Protein AF-A0A1D3D067-F1 (afdb_monomer_lite)

Secondary structure (DSSP, 8-state):
--PPPPP-----SS-------------S------S-----EEEEE---EEEEEEE-SSHHHHHHHHHH-TT--EEEEETTTTEEEEEES-TTTT-EEEEEEEEEESS--SS-EEEEEEESSEEEEEE-SSHHHHHHHHHHSTT--EEEEETTT-EEEEE-TT-EEEEEEEEEEEETTS---GGGTS---TTPEEEEE--S--SEEEE-SSHHHHHHHHHT-TT--EEEEETTTTEEEEE-GGGGGG-EEEEEEEEEESSSS-TT-EEEEEE--S-EEEEE-SS--SHHHHHHHHHHSTT--EEEEETTTTEEEEESS---EEEEEEEEEEESS-TTTT-EESEE----TT-S-EETT--HHHHHHHHHT-TT-SEEEE-SSS-EEEE-GGGGGG-EE--TT-EEEESS--S--EEEEEE---TTTEEEEEE-SSHHHHHHHHHT-TT--EEEEETTTTEEEEE-S---EEEEEEEEEEES-SS---TT-BTTEEEES---EEEEES-SSSHHHHHHHHHH-TT-SEEEEETTTTEEEEE--SS-S--EEEE-TTEEEEESS---------EEEEEE-S-EEEEE---TTHHHHHHHHHHH-TT-SEEEEETTTTEEEEE-HHHHHTEEEEEEEE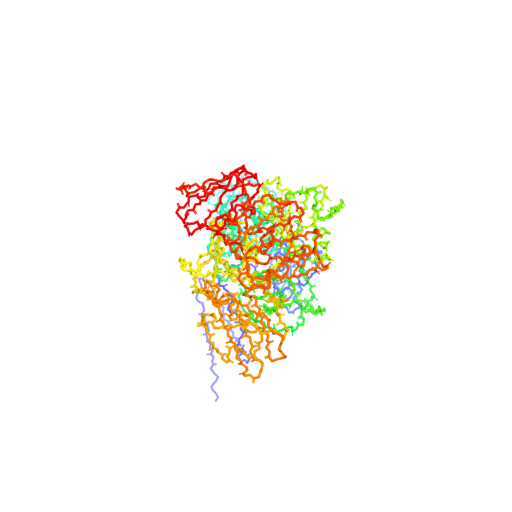EEETTSS--S-EESEEEEE---EEE--SSHHHHHHHHHTSTT-SEEEESSSEEEE-S-EEEEE--TT-EEEES--

Organism: NCBI:txid88456

Sequence (709 aa):
MRSRFCLQVTAGAFAVSVYIATCEHISEGQPAFPIGFTCIEFNSDYSGEELARFPASTPQACRERCSQESECTFITHNVLSSICVLRKGPPYVGKQHRVNVASAPKECLKCPENDVAYKGESLGSSQARSASHCQALCVEDESCSYFTFDILTWDCHMFKKGAIEFPEMNKISGRRDCSVDKLAIDPAPSCAVRHVAYTGSVLETASAEDAVACQMLCQQRSSCEAFVFDTASGTCSLHLALAEATKTSSTTAISGPRECAPKCMLTGKSYRTSEELLTVEQGLDTAEECQLRCQSTTNCGAWSFASASRKCDLFENASEEREEEGITSGPKYCPGACDTIGFHSPALEKTWYSKETLELEACREACRAEPKCVIFTWWGNDRCFLKEDSCLTNLEPQADTVRTGWGTCSSCFRQGKGYSVAASVLLWSLDTQNAEECRQRCAFMEECSRFTYDTATKVCSFLRGEAGDEEGDTLISGPANCVEDTSCILRNIMWQNNSNFVITTNDPSDAEGCLALCQKTPKCNFWTFNKDRLQCNLKTGNESPKILPATSASFDSGPKRCMKTSGLCLELNIDYHGGDIYKTAQKPGGEPACREDCYHEPQCRAYTYKSGNGNCWLKTITGFTGRREEQNAMSGSKIGCPKCQRAGMAYVGTLIKQLKLPNHAICQLACEAEDKCEFFTFDTECKLYPSAVTVKTASYSVVSGPKRC

InterPro domains:
  IPR000177 Apple domain [SM00223] (39-108)
  IPR000177 Apple domain [SM00223] (111-178)
  IPR000177 Apple domain [SM00223] (191-260)
  IPR000177 Apple domain [SM00223] (264-334)
  IPR000177 Apple domain [SM00223] (338-409)
  IPR000177 Apple domain [SM00223] (412-482)
  IPR000177 Apple domain [SM00223] (488-562)
  IPR000177 Apple domain [SM00223] (569-641)
  IPR000177 Apple domain [SM00223] (644-709)
  IPR000177 Apple domain [cd01100] (187-259)
  IPR000177 Apple domain [cd01100] (409-479)
  IPR003609 PAN/Apple domain [PF00024] (43-89)
  IPR003609 PAN/Apple domain [PF00024] (119-165)
  IPR003609 PAN/Apple domain [PF00024] (194-245)
  IPR003609 PAN/Apple domain [PF00024] (272-321)
  IPR003609 PAN/Apple domain [PF00024] (412-471)
  IPR003609 PAN/Apple domain [PF00024] (507-562)
  IPR003609 PAN/Apple domain [PF00024] (649-709)
  IPR003609 PAN/Apple domain [PF14295] (358-387)
  IPR003609 PAN/Apple domain [PF14295] (574-619)

Radius of gyration: 33.96 Å; chains: 1; bounding box: 90×44×115 Å

Structure (mmCIF, N/CA/C/O backbone):
data_AF-A0A1D3D067-F1
#
_entry.id   AF-A0A1D3D067-F1
#
loop_
_atom_site.group_PDB
_atom_site.id
_atom_site.type_symbol
_atom_site.label_atom_id
_atom_site.label_alt_id
_atom_site.label_comp_id
_atom_site.label_asym_id
_atom_site.label_entity_id
_atom_site.label_seq_id
_atom_site.pdbx_PDB_ins_code
_atom_site.Cartn_x
_atom_site.Cartn_y
_atom_site.Cartn_z
_atom_site.occupancy
_atom_site.B_iso_or_equiv
_atom_site.auth_seq_id
_atom_site.auth_comp_id
_atom_site.auth_asym_id
_atom_site.auth_atom_id
_atom_site.pdbx_PDB_model_num
ATOM 1 N N . MET A 1 1 ? 6.591 7.690 74.718 1.00 33.81 1 MET A N 1
ATOM 2 C CA . MET A 1 1 ? 5.800 7.084 73.627 1.00 33.81 1 MET A CA 1
ATOM 3 C C . MET A 1 1 ? 4.572 7.957 73.403 1.00 33.81 1 MET A C 1
ATOM 5 O O . MET A 1 1 ? 3.729 8.027 74.283 1.00 33.81 1 MET A O 1
ATOM 9 N N . ARG A 1 2 ? 4.536 8.733 72.313 1.00 26.09 2 ARG A N 1
ATOM 10 C CA . ARG A 1 2 ? 3.371 9.537 71.905 1.00 26.09 2 ARG A CA 1
ATOM 11 C C . ARG A 1 2 ? 2.828 8.909 70.623 1.00 26.09 2 ARG A C 1
ATOM 13 O O . ARG A 1 2 ? 3.473 9.048 69.590 1.00 26.09 2 ARG A O 1
ATOM 20 N N . SER A 1 3 ? 1.695 8.220 70.690 1.00 28.44 3 SER A N 1
ATOM 21 C CA . SER A 1 3 ? 0.974 7.773 69.493 1.00 28.44 3 SER A CA 1
ATOM 22 C C . SER A 1 3 ? 0.246 8.977 68.892 1.00 28.44 3 SER A C 1
ATOM 24 O O . SER A 1 3 ? -0.522 9.643 69.587 1.00 28.44 3 SER A O 1
ATOM 26 N N . ARG A 1 4 ? 0.539 9.313 67.630 1.00 29.56 4 ARG A N 1
ATOM 27 C CA . ARG A 1 4 ? -0.206 10.325 66.867 1.00 29.56 4 ARG A CA 1
ATOM 28 C C . ARG A 1 4 ? -1.424 9.647 66.238 1.00 29.56 4 ARG A C 1
ATOM 30 O O . ARG A 1 4 ? -1.263 8.651 65.547 1.00 29.56 4 ARG A O 1
ATOM 37 N N . PHE A 1 5 ? -2.610 10.196 66.477 1.00 28.80 5 PHE A N 1
ATOM 38 C CA . PHE A 1 5 ? -3.839 9.850 65.764 1.00 28.80 5 PHE A CA 1
ATOM 39 C C . PHE A 1 5 ? -4.031 10.849 64.614 1.00 28.80 5 PHE A C 1
ATOM 41 O O . PHE A 1 5 ? -3.876 12.052 64.828 1.00 28.80 5 PHE A O 1
ATOM 48 N N . CYS A 1 6 ? -4.364 10.373 63.413 1.00 31.12 6 CYS A N 1
ATOM 49 C CA . CYS A 1 6 ? -4.787 11.221 62.297 1.00 31.12 6 CYS A CA 1
ATOM 50 C C . CYS A 1 6 ? -6.318 11.196 62.203 1.00 31.12 6 CYS A C 1
ATOM 52 O O . CYS A 1 6 ? -6.911 10.128 62.092 1.00 31.12 6 CYS A O 1
ATOM 54 N N . LEU A 1 7 ? -6.945 12.375 62.270 1.00 27.03 7 LEU A N 1
ATOM 55 C CA . LEU A 1 7 ? -8.370 12.577 62.002 1.00 27.03 7 LEU A CA 1
ATOM 56 C C . LEU A 1 7 ? -8.537 12.915 60.516 1.00 27.03 7 LEU A C 1
ATOM 58 O O . LEU A 1 7 ? -7.916 13.866 60.044 1.00 27.03 7 LEU A O 1
ATOM 62 N N . GLN A 1 8 ? -9.405 12.201 59.804 1.00 31.38 8 GLN A N 1
ATOM 63 C CA . GLN A 1 8 ? -9.869 12.611 58.480 1.00 31.38 8 GLN A CA 1
ATOM 64 C C . GLN A 1 8 ? -11.350 12.981 58.595 1.00 31.38 8 GLN A C 1
ATOM 66 O O . GLN A 1 8 ? -12.176 12.151 58.963 1.00 31.38 8 GLN A O 1
ATOM 71 N N . VAL A 1 9 ? -11.669 14.254 58.352 1.00 28.19 9 VAL A N 1
ATOM 72 C CA . VAL A 1 9 ? -13.037 14.791 58.374 1.00 28.19 9 VAL A CA 1
ATOM 73 C C . VAL A 1 9 ? -13.440 15.065 56.932 1.00 28.19 9 VAL A C 1
ATOM 75 O O . VAL A 1 9 ? -12.816 15.895 56.274 1.00 28.19 9 VAL A O 1
ATOM 78 N N . THR A 1 10 ? -14.474 14.392 56.436 1.00 35.06 10 THR A N 1
ATOM 79 C CA . THR A 1 10 ? -15.125 14.739 55.168 1.00 35.06 10 THR A CA 1
ATOM 80 C C . THR A 1 10 ? -16.452 15.430 55.469 1.00 35.06 10 THR A C 1
ATOM 82 O O . THR A 1 10 ? -17.269 14.940 56.246 1.00 35.06 10 THR A O 1
ATOM 85 N N . ALA A 1 11 ? -16.647 16.619 54.898 1.00 26.81 11 ALA A N 1
ATOM 86 C CA . ALA A 1 11 ? -17.876 17.387 55.047 1.00 26.81 11 ALA A CA 1
ATOM 87 C C . ALA A 1 11 ? -18.862 17.003 53.933 1.00 26.81 11 ALA A C 1
ATOM 89 O O . ALA A 1 11 ? -18.636 17.315 52.767 1.00 26.81 11 ALA A O 1
ATOM 90 N N . GLY A 1 12 ? -19.958 16.346 54.308 1.00 31.52 12 GLY A N 1
ATOM 91 C CA . GLY A 1 12 ? -21.156 16.152 53.493 1.00 31.52 12 GLY A CA 1
ATOM 92 C C . GLY A 1 12 ? -22.385 16.411 54.364 1.00 31.52 12 GLY A C 1
ATOM 93 O O . GLY A 1 12 ? -22.391 16.060 55.545 1.00 31.52 12 GLY A O 1
ATOM 94 N N . ALA A 1 13 ? -23.389 17.103 53.826 1.00 41.16 13 ALA A N 1
ATOM 95 C CA . ALA A 1 13 ? -24.582 17.475 54.577 1.00 41.16 13 ALA A CA 1
ATOM 96 C C . ALA A 1 13 ? -25.341 16.215 55.046 1.00 41.16 13 ALA A C 1
ATOM 98 O O . ALA A 1 13 ? -25.732 15.392 54.228 1.00 41.16 13 ALA A O 1
ATOM 99 N N . PHE A 1 14 ? -25.542 16.118 56.366 1.00 39.34 14 PHE A N 1
ATOM 100 C CA . PHE A 1 14 ? -26.278 15.081 57.110 1.00 39.34 14 PHE A CA 1
ATOM 101 C C . PHE A 1 14 ? -25.637 13.678 57.215 1.00 39.34 14 PHE A C 1
ATOM 103 O O . PHE A 1 14 ? -26.153 12.713 56.672 1.00 39.34 14 PHE A O 1
ATOM 110 N N . ALA A 1 15 ? -24.552 13.571 58.001 1.00 31.47 15 ALA A N 1
ATOM 111 C CA . ALA A 1 15 ? -24.269 12.547 59.037 1.00 31.47 15 ALA A CA 1
ATOM 112 C C . ALA A 1 15 ? -22.747 12.354 59.209 1.00 31.47 15 ALA A C 1
ATOM 114 O O . ALA A 1 15 ? -22.037 12.036 58.260 1.00 31.47 15 ALA A O 1
ATOM 115 N N . VAL A 1 16 ? -22.231 12.524 60.432 1.00 27.39 16 VAL A N 1
ATOM 116 C CA . VAL A 1 16 ? -20.810 12.298 60.759 1.00 27.39 16 VAL A CA 1
ATOM 117 C C . VAL A 1 16 ? -20.615 10.829 61.139 1.00 27.39 16 VAL A C 1
ATOM 119 O O . VAL A 1 16 ? -21.134 10.394 62.164 1.00 27.39 16 VAL A O 1
ATOM 122 N N . SER A 1 17 ? -19.848 10.073 60.350 1.00 28.66 17 SER A N 1
ATOM 123 C CA . SER A 1 17 ? -19.342 8.746 60.739 1.00 28.66 17 SER A CA 1
ATOM 124 C C . SER A 1 17 ? -17.859 8.844 61.099 1.00 28.66 17 SER A C 1
ATOM 126 O O . SER A 1 17 ? -17.064 9.352 60.311 1.00 28.66 17 SER A O 1
ATOM 128 N N . VAL A 1 18 ? -17.482 8.371 62.291 1.00 27.48 18 VAL A N 1
ATOM 129 C CA . VAL A 1 18 ? -16.094 8.356 62.786 1.00 27.48 18 VAL A CA 1
ATOM 130 C C . VAL A 1 18 ? -15.519 6.951 62.604 1.00 27.48 18 VAL A C 1
ATOM 132 O O . VAL A 1 18 ? -16.004 6.012 63.230 1.00 27.48 18 VAL A O 1
ATOM 135 N N . TYR A 1 19 ? -14.474 6.805 61.787 1.00 29.84 19 TYR A N 1
ATOM 136 C CA . TYR A 1 19 ? -13.678 5.575 61.703 1.00 29.84 19 TYR A CA 1
ATOM 137 C C . TYR A 1 19 ? -12.372 5.741 62.486 1.00 29.84 19 TYR A C 1
ATOM 139 O O . TYR A 1 19 ? -11.640 6.709 62.290 1.00 29.84 19 TYR A O 1
ATOM 147 N N . ILE A 1 20 ? -12.073 4.785 63.370 1.00 26.88 20 ILE A N 1
ATOM 148 C CA . ILE A 1 20 ? -10.787 4.669 64.069 1.00 26.88 20 ILE A CA 1
ATOM 149 C C . ILE A 1 20 ? -10.100 3.413 63.530 1.00 26.88 20 ILE A C 1
ATOM 151 O O . ILE A 1 20 ? -10.608 2.313 63.728 1.00 26.88 20 ILE A O 1
ATOM 155 N N . ALA A 1 21 ? -8.954 3.567 62.867 1.00 33.62 21 ALA A N 1
ATOM 156 C CA . ALA A 1 21 ? -8.108 2.450 62.447 1.00 33.62 21 ALA A CA 1
ATOM 157 C C . ALA A 1 21 ? -6.636 2.715 62.801 1.00 33.62 21 ALA A C 1
ATOM 159 O O . ALA A 1 21 ? -6.167 3.854 62.763 1.00 33.62 21 ALA A O 1
ATOM 160 N N . THR A 1 22 ? -5.919 1.654 63.174 1.00 28.86 22 THR A N 1
ATOM 161 C CA . THR A 1 22 ? -4.478 1.642 63.463 1.00 28.86 22 THR A CA 1
ATOM 162 C C . THR A 1 22 ? -3.686 1.394 62.179 1.00 28.86 22 THR A C 1
ATOM 164 O O . THR A 1 22 ? -3.957 0.421 61.481 1.00 28.86 22 THR A O 1
ATOM 167 N N . CYS A 1 23 ? -2.705 2.243 61.867 1.00 28.55 23 CYS A N 1
ATOM 168 C CA . CYS A 1 23 ? -1.862 2.077 60.682 1.00 28.55 23 CYS A CA 1
ATOM 169 C C . CYS A 1 23 ? -0.731 1.069 60.930 1.00 28.55 23 CYS A C 1
ATOM 171 O O . CYS A 1 23 ? 0.239 1.413 61.600 1.00 28.55 23 CYS A O 1
ATOM 173 N N . GLU A 1 24 ? -0.798 -0.106 60.307 1.00 28.12 24 GLU A N 1
ATOM 174 C CA . GLU A 1 24 ? 0.390 -0.873 59.915 1.00 28.12 24 GLU A CA 1
ATOM 175 C C . GLU A 1 24 ? 0.238 -1.314 58.446 1.00 28.12 24 GLU A C 1
ATOM 177 O O . GLU A 1 24 ? -0.756 -1.926 58.071 1.00 28.12 24 GLU A O 1
ATOM 182 N N . HIS A 1 25 ? 1.236 -0.938 57.634 1.00 29.44 25 HIS A N 1
ATOM 183 C CA . HIS A 1 25 ? 1.490 -1.297 56.229 1.00 29.44 25 HIS A CA 1
ATOM 184 C C . HIS A 1 25 ? 0.437 -0.939 55.158 1.00 29.44 25 HIS A C 1
ATOM 186 O O . HIS A 1 25 ? -0.308 -1.786 54.678 1.00 29.44 25 HIS A O 1
ATOM 192 N N . ILE A 1 26 ? 0.503 0.303 54.659 1.00 26.95 26 ILE A N 1
ATOM 193 C CA . ILE A 1 26 ? 0.071 0.645 53.293 1.00 26.95 26 ILE A CA 1
ATOM 194 C C . ILE A 1 26 ? 1.341 0.797 52.448 1.00 26.95 26 ILE A C 1
ATOM 196 O O . ILE A 1 26 ? 2.118 1.727 52.660 1.00 26.95 26 ILE A O 1
ATOM 200 N N . SER A 1 27 ? 1.575 -0.137 51.526 1.00 25.66 27 SER A N 1
ATOM 201 C CA . SER A 1 27 ? 2.500 0.046 50.406 1.00 25.66 27 SER A CA 1
ATOM 202 C C . SER A 1 27 ? 1.822 0.916 49.347 1.00 25.66 27 SER A C 1
ATOM 204 O O . SER A 1 27 ? 0.702 0.620 48.929 1.00 25.66 27 SER A O 1
ATOM 206 N N . GLU A 1 28 ? 2.496 1.987 48.936 1.00 29.17 28 GLU A N 1
ATOM 207 C CA . GLU A 1 28 ? 2.119 2.847 47.813 1.00 29.17 28 GLU A CA 1
ATOM 208 C C . GLU A 1 28 ? 1.934 2.014 46.535 1.00 29.17 28 GLU A C 1
ATOM 210 O O . GLU A 1 28 ? 2.823 1.258 46.148 1.00 29.17 28 GLU A O 1
ATOM 215 N N . GLY A 1 29 ? 0.769 2.137 45.893 1.00 31.62 29 GLY A N 1
ATOM 216 C CA . GLY A 1 29 ? 0.470 1.428 44.648 1.00 31.62 29 GLY A CA 1
ATOM 217 C C . GLY A 1 29 ? -1.001 1.055 44.487 1.00 31.62 29 GLY A C 1
ATOM 218 O O . GLY A 1 29 ? -1.324 -0.115 44.321 1.00 31.62 29 GLY A O 1
ATOM 219 N N . GLN A 1 30 ? -1.907 2.034 44.526 1.00 25.61 30 GLN A N 1
ATOM 220 C CA . GLN A 1 30 ? -3.230 1.880 43.915 1.00 25.61 30 GLN A CA 1
ATOM 221 C C . GLN A 1 30 ? -3.309 2.838 42.722 1.00 25.61 30 GLN A C 1
ATOM 223 O O . GLN A 1 30 ? -3.016 4.024 42.901 1.00 25.61 30 GLN A O 1
ATOM 228 N N . PRO A 1 31 ? -3.665 2.368 41.512 1.00 26.75 31 PRO A N 1
ATOM 229 C CA . PRO A 1 31 ? -3.872 3.261 40.386 1.00 26.75 31 PRO A CA 1
ATOM 230 C C . PRO A 1 31 ? -5.039 4.197 40.709 1.00 26.75 31 PRO A C 1
ATOM 232 O O . PRO A 1 31 ? -6.120 3.760 41.108 1.00 26.75 31 PRO A O 1
ATOM 235 N N . ALA A 1 32 ? -4.807 5.497 40.547 1.00 23.98 32 ALA A N 1
ATOM 236 C CA . ALA A 1 32 ? -5.871 6.483 40.529 1.00 23.98 32 ALA A CA 1
ATOM 237 C C . ALA A 1 32 ? -6.751 6.196 39.303 1.00 23.98 32 ALA A C 1
ATOM 239 O O . ALA A 1 32 ? -6.370 6.489 38.172 1.00 23.98 32 ALA A O 1
ATOM 240 N N . PHE A 1 33 ? -7.907 5.570 39.522 1.00 29.75 33 PHE A N 1
ATOM 241 C CA . PHE A 1 33 ? -8.934 5.449 38.495 1.00 29.75 33 PHE A CA 1
ATOM 242 C C . PHE A 1 33 ? -9.435 6.852 38.113 1.00 29.75 33 PHE A C 1
ATOM 244 O O . PHE A 1 33 ? -9.570 7.705 38.998 1.00 29.75 33 PHE A O 1
ATOM 251 N N . PRO A 1 34 ? -9.723 7.117 36.827 1.00 29.86 34 PRO A N 1
ATOM 252 C CA . PRO A 1 34 ? -10.330 8.376 36.427 1.00 29.86 34 PRO A CA 1
ATOM 253 C C . PRO A 1 34 ? -11.656 8.551 37.174 1.00 29.86 34 PRO A C 1
ATOM 255 O O . PRO A 1 34 ? -12.446 7.619 37.322 1.00 29.86 34 PRO A O 1
ATOM 258 N N . ILE A 1 35 ? -11.880 9.756 37.686 1.00 33.91 35 ILE A N 1
ATOM 259 C CA . ILE A 1 35 ? -13.101 10.129 38.396 1.00 33.91 35 ILE A CA 1
ATOM 260 C C . ILE A 1 35 ? -14.229 10.151 37.354 1.00 33.91 35 ILE A C 1
ATOM 262 O O . ILE A 1 35 ? -14.401 11.136 36.643 1.00 33.91 35 ILE A O 1
ATOM 266 N N . GLY A 1 36 ? -14.961 9.043 37.220 1.00 37.16 36 GLY A N 1
ATOM 267 C CA . GLY A 1 36 ? -16.037 8.907 36.241 1.00 37.16 36 GLY A CA 1
ATOM 268 C C . GLY A 1 36 ? -16.857 7.630 36.430 1.00 37.16 36 GLY A C 1
ATOM 269 O O . GLY A 1 36 ? -16.403 6.545 36.099 1.00 37.16 36 GLY A O 1
ATOM 270 N N . PHE A 1 37 ? -18.070 7.793 36.963 1.00 50.84 37 PHE A N 1
ATOM 271 C CA . PHE A 1 37 ? -19.247 6.932 36.773 1.00 50.84 37 PHE A CA 1
ATOM 272 C C . PHE A 1 37 ? -19.036 5.402 36.776 1.00 50.84 37 PHE A C 1
ATOM 274 O O . PHE A 1 37 ? -19.038 4.763 35.726 1.00 50.84 37 PHE A O 1
ATOM 281 N N . THR A 1 38 ? -18.995 4.778 37.960 1.00 54.66 38 THR A N 1
ATOM 282 C CA . THR A 1 38 ? -19.122 3.315 38.096 1.00 54.66 38 THR A CA 1
ATOM 283 C C . THR A 1 38 ? -20.255 2.959 39.068 1.00 54.66 38 THR A C 1
ATOM 285 O O . THR A 1 38 ? -20.282 3.421 40.203 1.00 54.66 38 THR A O 1
ATOM 288 N N . CYS A 1 39 ? -21.216 2.134 38.630 1.00 68.38 39 CYS A N 1
ATOM 289 C CA . CYS A 1 39 ? -22.222 1.510 39.511 1.00 68.38 39 CYS A CA 1
ATOM 290 C C . CYS A 1 39 ? -21.755 0.141 40.044 1.00 68.38 39 CYS A C 1
ATOM 292 O O . CYS A 1 39 ? -22.557 -0.676 40.497 1.00 68.38 39 CYS A O 1
ATOM 294 N N . ILE A 1 40 ? -20.451 -0.126 39.919 1.00 76.06 40 ILE A N 1
ATOM 295 C CA . ILE A 1 40 ? -19.811 -1.353 40.375 1.00 76.06 40 ILE A CA 1
ATOM 296 C C . ILE A 1 40 ? -19.652 -1.252 41.885 1.00 76.06 40 ILE A C 1
ATOM 298 O O . ILE A 1 40 ? -18.878 -0.443 42.397 1.00 76.06 40 ILE A O 1
ATOM 302 N N . GLU A 1 41 ? -20.380 -2.099 42.598 1.00 74.12 41 GLU A N 1
ATOM 303 C CA . GLU A 1 41 ? -20.292 -2.190 44.042 1.00 74.12 41 GLU A CA 1
ATOM 304 C C . GLU A 1 41 ? -19.243 -3.230 44.420 1.00 74.12 41 GLU A C 1
ATOM 306 O O . GLU A 1 41 ? -19.450 -4.438 44.279 1.00 74.12 41 GLU A O 1
ATOM 311 N N . PHE A 1 42 ? -18.103 -2.756 44.916 1.00 75.00 42 PHE A N 1
ATOM 312 C CA . PHE A 1 42 ? -17.099 -3.629 45.506 1.00 75.00 42 PHE A CA 1
ATOM 313 C C . PHE A 1 42 ? -17.561 -4.159 46.864 1.00 75.00 42 PHE A C 1
ATOM 315 O O . PHE A 1 42 ? -18.355 -3.548 47.581 1.00 75.00 42 PHE A O 1
ATOM 322 N N . ASN A 1 43 ? -17.025 -5.320 47.211 1.00 75.62 43 ASN A N 1
ATOM 323 C CA . ASN A 1 43 ? -17.371 -6.101 48.388 1.00 75.62 43 ASN A CA 1
ATOM 324 C C . ASN A 1 43 ? -18.861 -6.471 48.490 1.00 75.62 43 ASN A C 1
ATOM 326 O O . ASN A 1 43 ? -19.395 -6.613 49.590 1.00 75.62 43 ASN A O 1
ATOM 330 N N . SER A 1 44 ? -19.531 -6.627 47.348 1.00 79.50 44 SER A N 1
ATOM 331 C CA . SER A 1 44 ? -20.967 -6.892 47.260 1.00 79.50 44 SER A CA 1
ATOM 332 C C . SER A 1 44 ? -21.242 -8.050 46.303 1.00 79.50 44 SER A C 1
ATOM 334 O O . SER A 1 44 ? -20.744 -8.066 45.179 1.00 79.50 44 SER A O 1
ATOM 336 N N . ASP A 1 45 ? -22.048 -9.015 46.745 1.00 84.94 45 ASP A N 1
ATOM 337 C CA . ASP A 1 45 ? -22.520 -10.158 45.956 1.00 84.94 45 ASP A CA 1
ATOM 338 C C . ASP A 1 45 ? -24.045 -10.085 45.837 1.00 84.94 45 ASP A C 1
ATOM 340 O O . ASP A 1 45 ? -24.759 -10.103 46.845 1.00 84.94 45 ASP A O 1
ATOM 344 N N . TYR A 1 46 ? -24.535 -9.937 44.609 1.00 84.94 46 TYR A N 1
ATOM 345 C CA . TYR A 1 46 ? -25.963 -9.967 44.301 1.00 84.94 46 TYR A CA 1
ATOM 346 C C . TYR A 1 46 ? -26.414 -11.414 44.091 1.00 84.94 46 TYR A C 1
ATOM 348 O O . TYR A 1 46 ? -25.757 -12.195 43.399 1.00 84.94 46 TYR A O 1
ATOM 356 N N . SER A 1 47 ? -27.567 -11.774 44.650 1.00 78.00 47 SER A N 1
ATOM 357 C CA . SER A 1 47 ? -28.107 -13.125 44.509 1.00 78.00 47 SER A CA 1
ATOM 358 C C . SER A 1 47 ? -28.890 -13.259 43.200 1.00 78.00 47 SER A C 1
ATOM 360 O O . SER A 1 47 ? -29.772 -12.455 42.920 1.00 78.00 47 SER A O 1
ATOM 362 N N . GLY A 1 48 ? -28.608 -14.292 42.404 1.00 83.12 48 GLY A N 1
ATOM 363 C CA . GLY A 1 48 ? -29.373 -14.598 41.190 1.00 83.12 48 GLY A CA 1
ATOM 364 C C . GLY A 1 48 ? -28.927 -15.883 40.508 1.00 83.12 48 GLY A C 1
ATOM 365 O O . GLY A 1 48 ? -27.941 -16.504 40.913 1.00 83.12 48 GLY A O 1
ATOM 366 N N . GLU A 1 49 ? -29.659 -16.276 39.472 1.00 87.94 49 GLU A N 1
ATOM 367 C CA . GLU A 1 49 ? -29.366 -17.460 38.664 1.00 87.94 49 GLU A CA 1
ATOM 368 C C . GLU A 1 49 ? -28.086 -17.235 37.852 1.00 87.94 49 GLU A C 1
ATOM 370 O O . GLU A 1 49 ? -27.899 -16.173 37.266 1.00 87.94 49 GLU A O 1
ATOM 375 N N . GLU A 1 50 ? -27.176 -18.208 37.848 1.00 93.69 50 GLU A N 1
ATOM 376 C CA . GLU A 1 50 ? -25.938 -18.152 37.066 1.00 93.69 50 GLU A CA 1
ATOM 377 C C . GLU A 1 50 ? -26.216 -18.575 35.620 1.00 93.69 50 GLU A C 1
ATOM 379 O O . GLU A 1 50 ? -26.625 -19.706 35.378 1.00 93.69 50 GLU A O 1
ATOM 384 N N . LEU A 1 51 ? -25.974 -17.667 34.672 1.00 88.88 51 LEU A N 1
ATOM 385 C CA . LEU A 1 51 ? -26.123 -17.924 33.236 1.00 88.88 51 LEU A CA 1
ATOM 386 C C . LEU A 1 51 ? -24.832 -18.452 32.618 1.00 88.88 51 LEU A C 1
ATOM 388 O O . LEU A 1 51 ? -24.839 -19.391 31.828 1.00 88.88 51 LEU A O 1
ATOM 392 N N . ALA A 1 52 ? -23.714 -17.806 32.948 1.00 87.00 52 ALA A N 1
ATOM 393 C CA . ALA A 1 52 ? -22.418 -18.111 32.366 1.00 87.00 52 ALA A CA 1
ATOM 394 C C . ALA A 1 52 ? -21.286 -17.681 33.296 1.00 87.00 52 ALA A C 1
ATOM 396 O O . ALA A 1 52 ? -21.417 -16.731 34.069 1.00 87.00 52 ALA A O 1
ATOM 397 N N . ARG A 1 53 ? -20.145 -18.356 33.166 1.00 92.88 53 ARG A N 1
ATOM 398 C CA . ARG A 1 53 ? -18.931 -18.097 33.936 1.00 92.88 53 ARG A CA 1
ATOM 399 C C . ARG A 1 53 ? -17.719 -18.138 33.023 1.00 92.88 53 ARG A C 1
ATOM 401 O O . ARG A 1 53 ? -17.551 -19.098 32.278 1.00 92.88 53 ARG A O 1
ATOM 408 N N . PHE A 1 54 ? -16.867 -17.124 33.103 1.00 83.50 54 PHE A N 1
ATOM 409 C CA . PHE A 1 54 ? -15.643 -17.036 32.304 1.00 83.50 54 PHE A CA 1
ATOM 410 C C . PHE A 1 54 ? -14.630 -16.077 32.947 1.00 83.50 54 PHE A C 1
ATOM 412 O O . PHE A 1 54 ? -14.993 -15.295 33.828 1.00 83.50 54 PHE A O 1
ATOM 419 N N . PRO A 1 55 ? -13.359 -16.107 32.525 1.00 73.19 55 PRO A N 1
ATOM 420 C CA . PRO A 1 55 ? -12.371 -15.129 32.965 1.00 73.19 55 PRO A CA 1
ATOM 421 C C . PRO A 1 55 ? -12.665 -13.725 32.409 1.00 73.19 55 PRO A C 1
ATOM 423 O O . PRO A 1 55 ? -12.822 -13.555 31.203 1.00 73.19 55 PRO A O 1
ATOM 426 N N . ALA A 1 56 ? -12.701 -12.707 33.267 1.00 67.00 56 ALA A N 1
ATOM 427 C CA . ALA A 1 56 ? -12.691 -11.297 32.880 1.00 67.00 56 ALA A CA 1
ATOM 428 C C . ALA A 1 56 ? -11.722 -10.535 33.787 1.00 67.00 56 ALA A C 1
ATOM 430 O O . ALA A 1 56 ? -11.777 -10.677 35.005 1.00 67.00 56 ALA A O 1
ATOM 431 N N . SER A 1 57 ? -10.851 -9.705 33.220 1.00 64.69 57 SER A N 1
ATOM 432 C CA . SER A 1 57 ? -9.789 -9.014 33.970 1.00 64.69 57 SER A CA 1
ATOM 433 C C . SER A 1 57 ? -10.304 -7.916 34.904 1.00 64.69 57 SER A C 1
ATOM 435 O O . SER A 1 57 ? -9.646 -7.568 35.880 1.00 64.69 57 SER A O 1
ATOM 437 N N . THR A 1 58 ? -11.492 -7.370 34.641 1.00 76.12 58 THR A N 1
ATOM 438 C CA . THR A 1 58 ? -12.110 -6.336 35.477 1.00 76.12 58 THR A CA 1
ATOM 439 C C . THR A 1 58 ? -13.617 -6.565 35.620 1.00 76.12 58 THR A C 1
ATOM 441 O O . THR A 1 58 ? -14.238 -7.174 34.740 1.00 76.12 58 THR A O 1
ATOM 444 N N . PRO A 1 59 ? -14.251 -6.025 36.680 1.00 73.56 59 PRO A N 1
ATOM 445 C CA . PRO A 1 59 ? -15.709 -6.007 36.775 1.00 73.56 59 PRO A CA 1
ATOM 446 C C . PRO A 1 59 ? -16.360 -5.259 35.601 1.00 73.56 59 PRO A C 1
ATOM 448 O O . PRO A 1 59 ? -17.461 -5.603 35.189 1.00 73.56 59 PRO A O 1
ATOM 451 N N . GLN A 1 60 ? -15.672 -4.273 35.019 1.00 76.69 60 GLN A N 1
ATOM 452 C CA . GLN A 1 60 ? -16.157 -3.542 33.849 1.00 76.69 60 GLN A CA 1
ATOM 453 C C . GLN A 1 60 ? -16.190 -4.433 32.594 1.00 76.69 60 GLN A C 1
ATOM 455 O O . GLN A 1 60 ? -17.239 -4.540 31.965 1.00 76.69 60 GLN A O 1
ATOM 460 N N . ALA A 1 61 ? -15.118 -5.178 32.310 1.00 70.31 61 ALA A N 1
ATOM 461 C CA . ALA A 1 61 ? -15.088 -6.156 31.215 1.00 70.31 61 ALA A CA 1
ATOM 462 C C . ALA A 1 61 ? -16.137 -7.270 31.404 1.00 70.31 61 ALA A C 1
ATOM 464 O O . ALA A 1 61 ? -16.802 -7.710 30.466 1.00 70.31 61 ALA A O 1
ATOM 465 N N . CYS A 1 62 ? -16.336 -7.705 32.652 1.00 82.62 62 CYS A N 1
ATOM 466 C CA . CYS A 1 62 ? -17.390 -8.651 33.007 1.00 82.62 62 CYS A CA 1
ATOM 467 C C . CYS A 1 62 ? -18.786 -8.090 32.666 1.00 82.62 62 CYS A C 1
ATOM 469 O O . CYS A 1 62 ? -19.610 -8.770 32.048 1.00 82.62 62 CYS A O 1
ATOM 471 N N . ARG A 1 63 ? -19.038 -6.822 33.011 1.00 86.75 63 ARG A N 1
ATOM 472 C CA . ARG A 1 63 ? -20.295 -6.111 32.747 1.00 86.75 63 ARG A CA 1
ATOM 473 C C . ARG A 1 63 ? -20.541 -5.875 31.255 1.00 86.75 63 ARG A C 1
ATOM 475 O O . ARG A 1 63 ? -21.669 -6.029 30.797 1.00 86.75 63 ARG A O 1
ATOM 482 N N . GLU A 1 64 ? -19.505 -5.575 30.484 1.00 76.75 64 GLU A N 1
ATOM 483 C CA . GLU A 1 64 ? -19.583 -5.465 29.022 1.00 76.75 64 GLU A CA 1
ATOM 484 C C . GLU A 1 64 ? -19.993 -6.788 28.380 1.00 76.75 64 GLU A C 1
ATOM 486 O O . GLU A 1 64 ? -20.856 -6.812 27.505 1.00 76.75 64 GLU A O 1
ATOM 491 N N . ARG A 1 65 ? -19.488 -7.921 28.865 1.00 78.19 65 ARG A N 1
ATOM 492 C CA . ARG A 1 65 ? -19.939 -9.221 28.365 1.00 78.19 65 ARG A CA 1
ATOM 493 C C . ARG A 1 65 ? -21.379 -9.547 28.780 1.00 78.19 65 ARG A C 1
ATOM 495 O O . ARG A 1 65 ? -22.119 -10.111 27.982 1.00 78.19 65 ARG A O 1
ATOM 502 N N . CYS A 1 66 ? -21.820 -9.119 29.965 1.00 83.06 66 CYS A N 1
ATOM 503 C CA . CYS A 1 66 ? -23.241 -9.156 30.336 1.00 83.06 66 CYS A CA 1
ATOM 504 C C . CYS A 1 66 ? -24.105 -8.312 29.390 1.00 83.06 66 CYS A C 1
ATOM 506 O O . CYS A 1 66 ? -25.230 -8.696 29.081 1.00 83.06 66 CYS A O 1
ATOM 508 N N . SER A 1 67 ? -23.577 -7.183 28.893 1.00 78.38 67 SER A N 1
ATOM 509 C CA . SER A 1 67 ? -24.286 -6.318 27.941 1.00 78.38 67 SER A CA 1
ATOM 510 C C . SER A 1 67 ? -24.673 -7.057 26.648 1.00 78.38 67 SER A C 1
ATOM 512 O O . SER A 1 67 ? -25.744 -6.814 26.094 1.00 78.38 67 SER A O 1
ATOM 514 N N . GLN A 1 68 ? -23.846 -8.028 26.246 1.00 76.81 68 GLN A N 1
ATOM 515 C CA . GLN A 1 68 ? -24.000 -8.845 25.038 1.00 76.81 68 GLN A CA 1
ATOM 516 C C . GLN A 1 68 ? -24.901 -10.074 25.240 1.00 76.81 68 GLN A C 1
ATOM 518 O O . GLN A 1 68 ? -25.386 -10.636 24.264 1.00 76.81 68 GLN A O 1
ATOM 523 N N . GLU A 1 69 ? -25.136 -10.500 26.484 1.00 81.12 69 GLU A N 1
ATOM 524 C CA . GLU A 1 69 ? -25.975 -11.660 26.790 1.00 81.12 69 GLU A CA 1
ATOM 525 C C . GLU A 1 69 ? -27.419 -11.220 27.041 1.00 81.12 69 GLU A C 1
ATOM 527 O O . GLU A 1 69 ? -27.696 -10.429 27.947 1.00 81.12 69 GLU A O 1
ATOM 532 N N . SER A 1 70 ? -28.349 -11.721 26.230 1.00 78.31 70 SER A N 1
ATOM 533 C CA . SER A 1 70 ? -29.743 -11.268 26.204 1.00 78.31 70 SER A CA 1
ATOM 534 C C . SER A 1 70 ? -30.470 -11.473 27.536 1.00 78.31 70 SER A C 1
ATOM 536 O O . SER A 1 70 ? -31.220 -10.591 27.956 1.00 78.31 70 SER A O 1
ATOM 538 N N . GLU A 1 71 ? -30.187 -12.577 28.232 1.00 82.81 71 GLU A N 1
ATOM 539 C CA . GLU A 1 71 ? -30.808 -12.91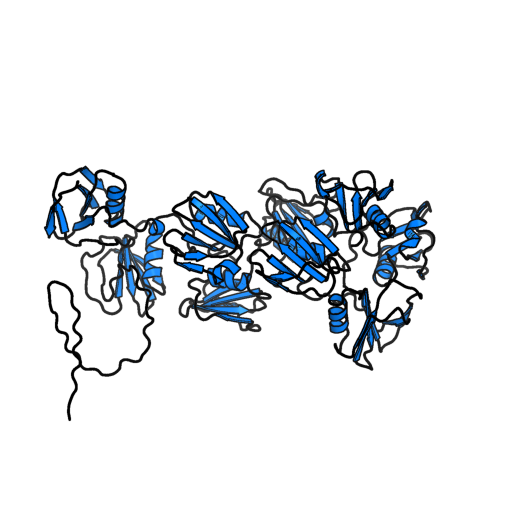2 29.518 1.00 82.81 71 GLU A CA 1
ATOM 540 C C . GLU A 1 71 ? -30.045 -12.365 30.730 1.00 82.81 71 GLU A C 1
ATOM 542 O O . GLU A 1 71 ? -30.557 -12.406 31.852 1.00 82.81 71 GLU A O 1
ATOM 547 N N . CYS A 1 72 ? -28.829 -11.847 30.527 1.00 86.19 72 CYS A N 1
ATOM 548 C CA . CYS A 1 72 ? -28.031 -11.294 31.612 1.00 86.19 72 CYS A CA 1
ATOM 549 C C . CYS A 1 72 ? -28.611 -9.962 32.074 1.00 86.19 72 CYS A C 1
ATOM 551 O O . CYS A 1 72 ? -28.912 -9.079 31.269 1.00 86.19 72 CYS A O 1
ATOM 553 N N . THR A 1 73 ? -28.744 -9.810 33.385 1.00 80.00 73 THR A N 1
ATOM 554 C CA . THR A 1 73 ? -29.280 -8.606 34.028 1.00 80.00 73 THR A CA 1
ATOM 555 C C . THR A 1 73 ? -28.247 -7.939 34.931 1.00 80.00 73 THR A C 1
ATOM 557 O O . THR A 1 73 ? -28.294 -6.722 35.125 1.00 80.00 73 THR A O 1
ATOM 560 N N . PHE A 1 74 ? -27.278 -8.696 35.452 1.00 87.38 74 PHE A N 1
ATOM 561 C CA . PHE A 1 74 ? -26.170 -8.187 36.255 1.00 87.38 74 PHE A CA 1
ATOM 562 C C . PHE A 1 74 ? -24.994 -9.160 36.287 1.00 87.38 74 PHE A C 1
ATOM 564 O O . PHE A 1 74 ? -25.080 -10.305 35.843 1.00 87.38 74 PHE A O 1
ATOM 571 N N . ILE A 1 75 ? -23.887 -8.688 36.843 1.00 91.56 75 ILE A N 1
ATOM 572 C CA . ILE A 1 75 ? -22.667 -9.459 37.012 1.00 91.56 75 ILE A CA 1
ATOM 573 C C . ILE A 1 75 ? -22.279 -9.623 38.470 1.00 91.56 75 ILE A C 1
ATOM 575 O O . ILE A 1 75 ? -22.574 -8.773 39.313 1.00 91.56 75 ILE A O 1
ATOM 579 N N . THR A 1 76 ? -21.514 -10.679 38.711 1.00 92.38 76 THR A N 1
ATOM 580 C CA . THR A 1 76 ? -20.685 -10.856 39.897 1.00 92.38 76 THR A CA 1
ATOM 581 C C . THR A 1 76 ? -19.273 -11.197 39.433 1.00 92.38 76 THR A C 1
ATOM 583 O O . THR A 1 76 ? -19.065 -12.172 38.717 1.00 92.38 76 THR A O 1
ATOM 586 N N . HIS A 1 77 ? -18.289 -10.403 39.832 1.00 91.44 77 HIS A N 1
ATOM 587 C CA . HIS A 1 77 ? -16.888 -10.551 39.455 1.00 91.44 77 HIS A CA 1
ATOM 588 C C . HIS A 1 77 ? -16.030 -10.751 40.697 1.00 91.44 77 HIS A C 1
ATOM 590 O O . HIS A 1 77 ? -16.102 -9.971 41.643 1.00 91.44 77 HIS A O 1
ATOM 596 N N . ASN A 1 78 ? -15.218 -11.803 40.715 1.00 87.94 78 ASN A N 1
ATOM 597 C CA . ASN A 1 78 ? -14.208 -11.972 41.749 1.00 87.94 78 ASN A CA 1
ATOM 598 C C . ASN A 1 78 ? -12.925 -11.263 41.311 1.00 87.94 78 ASN A C 1
ATOM 600 O O . ASN A 1 78 ? -12.269 -11.697 40.364 1.00 87.94 78 ASN A O 1
ATOM 604 N N . VAL A 1 79 ? -12.552 -10.200 42.024 1.00 78.69 79 VAL A N 1
ATOM 605 C CA . VAL A 1 79 ? -11.428 -9.338 41.629 1.00 78.69 79 VAL A CA 1
ATOM 606 C C . VAL A 1 79 ? -10.060 -9.989 41.821 1.00 78.69 79 VAL A C 1
ATOM 608 O O . VAL A 1 79 ? -9.100 -9.548 41.204 1.00 78.69 79 VAL A O 1
ATOM 611 N N . LEU A 1 80 ? -9.953 -11.037 42.646 1.00 75.75 80 LEU A N 1
ATOM 612 C CA . LEU A 1 80 ? -8.694 -11.760 42.853 1.00 75.75 80 LEU A CA 1
ATOM 613 C C . LEU A 1 80 ? -8.503 -12.878 41.831 1.00 75.75 80 LEU A C 1
ATOM 615 O O . LEU A 1 80 ? -7.415 -13.035 41.290 1.00 75.75 80 LEU A O 1
ATOM 619 N N . SER A 1 81 ? -9.549 -13.663 41.564 1.00 76.44 81 SER A N 1
ATOM 620 C CA . SER A 1 81 ? -9.466 -14.769 40.604 1.00 76.44 81 SER A CA 1
ATOM 621 C C . SER A 1 81 ? -9.793 -14.361 39.169 1.00 76.44 81 SER A C 1
ATOM 623 O O . SER A 1 81 ? -9.708 -15.196 38.274 1.00 76.44 81 SER A O 1
ATOM 625 N N . SER A 1 82 ? -10.171 -13.099 38.938 1.00 83.19 82 SER A N 1
ATOM 626 C CA . SER A 1 82 ? -10.603 -12.581 37.633 1.00 83.19 82 SER A CA 1
ATOM 627 C C . SER A 1 82 ? -11.731 -13.405 37.005 1.00 83.19 82 SER A C 1
ATOM 629 O O . SER A 1 82 ? -11.829 -13.522 35.788 1.00 83.19 82 SER A O 1
ATOM 631 N N . ILE A 1 83 ? -12.593 -14.009 37.825 1.00 85.81 83 ILE A N 1
ATOM 632 C CA . ILE A 1 83 ? -13.728 -14.795 37.336 1.00 85.81 83 ILE A CA 1
ATOM 633 C C . ILE A 1 83 ? -14.970 -13.915 37.302 1.00 85.81 83 ILE A C 1
ATOM 635 O O . ILE A 1 83 ? -15.420 -13.412 38.332 1.00 85.81 83 ILE A O 1
ATOM 639 N N . CYS A 1 84 ? -15.538 -13.781 36.110 1.00 91.62 84 CYS A N 1
ATOM 640 C CA . CYS A 1 84 ? -16.835 -13.189 35.853 1.00 91.62 84 CYS A CA 1
ATOM 641 C C . CYS A 1 84 ? -17.932 -14.247 35.900 1.00 91.62 84 CYS A C 1
ATOM 643 O O . CYS A 1 84 ? -17.782 -15.343 35.354 1.00 91.62 84 CYS A O 1
ATOM 645 N N . VAL A 1 85 ? -19.053 -13.889 36.513 1.00 94.56 85 VAL A N 1
ATOM 646 C CA . VAL A 1 85 ? -20.297 -14.647 36.485 1.00 94.56 85 VAL A CA 1
ATOM 647 C C . VAL A 1 85 ? -21.394 -13.724 35.971 1.00 94.56 85 VAL A C 1
ATOM 649 O O . VAL A 1 85 ? -21.690 -12.698 36.587 1.00 94.56 85 VAL A O 1
ATOM 652 N N . LEU A 1 86 ? -21.989 -14.091 34.840 1.00 93.75 86 LEU A N 1
ATOM 653 C CA . LEU A 1 86 ? -23.199 -13.469 34.316 1.00 93.75 86 LEU A CA 1
ATOM 654 C C . LEU A 1 86 ? -24.393 -14.050 35.044 1.00 93.75 86 LEU A C 1
ATOM 656 O O . LEU A 1 86 ? -24.501 -15.272 35.185 1.00 93.75 86 LEU A O 1
ATOM 660 N N . ARG A 1 87 ? -25.295 -13.185 35.491 1.00 91.56 87 ARG A N 1
ATOM 661 C CA . ARG A 1 87 ? -26.463 -13.609 36.246 1.00 91.56 87 ARG A CA 1
ATOM 662 C C . ARG A 1 87 ? -27.753 -13.067 35.658 1.00 91.56 87 ARG A C 1
ATOM 664 O O . ARG A 1 87 ? -27.787 -11.985 35.070 1.00 91.56 87 ARG A O 1
ATOM 671 N N . LYS A 1 88 ? -28.809 -13.849 35.866 1.00 86.88 88 LYS A N 1
ATOM 672 C CA . LYS A 1 88 ? -30.202 -13.509 35.600 1.00 86.88 88 LYS A CA 1
ATOM 673 C C . LYS A 1 88 ? -30.937 -13.312 36.918 1.00 86.88 88 LYS A C 1
ATOM 675 O O . LYS A 1 88 ? -30.724 -14.038 37.891 1.00 86.88 88 LYS A O 1
ATOM 680 N N . GLY A 1 89 ? -31.832 -12.334 36.934 1.00 78.19 89 GLY A N 1
ATOM 681 C CA . GLY A 1 89 ? -32.654 -11.986 38.090 1.00 78.19 89 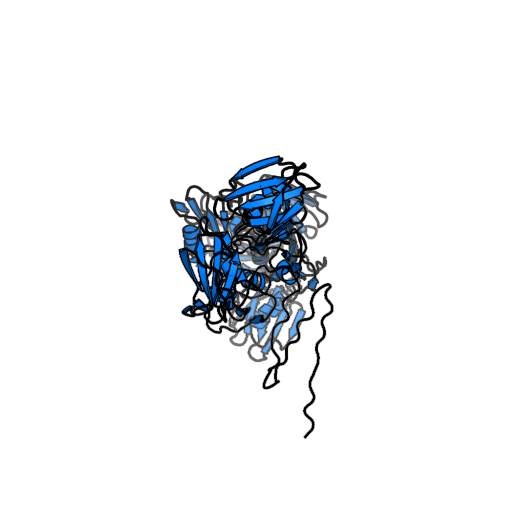GLY A CA 1
ATOM 682 C C . GLY A 1 89 ? -32.569 -10.501 38.442 1.00 78.19 89 GLY A C 1
ATOM 683 O O . GLY A 1 89 ? -31.869 -9.742 37.768 1.00 78.19 89 GLY A O 1
ATOM 684 N N . PRO A 1 90 ? -33.289 -10.063 39.479 1.00 66.44 90 PRO A N 1
ATOM 685 C CA . PRO A 1 90 ? -33.303 -8.664 39.871 1.00 66.44 90 PRO A CA 1
ATOM 686 C C . PRO A 1 90 ? -31.962 -8.272 40.522 1.00 66.44 90 PRO A C 1
ATOM 688 O O . PRO A 1 90 ? -31.593 -8.856 41.545 1.00 66.44 90 PRO A O 1
ATOM 691 N N . PRO A 1 91 ? -31.216 -7.294 39.968 1.00 64.50 91 PRO A N 1
ATOM 692 C CA . PRO A 1 91 ? -30.035 -6.768 40.645 1.00 64.50 91 PRO A CA 1
ATOM 693 C C . PRO A 1 91 ? -30.422 -6.183 42.009 1.00 64.50 91 PRO A C 1
ATOM 695 O O . PRO A 1 91 ? -31.566 -5.778 42.215 1.00 64.50 91 PRO A O 1
ATOM 698 N N . TYR A 1 92 ? -29.462 -6.135 42.937 1.00 64.62 92 TYR A N 1
ATOM 699 C CA . TYR A 1 92 ? -29.618 -5.628 44.312 1.00 64.62 92 TYR A CA 1
ATOM 700 C C . TYR A 1 92 ? -30.436 -6.509 45.276 1.00 64.62 92 TYR A C 1
ATOM 702 O O . TYR A 1 92 ? -30.345 -6.324 46.492 1.00 64.62 92 TYR A O 1
ATOM 710 N N . VAL A 1 93 ? -31.157 -7.522 44.788 1.00 63.59 93 VAL A N 1
ATOM 711 C CA . VAL A 1 93 ? -31.900 -8.457 45.648 1.00 63.59 93 VAL A CA 1
ATOM 712 C C . VAL A 1 93 ? -30.957 -9.465 46.303 1.00 63.59 93 VAL A C 1
ATOM 714 O O . VAL A 1 93 ? -30.062 -10.033 45.675 1.00 63.59 93 VAL A O 1
ATOM 717 N N . GLY A 1 94 ? -31.150 -9.687 47.607 1.00 64.88 94 GLY A N 1
ATOM 718 C CA . GLY A 1 94 ? -30.314 -10.608 48.379 1.00 64.88 94 GLY A CA 1
ATOM 719 C C . GLY A 1 94 ? -28.842 -10.188 48.420 1.00 64.88 94 GLY A C 1
ATOM 720 O O . GLY A 1 94 ? -27.974 -11.058 48.484 1.00 64.88 94 GLY A O 1
ATOM 721 N N . LYS A 1 95 ? -28.565 -8.877 48.345 1.00 74.31 95 LYS A N 1
ATOM 722 C CA . LYS A 1 95 ? -27.217 -8.308 48.431 1.00 74.31 95 LYS A CA 1
ATOM 723 C C . LYS A 1 95 ? -26.539 -8.743 49.730 1.00 74.31 95 LYS A C 1
ATOM 725 O O . LYS A 1 95 ? -27.038 -8.486 50.825 1.00 74.31 95 LYS A O 1
ATOM 730 N N . GLN A 1 96 ? -25.379 -9.377 49.601 1.00 78.94 96 GLN A N 1
ATOM 731 C CA . GLN A 1 96 ? -24.528 -9.764 50.722 1.00 78.94 96 GLN A CA 1
ATOM 732 C C . GLN A 1 96 ? -23.180 -9.064 50.625 1.00 78.94 96 GLN A C 1
ATOM 734 O O . GLN A 1 96 ? -22.618 -8.915 49.542 1.00 78.94 96 GLN A O 1
ATOM 739 N N . HIS A 1 97 ? -22.630 -8.673 51.772 1.00 82.25 97 HIS A N 1
ATOM 740 C CA . HIS A 1 97 ? -21.257 -8.197 51.821 1.00 82.25 97 HIS A CA 1
ATOM 741 C C . HIS A 1 97 ? -20.297 -9.381 51.639 1.00 82.25 97 HIS A C 1
ATOM 743 O O . HIS A 1 97 ? -20.263 -10.294 52.469 1.00 82.25 97 HIS A O 1
ATOM 749 N N . ARG A 1 98 ? -19.495 -9.364 50.573 1.00 82.75 98 ARG A N 1
ATOM 750 C CA . ARG A 1 98 ? -18.477 -10.384 50.288 1.00 82.75 98 ARG A CA 1
ATOM 751 C C . ARG A 1 98 ? -17.199 -9.746 49.789 1.00 82.75 98 ARG A C 1
ATOM 753 O O . ARG A 1 98 ? -17.167 -9.181 48.705 1.00 82.75 98 ARG A O 1
ATOM 760 N N . VAL A 1 99 ? -16.138 -9.889 50.574 1.00 78.69 99 VAL A N 1
ATOM 761 C CA . VAL A 1 99 ? -14.825 -9.313 50.271 1.00 78.69 99 VAL A CA 1
ATOM 762 C C . VAL A 1 99 ? -14.304 -9.841 48.931 1.00 78.69 99 VAL A C 1
ATOM 764 O O . VAL A 1 99 ? -14.421 -11.034 48.652 1.00 78.69 99 VAL A O 1
ATOM 767 N N . ASN A 1 100 ? -13.713 -8.961 48.120 1.00 78.31 100 ASN A N 1
ATOM 768 C CA . ASN A 1 100 ? -13.158 -9.268 46.792 1.00 78.31 100 ASN A CA 1
ATOM 769 C C . ASN A 1 100 ? -14.191 -9.691 45.735 1.00 78.31 100 ASN A C 1
ATOM 771 O O . ASN A 1 100 ? -13.831 -10.253 44.699 1.00 78.31 100 ASN A O 1
ATOM 775 N N . VAL A 1 101 ? -15.469 -9.416 45.978 1.00 85.06 101 VAL A N 1
ATOM 776 C CA . VAL A 1 101 ? -16.531 -9.602 44.994 1.00 85.06 101 VAL A CA 1
ATOM 777 C C . VAL A 1 101 ? -17.061 -8.235 44.589 1.00 85.06 101 VAL A C 1
ATOM 779 O O . VAL A 1 101 ? -17.387 -7.415 45.443 1.00 85.06 101 VAL A O 1
ATOM 782 N N . ALA A 1 102 ? -17.107 -7.975 43.291 1.00 84.75 102 ALA A N 1
ATOM 783 C CA . ALA A 1 102 ? -17.679 -6.780 42.705 1.00 84.75 102 ALA A CA 1
ATOM 784 C C . ALA A 1 102 ? -18.946 -7.162 41.940 1.00 84.75 102 ALA A C 1
ATOM 786 O O . ALA A 1 102 ? -18.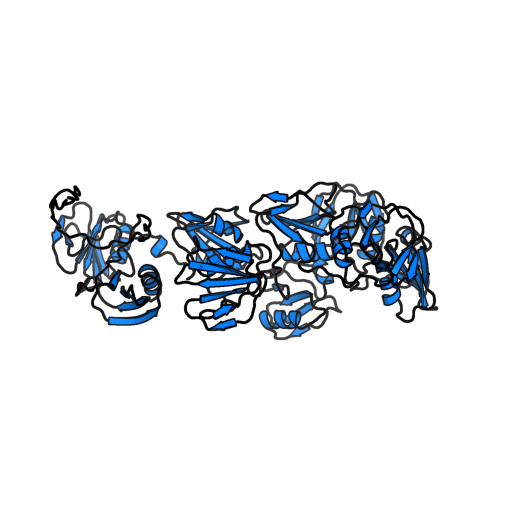895 -8.030 41.071 1.00 84.75 102 ALA A O 1
ATOM 787 N N . SER A 1 103 ? -20.071 -6.521 42.236 1.00 89.19 103 SER A N 1
ATOM 788 C CA . SER A 1 103 ? -21.320 -6.751 41.506 1.00 89.19 103 SER A CA 1
ATOM 789 C C . SER A 1 103 ? -21.811 -5.469 40.856 1.00 89.19 103 SER A C 1
ATOM 791 O O . SER A 1 103 ? -21.622 -4.373 41.380 1.00 89.19 103 SER A O 1
ATOM 793 N N . ALA A 1 104 ? -22.429 -5.595 39.688 1.00 84.19 104 ALA A N 1
ATOM 794 C CA . ALA A 1 104 ? -22.943 -4.451 38.945 1.00 84.19 104 ALA A CA 1
ATOM 795 C C . ALA A 1 104 ? -24.108 -4.876 38.049 1.00 84.19 104 ALA A C 1
ATOM 797 O O . ALA A 1 104 ? -24.025 -5.938 37.430 1.00 84.19 104 ALA A O 1
ATOM 798 N N . PRO A 1 105 ? -25.178 -4.074 37.928 1.00 79.00 105 PRO A N 1
ATOM 799 C CA . PRO A 1 105 ? -26.179 -4.296 36.892 1.00 79.00 105 PRO A CA 1
ATOM 800 C C . PRO A 1 105 ? -25.552 -4.192 35.495 1.00 79.00 105 PRO A C 1
ATOM 802 O O . PRO A 1 105 ? -24.560 -3.488 35.282 1.00 79.00 105 PRO A O 1
ATOM 805 N N . LYS A 1 106 ? -26.164 -4.870 34.520 1.00 79.69 106 LYS A N 1
ATOM 806 C CA . LYS A 1 106 ? -25.791 -4.794 33.098 1.00 79.69 106 LYS A CA 1
ATOM 807 C C . LYS A 1 106 ? -25.714 -3.340 32.620 1.00 79.69 106 LYS A C 1
ATOM 809 O O . LYS A 1 106 ? -24.745 -2.916 31.995 1.00 79.69 106 LYS A O 1
ATOM 814 N N . GLU A 1 107 ? -26.687 -2.535 33.024 1.00 72.75 107 GLU A N 1
ATOM 815 C CA . GLU A 1 107 ? -26.831 -1.125 32.666 1.00 72.75 107 GLU A CA 1
ATOM 816 C C . GLU A 1 107 ? -26.708 -0.255 33.932 1.00 72.75 107 GLU A C 1
ATOM 818 O O . GLU A 1 107 ? -27.431 -0.462 34.904 1.00 72.75 107 GLU A O 1
ATOM 823 N N . CYS A 1 108 ? -25.776 0.705 33.948 1.00 68.88 108 CYS A N 1
ATOM 824 C CA . CYS A 1 108 ? -25.617 1.648 35.055 1.00 68.88 108 CYS A CA 1
ATOM 825 C C . CYS A 1 108 ? -26.556 2.838 34.858 1.00 68.88 108 CYS A C 1
ATOM 827 O O . CYS A 1 108 ? -26.487 3.520 33.835 1.00 68.88 108 CYS A O 1
ATOM 829 N N . LEU A 1 109 ? -27.369 3.137 35.871 1.00 69.38 109 LEU A N 1
ATOM 830 C CA . LEU A 1 109 ? -28.037 4.430 35.975 1.00 69.38 109 LEU A CA 1
ATOM 831 C C . LEU A 1 109 ? -27.096 5.445 36.626 1.00 69.38 109 LEU A C 1
ATOM 833 O O . LEU A 1 109 ? -26.320 5.109 37.521 1.00 69.38 109 LEU A O 1
ATOM 837 N N . LYS A 1 110 ? -27.195 6.703 36.193 1.00 65.50 110 LYS A N 1
ATOM 838 C CA . LYS A 1 110 ? -26.369 7.810 36.692 1.00 65.50 110 LYS A CA 1
ATOM 839 C C . LYS A 1 110 ? -26.769 8.270 38.101 1.00 65.50 110 LYS A C 1
ATOM 841 O O . LYS A 1 110 ? -25.917 8.726 38.856 1.00 65.50 110 LYS A O 1
ATOM 846 N N . CYS A 1 111 ? -28.051 8.139 38.445 1.00 71.38 111 CYS A N 1
ATOM 847 C CA . CYS A 1 111 ? -28.608 8.461 39.760 1.00 71.38 111 CYS A CA 1
ATOM 848 C C . CYS A 1 111 ? -29.822 7.574 40.096 1.00 71.38 111 CYS A C 1
ATOM 850 O O . CYS A 1 111 ? -30.948 8.066 40.111 1.00 71.38 111 CYS A O 1
ATOM 852 N N . PRO A 1 112 ? -29.627 6.260 40.320 1.00 76.75 112 PRO A N 1
ATOM 853 C CA . PRO A 1 112 ? -30.708 5.403 40.782 1.00 76.75 112 PRO A CA 1
ATOM 854 C C . PRO A 1 112 ? -31.041 5.711 42.246 1.00 76.75 112 PRO A C 1
ATOM 856 O O . PRO A 1 112 ? -30.158 5.748 43.105 1.00 76.75 112 PRO A O 1
ATOM 859 N N . GLU A 1 113 ? -32.325 5.883 42.532 1.00 82.75 113 GLU A N 1
ATOM 860 C CA . GLU A 1 113 ? -32.871 5.948 43.885 1.00 82.75 113 GLU A CA 1
ATOM 861 C C . GLU A 1 113 ? -33.391 4.551 44.246 1.00 82.75 113 GLU A C 1
ATOM 863 O O . GLU A 1 113 ? -34.491 4.152 43.856 1.00 82.75 113 GLU A O 1
ATOM 868 N N . ASN A 1 114 ? -32.549 3.770 44.928 1.00 79.00 114 ASN A N 1
ATOM 869 C CA . ASN A 1 114 ? -32.880 2.407 45.344 1.00 79.00 114 ASN A CA 1
ATOM 870 C C . ASN A 1 114 ? -33.830 2.411 46.544 1.00 79.00 114 ASN A C 1
ATOM 872 O O . ASN A 1 114 ? -33.672 3.216 47.460 1.00 79.00 114 ASN A O 1
ATOM 876 N N . ASP A 1 115 ? -34.767 1.466 46.545 1.00 80.50 115 ASP A N 1
ATOM 877 C CA . ASP A 1 115 ? -35.831 1.325 47.539 1.00 80.50 115 ASP A CA 1
ATOM 878 C C . ASP A 1 115 ? -36.682 2.596 47.690 1.00 80.50 115 ASP A C 1
ATOM 880 O O . ASP A 1 115 ? -37.112 2.967 48.785 1.00 80.50 115 ASP A O 1
ATOM 884 N N . VAL A 1 116 ? -36.930 3.271 46.565 1.00 86.56 116 VAL A N 1
ATOM 885 C CA . VAL A 1 116 ? -37.748 4.485 46.473 1.00 86.56 116 VAL A CA 1
ATOM 886 C C . VAL A 1 116 ? -38.779 4.328 45.361 1.00 86.56 116 VAL A C 1
ATOM 888 O O . VAL A 1 116 ? -38.468 3.840 44.274 1.00 86.56 116 VAL A O 1
ATOM 891 N N . ALA A 1 117 ? -40.005 4.787 45.615 1.00 92.56 117 ALA A N 1
ATOM 892 C CA . ALA A 1 117 ? -41.082 4.932 44.643 1.00 92.56 117 ALA A CA 1
ATOM 893 C C . ALA A 1 117 ? -41.561 6.387 44.562 1.00 92.56 117 ALA A C 1
ATOM 895 O O . ALA A 1 117 ? -41.845 7.014 45.583 1.00 92.56 117 ALA A O 1
ATOM 896 N N . TYR A 1 118 ? -41.744 6.898 43.349 1.00 93.50 118 TYR A N 1
ATOM 897 C CA . TYR A 1 118 ? -42.469 8.134 43.093 1.00 93.50 118 TYR A CA 1
ATOM 898 C C . TYR A 1 118 ? -43.970 7.860 43.036 1.00 93.50 118 TYR A C 1
ATOM 900 O O . TYR A 1 118 ? -44.428 6.871 42.463 1.00 93.50 118 TYR A O 1
ATOM 908 N N . LYS A 1 119 ? -44.760 8.758 43.626 1.00 91.19 119 LYS A N 1
ATOM 909 C CA . LYS A 1 119 ? -46.223 8.767 43.497 1.00 91.19 119 LYS A CA 1
ATOM 910 C C . LYS A 1 119 ? -46.670 10.158 43.069 1.00 91.19 119 LYS A C 1
ATOM 912 O O . LYS A 1 119 ? -46.228 11.165 43.622 1.00 91.19 119 LYS A O 1
ATOM 917 N N . GLY A 1 120 ? -47.540 10.219 42.068 1.00 89.81 120 GLY A N 1
ATOM 918 C CA . GLY A 1 120 ? -48.002 11.469 41.474 1.00 89.81 120 GLY A CA 1
ATOM 919 C C . GLY A 1 120 ? -48.968 11.225 40.321 1.00 89.81 120 GLY A C 1
ATOM 920 O O . GLY A 1 120 ? -49.549 10.146 40.205 1.00 89.81 120 GLY A O 1
ATOM 921 N N . GLU A 1 121 ? -49.133 12.226 39.459 1.00 91.75 121 GLU A N 1
ATOM 922 C CA . GLU A 1 121 ? -49.925 12.080 38.237 1.00 91.75 121 GLU A CA 1
ATOM 923 C C . GLU A 1 121 ? -49.228 11.098 37.282 1.00 91.75 121 GLU A C 1
ATOM 925 O O . GLU A 1 121 ? -48.156 11.392 36.743 1.00 91.75 121 GLU A O 1
ATOM 930 N N . SER A 1 122 ? -49.822 9.912 37.125 1.00 90.06 122 SER A N 1
ATOM 931 C CA . SER A 1 122 ? -49.276 8.829 36.306 1.00 90.06 122 SER A CA 1
ATOM 932 C C . SER A 1 122 ? -49.514 9.082 34.819 1.00 90.06 122 SER A C 1
ATOM 934 O O . SER A 1 122 ? -50.612 9.454 34.407 1.00 90.06 122 SER A O 1
ATOM 936 N N . LEU A 1 123 ? -48.479 8.837 34.019 1.00 89.19 123 LEU A N 1
ATOM 937 C CA . LEU A 1 123 ? -48.506 8.847 32.554 1.00 89.19 123 LEU A CA 1
ATOM 938 C C . LEU A 1 123 ? -48.828 7.469 31.960 1.00 89.19 123 LEU A C 1
ATOM 940 O O . LEU A 1 123 ? -48.948 7.330 30.748 1.00 89.19 123 LEU A O 1
ATOM 944 N N . GLY A 1 124 ? -48.987 6.457 32.813 1.00 86.44 124 GLY A N 1
ATOM 945 C CA . GLY A 1 124 ? -49.175 5.066 32.426 1.00 86.44 124 GLY A CA 1
ATOM 946 C C . GLY A 1 124 ? -48.114 4.149 33.026 1.00 86.44 124 GLY A C 1
ATOM 947 O O . GLY A 1 124 ? -47.172 4.587 33.696 1.00 86.44 124 GLY A O 1
ATOM 948 N N . SER A 1 125 ? -48.303 2.853 32.789 1.00 89.56 125 SER A N 1
ATOM 949 C CA . SER A 1 125 ? -47.362 1.800 33.157 1.00 89.56 125 SER A CA 1
ATOM 950 C C . SER A 1 125 ? -47.091 0.885 31.971 1.00 89.56 125 SER A C 1
ATOM 952 O O . SER A 1 125 ? -48.012 0.540 31.229 1.00 89.56 125 SER A O 1
ATOM 954 N N . SER A 1 126 ? -45.845 0.459 31.818 1.00 85.94 126 SER A N 1
ATOM 955 C CA . SER A 1 126 ? -45.408 -0.489 30.792 1.00 85.94 126 SER A CA 1
ATOM 956 C C . SER A 1 126 ? -44.459 -1.519 31.394 1.00 85.94 126 SER A C 1
ATOM 958 O O . SER A 1 126 ? -43.950 -1.339 32.493 1.00 85.94 126 SER A O 1
ATOM 960 N N . GLN A 1 127 ? -44.213 -2.618 30.688 1.00 82.75 127 GLN A N 1
ATOM 961 C CA . GLN A 1 127 ? -43.181 -3.572 31.089 1.00 82.75 127 GLN A CA 1
ATOM 962 C C . GLN A 1 127 ? -41.809 -3.054 30.658 1.00 82.75 127 GLN A C 1
ATOM 964 O O . GLN A 1 127 ? -41.619 -2.665 29.503 1.00 82.75 127 GLN A O 1
ATOM 969 N N . ALA A 1 128 ? -40.839 -3.075 31.570 1.00 69.81 128 ALA A N 1
ATOM 970 C CA . ALA A 1 128 ? -39.458 -2.744 31.264 1.00 69.81 128 ALA A CA 1
ATOM 971 C C . ALA A 1 128 ? -38.517 -3.862 31.701 1.00 69.81 128 ALA A C 1
ATOM 973 O O . ALA A 1 128 ? -38.639 -4.419 32.780 1.00 69.81 128 ALA A O 1
ATOM 974 N N . ARG A 1 129 ? -37.514 -4.157 30.875 1.00 61.53 129 ARG A N 1
ATOM 975 C CA . ARG A 1 129 ? -36.497 -5.178 31.167 1.00 61.53 129 ARG A CA 1
ATOM 976 C C . ARG A 1 129 ? -35.448 -4.756 32.213 1.00 61.53 129 ARG A C 1
ATOM 978 O O . ARG A 1 129 ? -34.535 -5.515 32.508 1.00 61.53 129 ARG A O 1
ATOM 985 N N . SER A 1 130 ? -35.511 -3.526 32.710 1.00 65.50 130 SER A N 1
ATOM 986 C CA . SER A 1 130 ? -34.589 -2.978 33.709 1.00 65.50 130 SER A CA 1
ATOM 987 C C . SER A 1 130 ? -35.064 -1.595 34.155 1.00 65.50 130 SER A C 1
ATOM 989 O O . SER A 1 130 ? -35.831 -0.928 33.453 1.00 65.50 130 SER A O 1
ATOM 991 N N . ALA A 1 131 ? -34.541 -1.117 35.286 1.00 75.81 131 ALA A N 1
ATOM 992 C CA . ALA A 1 131 ? -34.749 0.261 35.729 1.00 75.81 131 ALA A CA 1
ATOM 993 C C . ALA A 1 131 ? -34.196 1.289 34.728 1.00 75.81 131 ALA A C 1
ATOM 995 O O . ALA A 1 131 ? -34.770 2.354 34.548 1.00 75.81 131 ALA A O 1
ATOM 996 N N . SER A 1 132 ? -33.110 0.963 34.031 1.00 70.25 132 SER A N 1
ATOM 997 C CA . SER A 1 132 ? -32.505 1.796 32.986 1.00 70.25 132 SER A CA 1
ATOM 998 C C . SER A 1 132 ? -33.354 1.819 31.722 1.00 70.25 132 SER A C 1
ATOM 1000 O O . SER A 1 132 ? -33.544 2.882 31.142 1.00 70.25 132 SER A O 1
ATOM 1002 N N . HIS A 1 133 ? -33.942 0.690 31.326 1.00 69.19 133 HIS A N 1
ATOM 1003 C CA . HIS A 1 133 ? -34.940 0.680 30.260 1.00 69.19 133 HIS A CA 1
ATOM 1004 C C . HIS A 1 133 ? -36.167 1.512 30.654 1.00 69.19 133 HIS A C 1
ATOM 1006 O O . HIS A 1 133 ? -36.664 2.281 29.842 1.00 69.19 133 HIS A O 1
ATOM 1012 N N . CYS A 1 134 ? -36.603 1.444 31.916 1.00 83.06 134 CYS A N 1
ATOM 1013 C CA . CYS A 1 134 ? -37.679 2.296 32.421 1.00 83.06 134 CYS A CA 1
ATOM 1014 C C . CYS A 1 134 ? -37.315 3.795 32.398 1.00 83.06 134 CYS A C 1
ATOM 1016 O O . CYS A 1 134 ? -38.111 4.624 31.959 1.00 83.06 134 CYS A O 1
ATOM 1018 N N . GLN A 1 135 ? -36.081 4.146 32.770 1.00 82.06 135 GLN A N 1
ATOM 1019 C CA . GLN A 1 135 ? -35.540 5.499 32.623 1.00 82.06 135 GLN A CA 1
ATOM 1020 C C . GLN A 1 135 ? -35.520 5.945 31.154 1.00 82.06 135 GLN A C 1
ATOM 1022 O O . GLN A 1 135 ? -35.870 7.085 30.866 1.00 82.06 135 GLN A O 1
ATOM 1027 N N . ALA A 1 136 ? -35.129 5.075 30.218 1.00 67.25 136 ALA A N 1
ATOM 1028 C CA . ALA A 1 136 ? -35.112 5.389 28.789 1.00 67.25 136 ALA A CA 1
ATOM 1029 C C . ALA A 1 136 ? -36.522 5.672 28.248 1.00 67.25 136 ALA A C 1
ATOM 1031 O O . ALA A 1 136 ? -36.708 6.666 27.552 1.00 67.25 136 ALA A O 1
ATOM 1032 N N . LEU A 1 137 ? -37.517 4.874 28.650 1.00 80.69 137 LEU A N 1
ATOM 1033 C CA . LEU A 1 137 ? -38.927 5.116 28.322 1.00 80.69 137 LEU A CA 1
ATOM 1034 C C . LEU A 1 137 ? -39.407 6.474 28.865 1.00 80.69 137 LEU A C 1
ATOM 1036 O O . LEU A 1 137 ? -40.068 7.230 28.158 1.00 80.69 137 LEU A O 1
ATOM 1040 N N . CYS A 1 138 ? -39.005 6.838 30.086 1.00 87.19 138 CYS A N 1
ATOM 1041 C CA . CYS A 1 138 ? -39.290 8.166 30.636 1.00 87.19 138 CYS A CA 1
ATOM 1042 C C . CYS A 1 138 ? -38.561 9.294 29.877 1.00 87.19 138 CYS A C 1
ATOM 1044 O O . CYS A 1 138 ? -39.090 10.391 29.722 1.00 87.19 138 CYS A O 1
ATOM 1046 N N . VAL A 1 139 ? -37.344 9.057 29.380 1.00 81.12 139 VAL A N 1
ATOM 1047 C CA . VAL A 1 139 ? -36.612 10.027 28.545 1.00 81.12 139 VAL A CA 1
ATOM 1048 C C . VAL A 1 139 ? -37.264 10.201 27.171 1.00 81.12 139 VAL A C 1
ATOM 1050 O O . VAL A 1 139 ? -37.163 11.289 26.604 1.00 81.12 139 VAL A O 1
ATOM 1053 N N . GLU A 1 140 ? -37.929 9.177 26.645 1.00 78.62 140 GLU A N 1
ATOM 1054 C CA . GLU A 1 140 ? -38.633 9.216 25.361 1.00 78.62 140 GLU A CA 1
ATOM 1055 C C . GLU A 1 140 ? -39.963 9.983 25.451 1.00 78.62 140 GLU A C 1
ATOM 1057 O O . GLU A 1 140 ? -40.249 10.829 24.606 1.00 78.62 140 GLU A O 1
ATOM 1062 N N . ASP A 1 141 ? -40.747 9.777 26.511 1.00 81.31 141 ASP A N 1
ATOM 1063 C CA . ASP A 1 141 ? -42.011 10.495 26.716 1.00 81.31 141 ASP A CA 1
ATOM 1064 C C . ASP A 1 141 ? -41.753 11.910 27.245 1.00 81.31 141 ASP A C 1
ATOM 1066 O O . ASP A 1 141 ? -41.500 12.074 28.432 1.00 81.31 141 ASP A O 1
ATOM 1070 N N . GLU A 1 142 ? -41.834 12.954 26.410 1.00 86.75 142 GLU A N 1
ATOM 1071 C CA . GLU A 1 142 ? -41.675 14.388 26.760 1.00 86.75 142 GLU A CA 1
ATOM 1072 C C . GLU A 1 142 ? -42.444 14.867 28.007 1.00 86.75 142 GLU A C 1
ATOM 1074 O O . GLU A 1 142 ? -42.023 15.827 28.656 1.00 86.75 142 GLU A O 1
ATOM 1079 N N . SER A 1 143 ? -43.523 14.188 28.402 1.00 90.12 143 SER A N 1
ATOM 1080 C CA . SER A 1 143 ? -44.303 14.536 29.596 1.00 90.12 143 SER A CA 1
ATOM 1081 C C . SER A 1 143 ? -43.734 13.950 30.893 1.00 90.12 143 SER A C 1
ATOM 1083 O O . SER A 1 143 ? -44.095 14.410 31.983 1.00 90.12 143 SER A O 1
ATOM 1085 N N . CYS A 1 144 ? -42.851 12.950 30.813 1.00 92.81 144 CYS A N 1
ATOM 1086 C CA . CYS A 1 144 ? -42.290 12.264 31.975 1.00 92.81 144 CYS A CA 1
ATOM 1087 C C . CYS A 1 144 ? -41.207 13.082 32.691 1.00 92.81 144 CYS A C 1
ATOM 1089 O O . CYS A 1 144 ? -40.307 13.664 32.089 1.00 92.81 144 CYS A O 1
ATOM 1091 N N . SER A 1 145 ? -41.287 13.146 34.017 1.00 91.19 145 SER A N 1
ATOM 1092 C CA . SER A 1 145 ? -40.282 13.785 34.879 1.00 91.19 145 SER A CA 1
ATOM 1093 C C . SER A 1 145 ? -39.644 12.806 35.863 1.00 91.19 145 SER A C 1
ATOM 1095 O O . SER A 1 145 ? -38.513 13.039 36.285 1.00 91.19 145 SER A O 1
ATOM 1097 N N . TYR A 1 146 ? -40.342 11.719 36.201 1.00 92.62 146 TYR A N 1
ATOM 1098 C CA . TYR A 1 146 ? -39.889 10.698 37.144 1.00 92.62 146 TYR A CA 1
ATOM 1099 C C . TYR A 1 146 ? -40.361 9.318 36.703 1.00 92.62 146 TYR A C 1
ATOM 1101 O O . TYR A 1 146 ? -41.449 9.192 36.136 1.00 92.62 146 TYR A O 1
ATOM 1109 N N . PHE A 1 147 ? -39.591 8.288 37.033 1.00 92.31 147 PHE A N 1
ATOM 1110 C CA . PHE A 1 147 ? -40.001 6.900 36.862 1.00 92.31 147 PHE A CA 1
ATOM 1111 C C . PHE A 1 147 ? -39.864 6.119 38.170 1.00 92.31 147 PHE A C 1
ATOM 1113 O O . PHE A 1 147 ? -39.064 6.464 39.041 1.00 92.31 147 PHE A O 1
ATOM 1120 N N . THR A 1 148 ? -40.621 5.031 38.271 1.00 93.81 148 THR A N 1
ATOM 1121 C CA . THR A 1 148 ? -40.468 4.002 39.297 1.00 93.81 148 THR A CA 1
ATOM 1122 C C . THR A 1 148 ? -40.564 2.639 38.647 1.00 93.81 148 THR A C 1
ATOM 1124 O O . THR A 1 148 ? -41.594 2.283 38.079 1.00 93.81 148 THR A O 1
ATOM 1127 N N . PHE A 1 149 ? -39.486 1.876 38.755 1.00 90.06 149 PHE A N 1
ATOM 1128 C CA . PHE A 1 149 ? -39.390 0.508 38.283 1.00 90.06 149 PHE A CA 1
ATOM 1129 C C . PHE A 1 149 ? -39.555 -0.472 39.447 1.00 90.06 149 PHE A C 1
ATOM 1131 O O . PHE A 1 149 ? -38.842 -0.379 40.447 1.00 90.06 149 PHE A O 1
ATOM 1138 N N . ASP A 1 150 ? -40.485 -1.413 39.317 1.00 86.94 150 ASP A N 1
ATOM 1139 C CA . ASP A 1 150 ? -40.642 -2.544 40.230 1.00 86.94 150 ASP A CA 1
ATOM 1140 C C . ASP A 1 150 ? -39.747 -3.703 39.779 1.00 86.94 150 ASP A C 1
ATOM 1142 O O . ASP A 1 150 ? -39.943 -4.273 38.706 1.00 86.94 150 ASP A O 1
ATOM 1146 N N . ILE A 1 151 ? -38.766 -4.075 40.603 1.00 75.00 151 ILE A N 1
ATOM 1147 C CA . ILE A 1 151 ? -37.803 -5.127 40.242 1.00 75.00 151 ILE A CA 1
ATOM 1148 C C . ILE A 1 151 ? -38.379 -6.549 40.358 1.00 75.00 151 ILE A C 1
ATOM 1150 O O . ILE A 1 151 ? -37.755 -7.491 39.875 1.00 75.00 151 ILE A O 1
ATOM 1154 N N . LEU A 1 152 ? -39.531 -6.733 41.012 1.00 77.06 152 LEU A N 1
ATOM 1155 C CA . LEU A 1 152 ? -40.201 -8.029 41.150 1.00 77.06 152 LEU A CA 1
ATOM 1156 C C . LEU A 1 152 ? -41.194 -8.267 40.012 1.00 77.06 152 LEU A C 1
ATOM 1158 O O . LEU A 1 152 ? -41.252 -9.376 39.481 1.00 77.06 152 LEU A O 1
ATOM 1162 N N . THR A 1 153 ? -41.971 -7.245 39.641 1.00 83.56 153 THR A N 1
ATOM 1163 C CA . THR A 1 153 ? -43.006 -7.356 38.595 1.00 83.56 153 THR A CA 1
ATOM 1164 C C . THR A 1 153 ? -42.547 -6.884 37.222 1.00 83.56 153 THR A C 1
ATOM 1166 O O . THR A 1 153 ? -43.210 -7.196 36.234 1.00 83.56 153 THR A O 1
ATOM 1169 N N . TRP A 1 154 ? -41.402 -6.198 37.143 1.00 77.81 154 TRP A N 1
ATOM 1170 C CA . TRP A 1 154 ? -40.855 -5.600 35.921 1.00 77.81 154 TRP A CA 1
ATOM 1171 C C . TRP A 1 154 ? -41.712 -4.455 35.361 1.00 77.81 154 TRP A C 1
ATOM 1173 O O . TRP A 1 154 ? -41.562 -4.049 34.205 1.00 77.81 154 TRP A O 1
ATOM 1183 N N . ASP A 1 155 ? -42.597 -3.901 36.190 1.00 90.31 155 ASP A N 1
ATOM 1184 C CA . ASP A 1 155 ? -43.438 -2.775 35.811 1.00 90.31 155 ASP A CA 1
ATOM 1185 C C . ASP A 1 155 ? -42.674 -1.454 35.926 1.00 90.31 155 ASP A C 1
ATOM 1187 O O . ASP A 1 155 ? -42.041 -1.137 36.934 1.00 90.31 155 ASP A O 1
ATOM 1191 N N . CYS A 1 156 ? -42.765 -0.662 34.869 1.00 92.25 156 CYS A N 1
ATOM 1192 C CA . CYS A 1 156 ? -42.256 0.688 34.754 1.00 92.25 156 CYS A CA 1
ATOM 1193 C C . CYS A 1 156 ? -43.411 1.678 34.859 1.00 92.25 156 CYS A C 1
ATOM 1195 O O . CYS A 1 156 ? -44.264 1.739 33.974 1.00 92.25 156 CYS A O 1
ATOM 1197 N N . HIS A 1 157 ? -43.435 2.470 35.925 1.00 95.25 157 HIS A N 1
ATOM 1198 C CA . HIS A 1 157 ? -44.413 3.532 36.132 1.00 95.25 157 HIS A CA 1
ATOM 1199 C C . HIS A 1 157 ? -43.778 4.892 35.854 1.00 95.25 157 HIS A C 1
ATOM 1201 O O . HIS A 1 157 ? -42.725 5.204 36.405 1.00 95.25 157 HIS A O 1
ATOM 1207 N N . MET A 1 158 ? -44.430 5.712 35.031 1.00 94.25 158 MET A N 1
ATOM 1208 C CA . MET A 1 158 ? -43.948 7.045 34.654 1.00 94.25 158 MET A CA 1
ATOM 1209 C C . MET A 1 158 ? -44.849 8.132 35.237 1.00 94.25 158 MET A C 1
ATOM 1211 O O . MET A 1 158 ? -46.074 7.982 35.280 1.00 94.25 158 MET A O 1
ATOM 1215 N N . PHE A 1 159 ? -44.251 9.240 35.672 1.00 94.88 159 PHE A N 1
ATOM 1216 C CA . PHE A 1 159 ? -44.952 10.327 36.354 1.00 94.88 159 PHE A CA 1
ATOM 1217 C C . PHE A 1 159 ? -44.554 11.702 35.818 1.00 94.88 159 PHE A C 1
ATOM 1219 O O . PHE A 1 159 ? -43.402 11.940 35.443 1.00 94.88 159 PHE A O 1
ATOM 1226 N N . LYS A 1 160 ? -45.511 12.636 35.839 1.00 94.44 160 LYS A N 1
ATOM 1227 C CA . LYS A 1 160 ? -45.281 14.053 35.520 1.00 94.44 160 LYS A CA 1
ATOM 1228 C C . LYS A 1 160 ? -44.528 14.788 36.635 1.00 94.44 160 LYS A C 1
ATOM 1230 O O . LYS A 1 160 ? -44.286 14.270 37.726 1.00 94.44 160 LYS A O 1
ATOM 1235 N N . LYS A 1 161 ? -44.185 16.049 36.362 1.00 91.56 161 LYS A N 1
ATOM 1236 C CA . LYS A 1 161 ? -43.586 16.976 37.327 1.00 91.56 161 LYS A CA 1
ATOM 1237 C C . LYS A 1 161 ? -44.452 17.114 38.588 1.00 91.56 161 LYS A C 1
ATOM 1239 O O . LYS A 1 161 ? -45.661 17.289 38.489 1.00 91.56 161 LYS A O 1
ATOM 1244 N N . GLY A 1 162 ? -43.817 17.104 39.763 1.00 84.94 162 GLY A N 1
ATOM 1245 C CA . GLY A 1 162 ? -44.494 17.220 41.061 1.00 84.94 162 GLY A CA 1
ATOM 1246 C C . GLY A 1 162 ? -44.772 15.889 41.768 1.00 84.94 162 GLY A C 1
ATOM 1247 O O . GLY A 1 162 ? -45.429 15.899 42.806 1.00 84.94 162 GLY A O 1
ATOM 1248 N N . ALA A 1 163 ? -44.280 14.764 41.238 1.00 89.00 163 ALA A N 1
ATOM 1249 C CA . ALA A 1 163 ? -44.299 13.492 41.953 1.00 89.00 163 ALA A CA 1
ATOM 1250 C C . ALA A 1 163 ? -43.457 13.561 43.240 1.00 89.00 163 ALA A C 1
ATOM 1252 O O . ALA A 1 163 ? -42.436 14.249 43.295 1.00 89.00 163 ALA A O 1
ATOM 1253 N N . ILE A 1 164 ? -43.909 12.849 44.270 1.00 89.81 164 ILE A N 1
ATOM 1254 C CA . ILE A 1 164 ? -43.291 12.818 45.599 1.00 89.81 164 ILE A CA 1
ATOM 1255 C C . ILE A 1 164 ? -42.618 11.458 45.787 1.00 89.81 164 ILE A C 1
ATOM 1257 O O . ILE A 1 164 ? -43.214 10.432 45.451 1.00 89.81 164 ILE A O 1
ATOM 1261 N N . GLU A 1 165 ? -41.394 11.462 46.309 1.00 90.69 165 GLU A N 1
ATOM 1262 C CA . GLU A 1 165 ? -40.627 10.259 46.644 1.00 90.69 165 GLU A CA 1
ATOM 1263 C C . GLU A 1 165 ? -41.107 9.631 47.964 1.00 90.69 165 GLU A C 1
ATOM 1265 O O . GLU A 1 165 ? -41.402 10.325 48.940 1.00 90.69 165 GLU A O 1
ATOM 1270 N N . PHE A 1 166 ? -41.181 8.302 48.002 1.00 89.94 166 PHE A N 1
ATOM 1271 C CA . PHE A 1 166 ? -41.509 7.515 49.188 1.00 89.94 166 PHE A CA 1
ATOM 1272 C C . PHE A 1 166 ? -40.568 6.310 49.288 1.00 89.94 166 PHE A C 1
ATOM 1274 O O . PHE A 1 166 ? -40.368 5.634 48.280 1.00 89.94 166 PHE A O 1
ATOM 1281 N N . PRO A 1 167 ? -40.039 5.980 50.478 1.00 90.31 167 PRO A N 1
ATOM 1282 C CA . PRO A 1 167 ? -39.288 4.744 50.673 1.00 90.31 167 PRO A CA 1
ATOM 1283 C C . PRO A 1 167 ? -40.186 3.523 50.441 1.00 90.31 167 PRO A C 1
ATOM 1285 O O . PRO A 1 167 ? -41.216 3.369 51.102 1.00 90.31 167 PRO A O 1
ATOM 1288 N N . GLU A 1 168 ? -39.806 2.651 49.515 1.00 88.00 168 GLU A N 1
ATOM 1289 C CA . GLU A 1 168 ? -40.535 1.430 49.184 1.00 88.00 168 GLU A CA 1
ATOM 1290 C C . GLU A 1 168 ? -39.551 0.374 48.662 1.00 88.00 168 GLU A C 1
ATOM 1292 O O . GLU A 1 168 ? -38.911 0.569 47.632 1.00 88.00 168 GLU A O 1
ATOM 1297 N N . MET A 1 169 ? -39.410 -0.743 49.387 1.00 81.31 169 MET A N 1
ATOM 1298 C CA . MET A 1 169 ? -38.437 -1.782 49.030 1.00 81.31 169 MET A CA 1
ATOM 1299 C C . MET A 1 169 ? -38.727 -2.394 47.661 1.00 81.31 169 MET A C 1
ATOM 1301 O O . MET A 1 169 ? -39.888 -2.547 47.275 1.00 81.31 169 MET A O 1
ATOM 1305 N N . ASN A 1 170 ? -37.671 -2.846 46.983 1.00 78.94 170 ASN A N 1
ATOM 1306 C CA . ASN A 1 170 ? -37.740 -3.472 45.658 1.00 78.94 170 ASN A CA 1
ATOM 1307 C C . ASN A 1 170 ? -38.195 -2.512 44.543 1.00 78.94 170 ASN A C 1
ATOM 1309 O O . ASN A 1 170 ? -38.684 -2.937 43.493 1.00 78.94 170 ASN A O 1
ATOM 1313 N N . LYS A 1 171 ? -38.036 -1.207 44.761 1.00 86.44 171 LYS A N 1
ATOM 1314 C CA . LYS A 1 171 ? -38.310 -0.173 43.766 1.00 86.44 171 LYS A CA 1
ATOM 1315 C C . LYS A 1 171 ? -37.014 0.530 43.400 1.00 86.44 171 LYS A C 1
ATOM 1317 O O . LYS A 1 171 ? -36.205 0.831 44.272 1.00 86.44 171 LYS A O 1
ATOM 1322 N N . ILE A 1 172 ? -36.813 0.789 42.115 1.00 86.19 172 ILE A N 1
ATOM 1323 C CA . ILE A 1 172 ? -35.728 1.641 41.631 1.00 86.19 172 ILE A CA 1
ATOM 1324 C C . ILE A 1 172 ? -36.374 2.810 40.916 1.00 86.19 172 ILE A C 1
ATOM 1326 O O . ILE A 1 172 ? -37.060 2.631 39.911 1.00 86.19 172 ILE A O 1
ATOM 1330 N N . SER A 1 173 ? -36.162 4.000 41.447 1.00 90.62 173 SER A N 1
ATOM 1331 C CA . SER A 1 173 ? -36.704 5.230 40.894 1.00 90.62 173 SER A CA 1
ATOM 1332 C C . SER A 1 173 ? -35.607 6.138 40.368 1.00 90.62 173 SER A C 1
ATOM 1334 O O . SER A 1 173 ? -34.413 5.907 40.570 1.00 90.62 173 SER A O 1
ATOM 1336 N N . GLY A 1 174 ? -36.022 7.193 39.681 1.00 87.50 174 GLY A N 1
ATOM 1337 C CA . GLY A 1 174 ? -35.128 8.268 39.298 1.00 87.50 174 GLY A CA 1
ATOM 1338 C C . GLY A 1 174 ? -35.834 9.341 38.489 1.00 87.50 174 GLY A C 1
ATOM 1339 O O . GLY A 1 174 ? -37.011 9.235 38.129 1.00 87.50 174 GLY A O 1
ATOM 1340 N N . ARG A 1 175 ? -35.092 10.411 38.227 1.00 86.62 175 ARG A N 1
ATOM 1341 C CA . ARG A 1 175 ? -35.568 11.561 37.461 1.00 86.62 175 ARG A CA 1
ATOM 1342 C C . ARG A 1 175 ? -35.267 11.402 35.982 1.00 86.62 175 ARG A C 1
ATOM 1344 O O . ARG A 1 175 ? -34.257 10.818 35.610 1.00 86.62 175 ARG A O 1
ATOM 1351 N N . ARG A 1 176 ? -36.077 12.015 35.122 1.00 82.06 176 ARG A N 1
ATOM 1352 C CA . ARG A 1 176 ? -35.902 11.996 33.659 1.00 82.06 176 ARG A CA 1
ATOM 1353 C C . ARG A 1 176 ? -34.517 12.474 33.190 1.00 82.06 176 ARG A C 1
ATOM 1355 O O . ARG A 1 176 ? -34.003 11.987 32.194 1.00 82.06 176 ARG A O 1
ATOM 1362 N N . ASP A 1 177 ? -33.891 13.398 33.908 1.00 74.25 177 ASP A N 1
ATOM 1363 C CA . ASP A 1 177 ? -32.552 13.931 33.620 1.00 74.25 177 ASP A CA 1
ATOM 1364 C C . ASP A 1 177 ? -31.396 13.032 34.110 1.00 74.25 177 ASP A C 1
ATOM 1366 O O . ASP A 1 177 ? -30.235 13.280 33.777 1.00 74.25 177 ASP A O 1
ATOM 1370 N N . CYS A 1 178 ? -31.695 11.931 34.810 1.00 69.19 178 CYS A N 1
ATOM 1371 C CA . CYS A 1 178 ? -30.756 10.851 35.144 1.00 69.19 178 CYS A CA 1
ATOM 1372 C C . CYS A 1 178 ? -30.474 9.918 33.947 1.00 69.19 178 CYS A C 1
ATOM 1374 O O . CYS A 1 178 ? -30.445 8.697 34.111 1.00 69.19 178 CYS A O 1
ATOM 1376 N N . SER A 1 179 ? -30.305 10.468 32.737 1.00 56.78 179 SER A N 1
ATOM 1377 C CA . SER A 1 179 ? -30.219 9.708 31.483 1.00 56.78 179 SER A CA 1
ATOM 1378 C C . SER A 1 179 ? -29.230 8.542 31.554 1.00 56.78 179 SER A C 1
ATOM 1380 O O . SER A 1 179 ? -28.092 8.696 32.007 1.00 56.78 179 SER A O 1
ATOM 1382 N N . VAL A 1 180 ? -29.683 7.385 31.059 1.00 54.00 180 VAL A N 1
ATOM 1383 C CA . VAL A 1 180 ? -28.827 6.261 30.674 1.00 54.00 180 VAL A CA 1
ATOM 1384 C C . VAL A 1 180 ? -27.836 6.784 29.646 1.00 54.00 180 VAL A C 1
ATOM 1386 O O . VAL A 1 180 ? -28.208 7.566 28.767 1.00 54.00 180 VAL A O 1
ATOM 1389 N N . ASP A 1 181 ? -26.579 6.391 29.774 1.00 56.59 181 ASP A N 1
ATOM 1390 C CA . ASP A 1 181 ? -25.586 6.718 28.768 1.00 56.59 181 ASP A CA 1
ATOM 1391 C C . ASP A 1 181 ? -26.036 6.124 27.427 1.00 56.59 181 ASP A C 1
ATOM 1393 O O . ASP A 1 181 ? -26.070 4.902 27.280 1.00 56.59 181 ASP A O 1
ATOM 1397 N N . LYS A 1 182 ? -26.455 6.965 26.472 1.00 51.72 182 LYS A N 1
ATOM 1398 C CA . LYS A 1 182 ? -26.877 6.509 25.136 1.00 51.72 182 LYS A CA 1
ATOM 1399 C C . LYS A 1 182 ? -25.773 5.666 24.493 1.00 51.72 182 LYS A C 1
ATOM 1401 O O . LYS A 1 182 ? -26.066 4.614 23.925 1.00 51.72 182 LYS A O 1
ATOM 1406 N N . LEU A 1 183 ? -24.511 6.036 24.743 1.00 60.06 183 LEU A N 1
ATOM 1407 C CA . LEU A 1 183 ? -23.358 5.269 24.295 1.00 60.06 183 LEU A CA 1
ATOM 1408 C C . LEU A 1 183 ? -23.309 3.865 24.876 1.00 60.06 183 LEU A C 1
ATOM 1410 O O . LEU A 1 183 ? -22.681 3.024 24.260 1.00 60.06 183 LEU A O 1
ATOM 1414 N N . ALA A 1 184 ? -23.922 3.561 26.018 1.00 56.75 184 ALA A N 1
ATOM 1415 C CA . ALA A 1 184 ? -23.923 2.200 26.553 1.00 56.75 184 ALA A CA 1
ATOM 1416 C C . ALA A 1 184 ? -24.864 1.254 25.784 1.00 56.75 184 ALA A C 1
ATOM 1418 O O . ALA A 1 184 ? -24.723 0.039 25.911 1.00 56.75 184 ALA A O 1
ATOM 1419 N N . ILE A 1 185 ? -25.813 1.794 25.010 1.00 56.16 185 ILE A N 1
ATOM 1420 C CA . ILE A 1 185 ? -26.865 1.029 24.323 1.00 56.16 185 ILE A CA 1
ATOM 1421 C C . ILE A 1 185 ? -26.647 1.018 22.802 1.00 56.16 185 ILE A C 1
ATOM 1423 O O . ILE A 1 185 ? -27.064 0.064 22.145 1.00 56.16 185 ILE A O 1
ATOM 1427 N N . ASP A 1 186 ? -25.967 2.027 22.245 1.00 67.06 186 ASP A N 1
ATOM 1428 C CA . ASP A 1 186 ? -25.727 2.126 20.801 1.00 67.06 186 ASP A CA 1
ATOM 1429 C C . ASP A 1 186 ? -24.998 0.880 20.256 1.00 67.06 186 ASP A C 1
ATOM 1431 O O . ASP A 1 186 ? -23.956 0.500 20.815 1.00 67.06 186 ASP A O 1
ATOM 1435 N N . PRO A 1 187 ? -25.500 0.235 19.182 1.00 78.12 187 PRO A N 1
ATOM 1436 C CA . PRO A 1 187 ? -24.855 -0.929 18.587 1.00 78.12 187 PRO A CA 1
ATOM 1437 C C . PRO A 1 187 ? -23.403 -0.627 18.220 1.00 78.12 187 PRO A C 1
ATOM 1439 O O . PRO A 1 187 ? -23.103 0.358 17.544 1.00 78.12 187 PRO A O 1
ATOM 1442 N N . ALA A 1 188 ? -22.487 -1.476 18.685 1.00 78.50 188 ALA A N 1
ATOM 1443 C CA . ALA A 1 188 ? -21.069 -1.334 18.403 1.00 78.50 188 ALA A CA 1
ATOM 1444 C C . ALA A 1 188 ? -20.391 -2.701 18.257 1.00 78.50 188 ALA A C 1
ATOM 1446 O O . ALA A 1 188 ? -20.819 -3.665 18.902 1.00 78.50 188 ALA A O 1
ATOM 1447 N N . PRO A 1 189 ? -19.321 -2.790 17.446 1.00 83.25 189 PRO A N 1
ATOM 1448 C CA . PRO A 1 189 ? -18.482 -3.979 17.381 1.00 83.25 189 PRO A CA 1
ATOM 1449 C C . PRO A 1 189 ? -17.915 -4.360 18.756 1.00 83.25 189 PRO A C 1
ATOM 1451 O O . PRO A 1 189 ? -17.653 -3.496 19.589 1.00 83.25 189 PRO A O 1
ATOM 1454 N N . SER A 1 190 ? -17.680 -5.652 18.998 1.00 78.75 190 SER A N 1
ATOM 1455 C CA . SER A 1 190 ? -17.293 -6.167 20.325 1.00 78.75 190 SER A CA 1
ATOM 1456 C C . SER A 1 190 ? -15.977 -5.609 20.869 1.00 78.75 190 SER A C 1
ATOM 1458 O O . SER A 1 190 ? -15.787 -5.586 22.079 1.00 78.75 190 SER A O 1
ATOM 1460 N N . CYS A 1 191 ? -15.073 -5.206 19.979 1.00 79.25 191 CYS A N 1
ATOM 1461 C CA . CYS A 1 191 ? -13.771 -4.634 20.300 1.00 79.25 191 CYS A CA 1
ATOM 1462 C C . CYS A 1 191 ? -13.755 -3.097 20.248 1.00 79.25 191 CYS A C 1
ATOM 1464 O O . CYS A 1 191 ? -12.704 -2.488 20.441 1.00 79.25 191 CYS A O 1
ATOM 1466 N N . ALA A 1 192 ? -14.892 -2.466 19.933 1.00 83.88 192 ALA A N 1
ATOM 1467 C CA . ALA A 1 192 ? -14.982 -1.019 19.869 1.00 83.88 192 ALA A CA 1
ATOM 1468 C C . ALA A 1 192 ? -14.904 -0.418 21.277 1.00 83.88 192 ALA A C 1
ATOM 1470 O O . ALA A 1 192 ? -15.572 -0.865 22.212 1.00 83.88 192 ALA A O 1
ATOM 1471 N N . VAL A 1 193 ? -14.108 0.633 21.408 1.00 83.00 193 VAL A N 1
ATOM 1472 C CA . VAL A 1 193 ? -13.946 1.408 22.630 1.00 83.00 193 VAL A CA 1
ATOM 1473 C C . VAL A 1 193 ? -14.958 2.551 22.644 1.00 83.00 193 VAL A C 1
ATOM 1475 O O . VAL A 1 193 ? -15.036 3.375 21.731 1.00 83.00 193 VAL A O 1
ATOM 1478 N N . ARG A 1 194 ? -15.778 2.588 23.693 1.00 81.88 194 ARG A N 1
ATOM 1479 C CA . ARG A 1 194 ? -16.771 3.645 23.919 1.00 81.88 194 ARG A CA 1
ATOM 1480 C C . ARG A 1 194 ? -16.136 4.796 24.687 1.00 81.88 194 ARG A C 1
ATOM 1482 O O . ARG A 1 194 ? -15.210 4.591 25.464 1.00 81.88 194 ARG A O 1
ATOM 1489 N N . HIS A 1 195 ? -16.673 5.995 24.502 1.00 79.69 195 HIS A N 1
ATOM 1490 C CA . HIS A 1 195 ? -16.184 7.231 25.117 1.00 79.69 195 HIS A CA 1
ATOM 1491 C C . HIS A 1 195 ? -14.762 7.628 24.729 1.00 79.69 195 HIS A C 1
ATOM 1493 O O . HIS A 1 195 ? -14.096 8.396 25.431 1.00 79.69 195 HIS A O 1
ATOM 1499 N N . VAL A 1 196 ? -14.295 7.107 23.603 1.00 85.44 196 VAL A N 1
ATOM 1500 C CA . VAL A 1 196 ? -12.957 7.342 23.087 1.00 85.44 196 VAL A CA 1
ATOM 1501 C C . VAL A 1 196 ? -13.113 7.807 21.654 1.00 85.44 196 VAL A C 1
ATOM 1503 O O . VAL A 1 196 ? -13.792 7.161 20.859 1.00 85.44 196 VAL A O 1
ATOM 1506 N N . ALA A 1 197 ? -12.494 8.938 21.337 1.00 91.25 197 ALA A N 1
ATOM 1507 C CA . ALA A 1 197 ? -12.339 9.432 19.980 1.00 91.25 197 ALA A CA 1
ATOM 1508 C C . ALA A 1 197 ? -10.868 9.309 19.586 1.00 91.25 197 ALA A C 1
ATOM 1510 O O . ALA A 1 197 ? -10.004 9.882 20.252 1.00 91.25 197 ALA A O 1
ATOM 1511 N N . TYR A 1 198 ? -10.574 8.599 18.502 1.00 94.25 198 TYR A N 1
ATOM 1512 C CA . TYR A 1 198 ? -9.262 8.678 17.860 1.00 94.25 198 TYR A CA 1
ATOM 1513 C C . TYR A 1 198 ? -9.127 10.048 17.187 1.00 94.25 198 TYR A C 1
ATOM 1515 O O . TYR A 1 198 ? -9.966 10.419 16.367 1.00 94.25 198 TYR A O 1
ATOM 1523 N N . THR A 1 199 ? -8.123 10.845 17.575 1.00 85.50 199 THR A N 1
ATOM 1524 C CA . THR A 1 199 ? -7.991 12.237 17.103 1.00 85.50 199 THR A CA 1
ATOM 1525 C C . THR A 1 199 ? -6.805 12.375 16.156 1.00 85.50 199 THR A C 1
ATOM 1527 O O . THR A 1 199 ? -5.728 12.832 16.514 1.00 85.50 199 THR A O 1
ATOM 1530 N N . GLY A 1 200 ? -6.987 11.906 14.926 1.00 84.19 200 GLY A N 1
ATOM 1531 C CA . GLY A 1 200 ? -6.035 12.085 13.829 1.00 84.19 200 GLY A CA 1
ATOM 1532 C C . GLY A 1 200 ? -6.722 12.686 12.610 1.00 84.19 200 GLY A C 1
ATOM 1533 O O . GLY A 1 200 ? -7.941 12.885 12.607 1.00 84.19 200 GLY A O 1
ATOM 1534 N N . SER A 1 201 ? -5.958 12.945 11.551 1.00 86.62 201 SER A N 1
ATOM 1535 C CA . SER A 1 201 ? -6.564 13.348 10.279 1.00 86.62 201 SER A CA 1
ATOM 1536 C C . SER A 1 201 ? -7.563 12.300 9.782 1.00 86.62 201 SER A C 1
ATOM 1538 O O . SER A 1 201 ? -7.351 11.090 9.907 1.00 86.62 201 SER A O 1
ATOM 1540 N N . VAL A 1 202 ? -8.685 12.788 9.257 1.00 91.25 202 VAL A N 1
ATOM 1541 C CA . VAL A 1 202 ? -9.779 11.962 8.744 1.00 91.25 202 VAL A CA 1
ATOM 1542 C C . VAL A 1 202 ? -9.507 11.663 7.275 1.00 91.25 202 VAL A C 1
ATOM 1544 O O . VAL A 1 202 ? -9.313 12.582 6.481 1.00 91.25 202 VAL A O 1
ATOM 1547 N N . LEU A 1 203 ? -9.499 10.380 6.918 1.00 89.25 203 LEU A N 1
ATOM 1548 C CA . LEU A 1 203 ? -9.314 9.917 5.542 1.00 89.25 203 LEU A CA 1
ATOM 1549 C C . LEU A 1 203 ? -10.542 10.212 4.689 1.00 89.25 203 LEU A C 1
ATOM 1551 O O . LEU A 1 203 ? -10.460 10.699 3.565 1.00 89.25 203 LEU A O 1
ATOM 1555 N N . GLU A 1 204 ? -11.692 9.853 5.240 1.00 90.31 204 GLU A N 1
ATOM 1556 C CA . GLU A 1 204 ? -12.990 9.949 4.605 1.00 90.31 204 GLU A CA 1
ATOM 1557 C C . GLU A 1 204 ? -14.033 10.071 5.711 1.00 90.31 204 GLU A C 1
ATOM 1559 O O . GLU A 1 204 ? -13.915 9.446 6.769 1.00 90.31 204 GLU A O 1
ATOM 1564 N N . THR A 1 205 ? -15.053 10.881 5.458 1.00 94.06 205 THR A N 1
ATOM 1565 C CA . THR A 1 205 ? -16.211 11.013 6.336 1.00 94.06 205 THR A CA 1
ATOM 1566 C C . THR A 1 205 ? -17.442 10.525 5.592 1.00 94.06 205 THR A C 1
ATOM 1568 O O . THR A 1 205 ? -17.658 10.878 4.433 1.00 94.06 205 THR A O 1
ATOM 1571 N N . ALA A 1 206 ? -18.263 9.735 6.268 1.00 95.62 206 ALA A N 1
ATOM 1572 C CA . ALA A 1 206 ? -19.523 9.218 5.765 1.00 95.62 206 ALA A CA 1
ATOM 1573 C C . ALA A 1 206 ? -20.599 9.308 6.855 1.00 95.62 206 ALA A C 1
ATOM 1575 O O . ALA A 1 206 ? -20.299 9.543 8.023 1.00 95.62 206 ALA A O 1
ATOM 1576 N N . SER A 1 207 ? -21.861 9.113 6.482 1.00 95.62 207 SER A N 1
ATOM 1577 C CA . SER A 1 207 ? -22.932 8.890 7.455 1.00 95.62 207 SER A CA 1
ATOM 1578 C C . SER A 1 207 ? -23.097 7.389 7.683 1.00 95.62 207 SER A C 1
ATOM 1580 O O . SER A 1 207 ? -23.012 6.610 6.732 1.00 95.62 207 SER A O 1
ATOM 1582 N N . ALA A 1 208 ? -23.313 6.992 8.933 1.00 95.31 208 ALA A N 1
ATOM 1583 C CA . ALA A 1 208 ? -23.614 5.619 9.315 1.00 95.31 208 ALA A CA 1
ATOM 1584 C C . ALA A 1 208 ? -24.757 5.605 10.336 1.00 95.31 208 ALA A C 1
ATOM 1586 O O . ALA A 1 208 ? -24.949 6.568 11.076 1.00 95.31 208 ALA A O 1
ATOM 1587 N N . GLU A 1 209 ? -25.520 4.515 10.367 1.00 89.75 209 GLU A N 1
ATOM 1588 C CA . GLU A 1 209 ? -26.622 4.356 11.325 1.00 89.75 209 GLU A CA 1
ATOM 1589 C C . GLU A 1 209 ? -26.104 4.045 12.735 1.00 89.75 209 GLU A C 1
ATOM 1591 O O . GLU A 1 209 ? -26.671 4.505 13.723 1.00 89.75 209 GLU A O 1
ATOM 1596 N N . ASP A 1 210 ? -25.002 3.303 12.825 1.00 88.44 210 ASP A N 1
ATOM 1597 C CA . ASP A 1 210 ? -24.352 2.921 14.072 1.00 88.44 210 ASP A CA 1
ATOM 1598 C C . ASP A 1 210 ? -22.844 2.658 13.866 1.00 88.44 210 ASP A C 1
ATOM 1600 O O . ASP A 1 210 ? -22.295 2.768 12.759 1.00 88.44 210 ASP A O 1
ATOM 1604 N N . ALA A 1 211 ? -22.149 2.292 14.946 1.00 90.06 211 ALA A N 1
ATOM 1605 C CA . ALA A 1 211 ? -20.723 1.988 14.891 1.00 90.06 211 ALA A CA 1
ATOM 1606 C C . ALA A 1 211 ? -20.414 0.684 14.127 1.00 90.06 211 ALA A C 1
ATOM 1608 O O . ALA A 1 211 ? -19.304 0.529 13.618 1.00 90.06 211 ALA A O 1
ATOM 1609 N N . VAL A 1 212 ? -21.372 -0.244 14.001 1.00 90.25 212 VAL A N 1
ATOM 1610 C CA . VAL A 1 212 ? -21.210 -1.476 13.209 1.00 90.25 212 VAL A CA 1
ATOM 1611 C C . VAL A 1 212 ? -21.197 -1.136 11.719 1.00 90.25 212 VAL A C 1
ATOM 1613 O O . VAL A 1 212 ? -20.296 -1.554 10.992 1.00 90.25 212 VAL A O 1
ATOM 1616 N N . ALA A 1 213 ? -22.137 -0.306 11.267 1.00 95.06 213 ALA A N 1
ATOM 1617 C CA . ALA A 1 213 ? -22.171 0.240 9.919 1.00 95.06 213 ALA A CA 1
ATOM 1618 C C . ALA A 1 213 ? -20.913 1.062 9.612 1.00 95.06 213 ALA A C 1
ATOM 1620 O O . ALA A 1 213 ? -20.336 0.920 8.532 1.00 95.06 213 ALA A O 1
ATOM 1621 N N . CYS A 1 214 ? -20.427 1.850 10.574 1.00 97.12 214 CYS A N 1
ATOM 1622 C CA . CYS A 1 214 ? -19.175 2.585 10.414 1.00 97.12 214 CYS A CA 1
ATOM 1623 C C . CYS A 1 214 ? -17.957 1.653 10.245 1.00 97.12 214 CYS A C 1
ATOM 1625 O O . CYS A 1 214 ? -17.130 1.866 9.353 1.00 97.12 214 CYS A O 1
ATOM 1627 N N . GLN A 1 215 ? -17.877 0.560 11.013 1.00 96.06 215 GLN A N 1
ATOM 1628 C CA . GLN A 1 215 ? -16.835 -0.455 10.828 1.00 96.06 215 GLN A CA 1
ATOM 1629 C C . GLN A 1 215 ? -16.918 -1.119 9.443 1.00 96.06 215 GLN A C 1
ATOM 1631 O O . GLN A 1 215 ? -15.891 -1.303 8.789 1.00 96.06 215 GLN A O 1
ATOM 1636 N N . MET A 1 216 ? -18.123 -1.427 8.950 1.00 94.44 216 MET A N 1
ATOM 1637 C CA . MET A 1 216 ? -18.303 -1.983 7.601 1.00 94.44 216 MET A CA 1
ATOM 1638 C C . MET A 1 216 ? -17.821 -1.021 6.507 1.00 94.44 216 MET A C 1
ATOM 1640 O O . MET A 1 216 ? -17.183 -1.456 5.548 1.00 94.44 216 MET A O 1
ATOM 1644 N N . LEU A 1 217 ? -18.056 0.286 6.657 1.00 94.94 217 LEU A N 1
ATOM 1645 C CA . LEU A 1 217 ? -17.510 1.296 5.743 1.00 94.94 217 LEU A CA 1
ATOM 1646 C C . LEU A 1 217 ? -15.976 1.297 5.761 1.00 94.94 217 LEU A C 1
ATOM 1648 O O . LEU A 1 217 ? -15.350 1.338 4.700 1.00 94.94 217 LEU A O 1
ATOM 1652 N N . CYS A 1 218 ? -15.360 1.160 6.939 1.00 95.00 218 CYS A N 1
ATOM 1653 C CA . CYS A 1 218 ? -13.910 1.007 7.055 1.00 95.00 218 CYS A CA 1
ATOM 1654 C C . CYS A 1 218 ? -13.404 -0.248 6.318 1.00 95.00 218 CYS A C 1
ATOM 1656 O O . CYS A 1 218 ? -12.438 -0.188 5.556 1.00 95.00 218 CYS A O 1
ATOM 1658 N N . GLN A 1 219 ? -14.100 -1.380 6.450 1.00 92.19 219 GLN A N 1
ATOM 1659 C CA . GLN A 1 219 ? -13.754 -2.630 5.758 1.00 92.19 219 GLN A CA 1
ATOM 1660 C C . GLN A 1 219 ? -13.835 -2.528 4.228 1.00 92.19 219 GLN A C 1
ATOM 1662 O O . GLN A 1 219 ? -13.169 -3.303 3.536 1.00 92.19 219 GLN A O 1
ATOM 1667 N N . GLN A 1 220 ? -14.600 -1.570 3.696 1.00 89.06 220 GLN A N 1
ATOM 1668 C CA . GLN A 1 220 ? -14.721 -1.292 2.262 1.00 89.06 220 GLN A CA 1
ATOM 1669 C C . GLN A 1 220 ? -13.639 -0.350 1.713 1.00 89.06 220 GLN A C 1
ATOM 1671 O O . GLN A 1 220 ? -13.605 -0.093 0.508 1.00 89.06 220 GLN A O 1
ATOM 1676 N N . ARG A 1 221 ? -12.752 0.188 2.556 1.00 89.00 221 ARG A N 1
ATOM 1677 C CA . ARG A 1 221 ? -11.670 1.089 2.136 1.00 89.00 221 ARG A CA 1
ATOM 1678 C C . ARG A 1 221 ? -10.327 0.453 2.429 1.00 89.00 221 ARG A C 1
ATOM 1680 O O . ARG A 1 221 ? -9.974 0.249 3.580 1.00 89.00 221 ARG A O 1
ATOM 1687 N N . SER A 1 222 ? -9.530 0.169 1.406 1.00 86.88 222 SER A N 1
ATOM 1688 C CA . SER A 1 222 ? -8.210 -0.468 1.548 1.00 86.88 222 SER A CA 1
ATOM 1689 C C . SER A 1 222 ? -7.206 0.308 2.409 1.00 86.88 222 SER A C 1
ATOM 1691 O O . SER A 1 222 ? -6.241 -0.279 2.877 1.00 86.88 222 SER A O 1
ATOM 1693 N N . SER A 1 223 ? -7.415 1.611 2.618 1.00 88.75 223 SER A N 1
ATOM 1694 C CA . SER A 1 223 ? -6.573 2.448 3.485 1.00 88.75 223 SER A CA 1
ATOM 1695 C C . SER A 1 223 ? -7.142 2.676 4.887 1.00 88.75 223 SER A C 1
ATOM 1697 O O . SER A 1 223 ? -6.462 3.294 5.691 1.00 88.75 223 SER A O 1
ATOM 1699 N N . CYS A 1 224 ? -8.362 2.221 5.195 1.00 93.31 224 CYS A N 1
ATOM 1700 C CA . CYS A 1 224 ? -8.931 2.397 6.531 1.00 93.31 224 CYS A CA 1
ATOM 1701 C C . CYS A 1 224 ? -8.489 1.276 7.475 1.00 93.31 224 CYS A C 1
ATOM 1703 O O . CYS A 1 224 ? -8.650 0.089 7.171 1.00 93.31 224 CYS A O 1
ATOM 1705 N N . GLU A 1 225 ? -7.962 1.662 8.631 1.00 94.94 225 GLU A N 1
ATOM 1706 C CA . GLU A 1 225 ? -7.482 0.749 9.673 1.00 94.94 225 GLU A CA 1
ATOM 1707 C C . GLU A 1 225 ? -8.228 0.954 10.994 1.00 94.94 225 GLU A C 1
ATOM 1709 O O . GLU A 1 225 ? -8.404 -0.003 11.746 1.00 94.94 225 GLU A O 1
ATOM 1714 N N . ALA A 1 226 ? -8.733 2.165 11.241 1.00 95.94 226 ALA A N 1
ATOM 1715 C CA . ALA A 1 226 ? -9.537 2.507 12.404 1.00 95.94 226 ALA A CA 1
ATOM 1716 C C . ALA A 1 226 ? -10.733 3.386 12.015 1.00 95.94 226 ALA A C 1
ATOM 1718 O O . ALA A 1 226 ? -10.704 4.095 11.009 1.00 95.94 226 ALA A O 1
ATOM 1719 N N . PHE A 1 227 ? -11.787 3.361 12.823 1.00 97.06 227 PHE A N 1
ATOM 1720 C CA . PHE A 1 227 ? -12.973 4.190 12.635 1.00 97.06 227 PHE A CA 1
ATOM 1721 C C . PHE A 1 227 ? -13.336 4.933 13.921 1.00 97.06 227 PHE A C 1
ATOM 1723 O O . PHE A 1 227 ? -13.013 4.485 15.023 1.00 97.06 227 PHE A O 1
ATOM 1730 N N . VAL A 1 228 ? -14.050 6.046 13.762 1.00 97.31 228 VAL A N 1
ATOM 1731 C CA . VAL A 1 228 ? -14.711 6.788 14.839 1.00 97.31 228 VAL A CA 1
ATOM 1732 C C . VAL A 1 228 ? -16.149 7.057 14.412 1.00 97.31 228 VAL A C 1
ATOM 1734 O O . VAL A 1 228 ? -16.383 7.683 13.381 1.00 97.31 228 VAL A O 1
ATOM 1737 N N . PHE A 1 229 ? -17.111 6.595 15.200 1.00 96.56 229 PHE A N 1
ATOM 1738 C CA . PHE A 1 229 ? -18.528 6.887 15.029 1.00 96.56 229 PHE A CA 1
ATOM 1739 C C . PHE A 1 229 ? -18.995 7.862 16.110 1.00 96.56 229 PHE A C 1
ATOM 1741 O O . PHE A 1 229 ? -18.881 7.570 17.301 1.00 96.56 229 PHE A O 1
ATOM 1748 N N . ASP A 1 230 ? -19.517 9.014 15.699 1.00 93.25 230 ASP A N 1
ATOM 1749 C CA . ASP A 1 230 ? -20.120 10.002 16.591 1.00 93.25 230 ASP A CA 1
ATOM 1750 C C . ASP A 1 230 ? -21.636 9.793 16.674 1.00 93.25 230 ASP A C 1
ATOM 1752 O O . ASP A 1 230 ? -22.373 10.100 15.734 1.00 93.25 230 ASP A O 1
ATOM 1756 N N . THR A 1 231 ? -22.111 9.310 17.821 1.00 84.62 231 THR A N 1
ATOM 1757 C CA . THR A 1 231 ? -23.522 8.950 18.037 1.00 84.62 231 THR A CA 1
ATOM 1758 C C . THR A 1 231 ? -24.453 10.162 18.071 1.00 84.62 231 THR A C 1
ATOM 1760 O O . THR A 1 231 ? -25.659 10.023 17.871 1.00 84.62 231 THR A O 1
ATOM 1763 N N . ALA A 1 232 ? -23.919 11.367 18.305 1.00 81.06 232 ALA A N 1
ATOM 1764 C CA . ALA A 1 232 ? -24.716 12.590 18.322 1.00 81.06 232 ALA A CA 1
ATOM 1765 C C . ALA A 1 232 ? -25.084 13.068 16.912 1.00 81.06 232 ALA A C 1
ATOM 1767 O O . ALA A 1 232 ? -26.176 13.601 16.713 1.00 81.06 232 ALA A O 1
ATOM 1768 N N . SER A 1 233 ? -24.178 12.890 15.948 1.00 86.69 233 SER A N 1
ATOM 1769 C CA . SER A 1 233 ? -24.353 13.362 14.571 1.00 86.69 233 SER A CA 1
ATOM 1770 C C . SER A 1 233 ? -24.604 12.247 13.552 1.00 86.69 233 SER A C 1
ATOM 1772 O O . SER A 1 233 ? -25.044 12.543 12.443 1.00 86.69 233 SER A O 1
ATOM 1774 N N . GLY A 1 234 ? -24.329 10.984 13.894 1.00 89.44 234 GLY A N 1
ATOM 1775 C CA . GLY A 1 234 ? -24.327 9.867 12.942 1.00 89.44 234 GLY A CA 1
ATOM 1776 C C . GLY A 1 234 ? -23.133 9.906 11.979 1.00 89.44 234 GLY A C 1
ATOM 1777 O O . GLY A 1 234 ? -23.179 9.312 10.897 1.00 89.44 234 GLY A O 1
ATOM 1778 N N . THR A 1 235 ? -22.078 10.646 12.334 1.00 96.81 235 THR A N 1
ATOM 1779 C CA . THR A 1 235 ? -20.883 10.807 11.501 1.00 96.81 235 THR A CA 1
ATOM 1780 C C . THR A 1 235 ? -19.925 9.642 11.722 1.00 96.81 235 THR A C 1
ATOM 1782 O O . THR A 1 235 ? -19.519 9.365 12.847 1.00 96.81 235 THR A O 1
ATOM 1785 N N . CYS A 1 236 ? -19.532 8.989 10.633 1.00 97.62 236 CYS A N 1
ATOM 1786 C CA . CYS A 1 236 ? -18.487 7.979 10.582 1.00 97.62 236 CYS A CA 1
ATOM 1787 C C . CYS A 1 236 ? -17.219 8.579 9.968 1.00 97.62 236 CYS A C 1
ATOM 1789 O O . CYS A 1 236 ? -17.213 8.969 8.799 1.00 97.62 236 CYS A O 1
ATOM 1791 N N . SER A 1 237 ? -16.144 8.631 10.744 1.00 96.62 237 SER A N 1
ATOM 1792 C CA . SER A 1 237 ? -14.828 9.093 10.309 1.00 96.62 237 SER A CA 1
ATOM 1793 C C . SER A 1 237 ? -13.881 7.907 10.194 1.00 96.62 237 SER A C 1
ATOM 1795 O O . SER A 1 237 ? -13.731 7.121 11.130 1.00 96.62 237 SER A O 1
ATOM 1797 N N . LEU A 1 238 ? -13.247 7.768 9.032 1.00 95.25 238 LEU A N 1
ATOM 1798 C CA . LEU A 1 238 ? -12.279 6.714 8.747 1.00 95.25 238 LEU A CA 1
ATOM 1799 C C . LEU A 1 238 ? -10.861 7.232 8.981 1.00 95.25 238 LEU A C 1
ATOM 1801 O O . LEU A 1 238 ? -10.531 8.348 8.578 1.00 95.25 238 LEU A O 1
ATOM 1805 N N . HIS A 1 239 ? -10.018 6.414 9.599 1.00 95.06 239 HIS A N 1
ATOM 1806 C CA . HIS A 1 239 ? -8.681 6.792 10.040 1.00 95.06 239 HIS A CA 1
ATOM 1807 C C . HIS A 1 239 ? -7.639 5.717 9.711 1.00 95.06 239 HIS A C 1
ATOM 1809 O O . HIS A 1 239 ? -7.944 4.530 9.541 1.00 95.06 239 HIS A O 1
ATOM 1815 N N . LEU A 1 240 ? -6.381 6.157 9.655 1.00 94.69 240 LEU A N 1
ATOM 1816 C CA . LEU A 1 240 ? -5.221 5.276 9.770 1.00 94.69 240 LEU A CA 1
ATOM 1817 C C . LEU A 1 240 ? -5.046 4.803 11.212 1.00 94.69 240 LEU A C 1
ATOM 1819 O O . LEU A 1 240 ? -5.551 5.421 12.153 1.00 94.69 240 LEU A O 1
ATOM 1823 N N . ALA A 1 241 ? -4.264 3.745 11.390 1.00 95.12 241 ALA A N 1
ATOM 1824 C CA . ALA A 1 241 ? -3.987 3.168 12.694 1.00 95.12 241 ALA A CA 1
ATOM 1825 C C . ALA A 1 241 ? -3.258 4.136 13.637 1.00 95.12 241 ALA A C 1
ATOM 1827 O O . ALA A 1 241 ? -3.439 4.067 14.850 1.00 95.12 241 ALA A O 1
ATOM 1828 N N . LEU A 1 242 ? -2.484 5.085 13.095 1.00 94.31 242 LEU A N 1
ATOM 1829 C CA . LEU A 1 242 ? -1.784 6.099 13.893 1.00 94.31 242 LEU A CA 1
ATOM 1830 C C . LEU A 1 242 ? -2.721 6.982 14.736 1.00 94.31 242 LEU A C 1
ATOM 1832 O O . LEU A 1 242 ? -2.282 7.522 15.748 1.00 94.31 242 LEU A O 1
ATOM 1836 N N . ALA A 1 243 ? -4.000 7.108 14.358 1.00 94.25 243 ALA A N 1
ATOM 1837 C CA . ALA A 1 243 ? -4.976 7.911 15.096 1.00 94.25 243 ALA A CA 1
ATOM 1838 C C . ALA A 1 243 ? -5.280 7.345 16.498 1.00 94.25 243 ALA A C 1
ATOM 1840 O O . ALA A 1 243 ? -5.742 8.078 17.373 1.00 94.25 243 ALA A O 1
ATOM 1841 N N . GLU A 1 244 ? -4.989 6.059 16.735 1.00 93.88 244 GLU A N 1
ATOM 1842 C CA . GLU A 1 244 ? -5.047 5.446 18.067 1.00 93.88 244 GLU A CA 1
ATOM 1843 C C . GLU A 1 244 ? -4.100 6.160 19.042 1.00 93.88 244 GLU A C 1
ATOM 1845 O O . GLU A 1 244 ? -4.468 6.432 20.184 1.00 93.88 244 GLU A O 1
ATOM 1850 N N . ALA A 1 245 ? -2.909 6.553 18.577 1.00 90.12 245 ALA A N 1
ATOM 1851 C CA . ALA A 1 245 ? -1.886 7.161 19.423 1.00 90.12 245 ALA A CA 1
ATOM 1852 C C . ALA A 1 245 ? -2.273 8.542 19.966 1.00 90.12 245 ALA A C 1
ATOM 1854 O O . ALA A 1 245 ? -1.700 8.998 20.956 1.00 90.12 245 ALA A O 1
ATOM 1855 N N . THR A 1 246 ? -3.244 9.196 19.335 1.00 89.38 246 THR A N 1
ATOM 1856 C CA . THR A 1 246 ? -3.756 10.517 19.697 1.00 89.38 246 THR A CA 1
ATOM 1857 C C . THR A 1 246 ? -5.192 10.436 20.215 1.00 89.38 246 THR A C 1
ATOM 1859 O O . THR A 1 246 ? -5.960 11.387 20.100 1.00 89.38 246 THR A O 1
ATOM 1862 N N . LYS A 1 247 ? -5.613 9.305 20.785 1.00 89.94 247 LYS A N 1
ATOM 1863 C CA . LYS A 1 247 ? -6.973 9.156 21.310 1.00 89.94 247 LYS A CA 1
ATOM 1864 C C . LYS A 1 247 ? -7.270 10.068 22.503 1.00 89.94 247 LYS A C 1
ATOM 1866 O O . LYS A 1 247 ? -6.421 10.322 23.354 1.00 89.94 247 LYS A O 1
ATOM 1871 N N . THR A 1 248 ? -8.509 10.543 22.581 1.00 87.75 248 THR A N 1
ATOM 1872 C CA . THR A 1 248 ? -9.009 11.397 23.667 1.00 87.75 248 THR A CA 1
ATOM 1873 C C . THR A 1 248 ? -10.348 10.893 24.189 1.00 87.75 248 THR A C 1
ATOM 1875 O O . THR A 1 248 ? -11.057 10.149 23.509 1.00 87.75 248 THR A O 1
ATOM 1878 N N . SER A 1 249 ? -10.706 11.291 25.412 1.00 82.19 249 SER A N 1
ATOM 1879 C CA . SER A 1 249 ? -12.035 11.000 25.949 1.00 82.19 249 SER A CA 1
ATOM 1880 C C . SER A 1 249 ? -13.089 11.848 25.237 1.00 82.19 249 SER A C 1
ATOM 1882 O O . SER A 1 249 ? -12.923 13.057 25.079 1.00 82.19 249 SER A O 1
ATOM 1884 N N . SER A 1 250 ? -14.183 11.214 24.829 1.00 82.00 250 SER A N 1
ATOM 1885 C CA . SER A 1 250 ? -15.326 11.855 24.186 1.00 82.00 250 SER A CA 1
ATOM 1886 C C . SER A 1 250 ? -16.619 11.348 24.808 1.00 82.00 250 SER A C 1
ATOM 1888 O O . SER A 1 250 ? -16.734 10.185 25.172 1.00 82.00 250 SER A O 1
ATOM 1890 N N . THR A 1 251 ? -17.627 12.204 24.923 1.00 75.06 251 THR A N 1
ATOM 1891 C CA . THR A 1 251 ? -18.935 11.793 25.449 1.00 75.06 251 THR A CA 1
ATOM 1892 C C . THR A 1 251 ? -19.844 11.181 24.388 1.00 75.06 251 THR A C 1
ATOM 1894 O O . THR A 1 251 ? -20.913 10.708 24.751 1.00 75.06 251 THR A O 1
ATOM 1897 N N . THR A 1 252 ? -19.464 11.216 23.106 1.00 81.06 252 THR A N 1
ATOM 1898 C CA . THR A 1 252 ? -20.322 10.789 21.984 1.00 81.06 252 THR A CA 1
ATOM 1899 C C . THR A 1 252 ? -19.640 9.818 21.015 1.00 81.06 252 THR A C 1
ATOM 1901 O O . THR A 1 252 ? -20.295 9.276 20.131 1.00 81.06 252 THR A O 1
ATOM 1904 N N . ALA A 1 253 ? -18.335 9.574 21.166 1.00 88.94 253 ALA A N 1
ATOM 1905 C CA . ALA A 1 253 ? -17.574 8.778 20.208 1.00 88.94 253 ALA A CA 1
ATOM 1906 C C . ALA A 1 253 ? -17.449 7.301 20.601 1.00 88.94 253 ALA A C 1
ATOM 1908 O O . ALA A 1 253 ? -17.134 6.956 21.746 1.00 88.94 253 ALA A O 1
ATOM 1909 N N . ILE A 1 254 ? -17.628 6.443 19.602 1.00 91.19 254 ILE A N 1
ATOM 1910 C CA . ILE A 1 254 ? -17.309 5.019 19.623 1.00 91.19 254 ILE A CA 1
ATOM 1911 C C . ILE A 1 254 ? -16.216 4.798 18.582 1.00 91.19 254 ILE A C 1
ATOM 1913 O O . ILE A 1 254 ? -16.450 5.016 17.395 1.00 91.19 254 ILE A O 1
ATOM 1917 N N . SER A 1 255 ? -15.033 4.370 19.011 1.00 94.75 255 SER A N 1
ATOM 1918 C CA . SER A 1 255 ? -13.906 4.113 18.111 1.00 94.75 255 SER A CA 1
ATOM 1919 C C . SER A 1 255 ? -13.566 2.633 18.062 1.00 94.75 255 SER A C 1
ATOM 1921 O O . SER A 1 255 ? -13.888 1.881 18.977 1.00 94.75 255 SER A O 1
ATOM 1923 N N . GLY A 1 256 ? -12.900 2.187 17.008 1.00 93.31 256 GLY A N 1
ATOM 1924 C CA . GLY A 1 256 ? -12.449 0.804 16.933 1.00 93.31 256 GLY A CA 1
ATOM 1925 C C . GLY A 1 256 ? -11.599 0.515 15.705 1.00 93.31 256 GLY A C 1
ATOM 1926 O O . GLY A 1 256 ? -11.428 1.381 14.844 1.00 93.31 256 GLY A O 1
ATOM 1927 N N . PRO A 1 257 ? -11.054 -0.704 15.610 1.00 94.44 257 PRO A N 1
ATOM 1928 C CA . PRO A 1 257 ? -10.301 -1.147 14.447 1.00 94.44 257 PRO A CA 1
ATOM 1929 C C . PRO A 1 257 ? -11.232 -1.476 13.274 1.00 94.44 257 PRO A C 1
ATOM 1931 O O . PRO A 1 257 ? -12.443 -1.674 13.424 1.00 94.44 257 PRO A O 1
ATOM 1934 N N . ARG A 1 258 ? -10.630 -1.657 12.101 1.00 94.31 258 ARG A N 1
ATOM 1935 C CA . ARG A 1 258 ? -11.281 -2.162 10.887 1.00 94.31 258 ARG A CA 1
ATOM 1936 C C . ARG A 1 258 ? -12.056 -3.466 11.108 1.00 94.31 258 ARG A C 1
ATOM 1938 O O . ARG A 1 258 ? -13.111 -3.657 10.512 1.00 94.31 258 ARG A O 1
ATOM 1945 N N . GLU A 1 259 ? -11.551 -4.374 11.934 1.00 90.00 259 GLU A N 1
ATOM 1946 C CA . GLU A 1 259 ? -12.166 -5.682 12.171 1.00 90.00 259 GLU A CA 1
ATOM 1947 C C . GLU A 1 259 ? -11.945 -6.119 13.622 1.00 90.00 259 GLU A C 1
ATOM 1949 O O . GLU A 1 259 ? -10.859 -5.930 14.164 1.00 90.00 259 GLU A O 1
ATOM 1954 N N . CYS A 1 260 ? -12.975 -6.690 14.250 1.00 85.81 260 CYS A N 1
ATOM 1955 C CA . CYS A 1 260 ? -12.886 -7.237 15.606 1.00 85.81 260 CYS A CA 1
ATOM 1956 C C . CYS A 1 260 ? -12.621 -8.736 15.579 1.00 85.81 260 CYS A C 1
ATOM 1958 O O . CYS A 1 260 ? -13.287 -9.450 14.831 1.00 85.81 260 CYS A O 1
ATOM 1960 N N . ALA A 1 261 ? -11.711 -9.206 16.440 1.00 79.12 261 ALA A N 1
ATOM 1961 C CA . ALA A 1 261 ? -11.353 -10.620 16.577 1.00 79.12 261 ALA A CA 1
ATOM 1962 C C . ALA A 1 261 ? -11.231 -11.383 15.231 1.00 79.12 261 ALA A C 1
ATOM 1964 O O . ALA A 1 261 ? -11.828 -12.457 15.073 1.00 79.12 261 ALA A O 1
ATOM 1965 N N . PRO A 1 262 ? -10.497 -10.848 14.234 1.00 83.69 262 PRO A N 1
ATOM 1966 C CA . PRO A 1 262 ? -10.310 -11.535 12.964 1.00 83.69 262 PRO A CA 1
ATOM 1967 C C . PRO A 1 262 ? -9.619 -12.889 13.177 1.00 83.69 262 PRO A C 1
ATOM 1969 O O . PRO A 1 262 ? -8.818 -13.056 14.093 1.00 83.69 262 PRO A O 1
ATOM 1972 N N . LYS A 1 263 ? -9.867 -13.865 1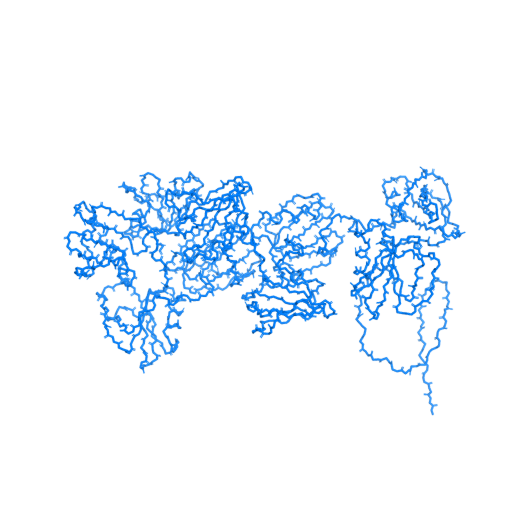2.295 1.00 85.50 263 LYS A N 1
ATOM 1973 C CA . LYS A 1 263 ? -9.361 -15.255 12.435 1.00 85.50 263 LYS A CA 1
ATOM 1974 C C . LYS A 1 263 ? -7.830 -15.385 12.539 1.00 85.50 263 LYS A C 1
ATOM 1976 O O . LYS A 1 263 ? -7.328 -16.413 12.971 1.00 85.50 263 LYS A O 1
ATOM 1981 N N . CYS A 1 264 ? -7.102 -14.367 12.093 1.00 88.56 264 CYS A N 1
ATOM 1982 C CA . CYS A 1 264 ? -5.646 -14.211 12.204 1.00 88.56 264 CYS A CA 1
ATOM 1983 C C . CYS A 1 264 ? -5.162 -13.860 13.626 1.00 88.56 264 CYS A C 1
ATOM 1985 O O . CYS A 1 264 ? -3.960 -13.935 13.872 1.00 88.56 264 CYS A O 1
ATOM 1987 N N . MET A 1 265 ? -6.048 -13.412 14.525 1.00 89.94 265 MET A N 1
ATOM 1988 C CA . MET A 1 265 ? -5.723 -13.152 15.925 1.00 89.94 265 MET A CA 1
ATOM 1989 C C . MET A 1 265 ? -5.807 -14.447 16.722 1.00 89.94 265 MET A C 1
ATOM 1991 O O . MET A 1 265 ? -6.790 -15.185 16.669 1.00 89.94 265 MET A O 1
ATOM 1995 N N . LEU A 1 266 ? -4.751 -14.707 17.475 1.00 89.44 266 LEU A N 1
ATOM 1996 C CA . LEU A 1 266 ? -4.528 -15.928 18.220 1.00 89.44 266 LEU A CA 1
ATOM 1997 C C . LEU A 1 266 ? -4.699 -15.630 19.710 1.00 89.44 266 LEU A C 1
ATOM 1999 O O . LEU A 1 266 ? -3.821 -15.045 20.341 1.00 89.44 266 LEU A O 1
ATOM 2003 N N . THR A 1 267 ? -5.837 -16.017 20.281 1.00 88.31 267 THR A N 1
ATOM 2004 C CA . THR A 1 267 ? -6.071 -15.940 21.730 1.00 88.31 267 THR A CA 1
ATOM 2005 C C . THR A 1 267 ? -5.420 -17.125 22.438 1.00 88.31 267 THR A C 1
ATOM 2007 O O . THR A 1 267 ? -5.521 -18.257 21.973 1.00 88.31 267 THR A O 1
ATOM 2010 N N . GLY A 1 268 ? -4.795 -16.872 23.587 1.00 86.50 268 GLY A N 1
ATOM 2011 C CA . GLY A 1 268 ? -4.104 -17.891 24.376 1.00 86.50 268 GLY A CA 1
ATOM 2012 C C . GLY A 1 268 ? -2.746 -18.284 23.803 1.00 86.50 268 GLY A C 1
ATOM 2013 O O . GLY A 1 268 ? -2.203 -19.310 24.199 1.00 86.50 268 GLY A O 1
ATOM 2014 N N . LYS A 1 269 ? -2.203 -17.503 22.864 1.00 88.81 269 LYS A N 1
ATOM 2015 C CA . LYS A 1 269 ? -0.910 -17.766 22.236 1.00 88.81 269 LYS A CA 1
ATOM 2016 C C . LYS A 1 269 ? -0.046 -16.518 22.224 1.00 88.81 269 LYS A C 1
ATOM 2018 O O . LYS A 1 269 ? -0.560 -15.439 21.954 1.00 88.81 269 LYS A O 1
ATOM 2023 N N . SER A 1 270 ? 1.250 -16.691 22.464 1.00 87.25 270 SER A N 1
ATOM 2024 C CA . SER A 1 270 ? 2.279 -15.659 22.355 1.00 87.25 270 SER A CA 1
ATOM 2025 C C . SER A 1 270 ? 3.276 -15.983 21.242 1.00 87.25 270 SER A C 1
ATOM 2027 O O . SER A 1 270 ? 3.558 -17.150 20.953 1.00 87.25 270 SER A O 1
ATOM 2029 N N . TYR A 1 271 ? 3.829 -14.945 20.614 1.00 84.75 271 TYR A N 1
ATOM 2030 C CA . TYR A 1 271 ? 5.024 -15.073 19.778 1.00 84.75 271 TYR A CA 1
ATOM 2031 C C . TYR A 1 271 ? 6.281 -15.050 20.658 1.00 84.75 271 TYR A C 1
ATOM 2033 O O . TYR A 1 271 ? 6.395 -14.228 21.569 1.00 84.75 271 TYR A O 1
ATOM 2041 N N . ARG A 1 272 ? 7.250 -15.932 20.386 1.00 67.69 272 ARG A N 1
ATOM 2042 C CA . ARG A 1 272 ? 8.605 -15.844 20.961 1.00 67.69 272 ARG A CA 1
ATOM 2043 C C . ARG A 1 272 ? 9.317 -14.548 20.555 1.00 67.69 272 ARG A C 1
ATOM 2045 O O . ARG A 1 272 ? 9.032 -13.969 19.514 1.00 67.69 272 ARG A O 1
ATOM 2052 N N . THR A 1 273 ? 10.312 -14.159 21.344 1.00 58.53 273 THR A N 1
ATOM 2053 C CA . THR A 1 273 ? 11.191 -12.995 21.156 1.00 58.53 273 THR A CA 1
ATOM 2054 C C . THR A 1 273 ? 12.017 -13.063 19.857 1.00 58.53 273 THR A C 1
ATOM 2056 O O . THR A 1 273 ? 13.233 -13.258 19.886 1.00 58.53 273 THR A O 1
ATOM 2059 N N . SER A 1 274 ? 11.394 -12.891 18.692 1.00 59.25 274 SER A N 1
ATOM 2060 C CA . SER A 1 274 ? 12.063 -12.184 17.591 1.00 59.25 274 SER A CA 1
ATOM 2061 C C . SER A 1 274 ? 12.571 -10.837 18.113 1.00 59.25 274 SER A C 1
ATOM 2063 O O . SER A 1 274 ? 12.101 -10.405 19.167 1.00 59.25 274 SER A O 1
ATOM 2065 N N . GLU A 1 275 ? 13.512 -10.187 17.419 1.00 67.88 275 GLU A N 1
ATOM 2066 C CA . GLU A 1 275 ? 13.980 -8.857 17.833 1.00 67.88 275 GLU A CA 1
ATOM 2067 C C . GLU A 1 275 ? 12.780 -7.970 18.192 1.00 67.88 275 GLU A C 1
ATOM 2069 O O . GLU A 1 275 ? 11.904 -7.689 17.367 1.00 67.88 275 GLU A O 1
ATOM 2074 N N . GLU A 1 276 ? 12.693 -7.663 19.487 1.00 73.81 276 GLU A N 1
ATOM 2075 C CA . GLU A 1 276 ? 11.623 -6.869 20.059 1.00 73.81 276 GLU A CA 1
ATOM 2076 C C . GLU A 1 276 ? 11.869 -5.440 19.595 1.00 73.81 276 GLU A C 1
ATOM 2078 O O . GLU A 1 276 ? 12.884 -4.829 19.932 1.00 73.81 276 GLU A O 1
ATOM 2083 N N . LEU A 1 277 ? 10.968 -4.935 18.757 1.00 82.56 277 LEU A N 1
ATOM 2084 C CA . LEU A 1 277 ? 11.082 -3.587 18.215 1.00 82.56 277 LEU A CA 1
ATOM 2085 C C . LEU A 1 277 ? 10.736 -2.555 19.284 1.00 82.56 277 LEU A C 1
ATOM 2087 O O . LEU A 1 277 ? 11.383 -1.513 19.387 1.00 82.56 277 LEU A O 1
ATOM 2091 N N . LEU A 1 278 ? 9.669 -2.827 20.037 1.00 88.56 278 LEU A N 1
ATOM 2092 C CA . LEU A 1 278 ? 9.106 -1.910 21.015 1.00 88.56 278 LEU A CA 1
ATOM 2093 C C . LEU A 1 278 ? 8.195 -2.661 21.988 1.00 88.56 278 LEU A C 1
ATOM 2095 O O . LEU A 1 278 ? 7.341 -3.440 21.572 1.00 88.56 278 LEU A O 1
ATOM 2099 N N . THR A 1 279 ? 8.315 -2.319 23.266 1.00 88.69 279 THR A N 1
ATOM 2100 C CA . THR A 1 279 ? 7.351 -2.653 24.316 1.00 88.69 279 THR A CA 1
ATOM 2101 C C . THR A 1 279 ? 6.504 -1.421 24.633 1.00 88.69 279 THR A C 1
ATOM 2103 O O . THR A 1 279 ? 7.047 -0.353 24.924 1.00 88.69 279 THR A O 1
ATOM 2106 N N . VAL A 1 280 ? 5.179 -1.554 24.635 1.00 87.62 280 VAL A N 1
ATOM 2107 C CA . VAL A 1 280 ? 4.246 -0.516 25.098 1.00 87.62 280 VAL A CA 1
ATOM 2108 C C . VAL A 1 280 ? 3.578 -0.993 26.384 1.00 87.62 280 VAL A C 1
ATOM 2110 O O . VAL A 1 280 ? 2.834 -1.969 26.380 1.00 87.62 280 VAL A O 1
ATOM 2113 N N . GLU A 1 281 ? 3.857 -0.315 27.498 1.00 82.12 281 GLU A N 1
ATOM 2114 C CA . GLU A 1 281 ? 3.410 -0.743 28.836 1.00 82.12 281 GLU A CA 1
ATOM 2115 C C . GLU A 1 281 ? 2.129 -0.046 29.326 1.00 82.12 281 GLU A C 1
ATOM 2117 O O . GLU A 1 281 ? 1.528 -0.479 30.307 1.00 82.12 281 GLU A O 1
ATOM 2122 N N . GLN A 1 282 ? 1.711 1.055 28.691 1.00 76.31 282 GLN A N 1
ATOM 2123 C CA . GLN A 1 282 ? 0.542 1.844 29.095 1.00 76.31 282 GLN A CA 1
ATOM 2124 C C . GLN A 1 282 ? -0.166 2.452 27.881 1.00 76.31 282 GLN A C 1
ATOM 2126 O O . GLN A 1 282 ? 0.449 2.682 26.842 1.00 76.31 282 GLN A O 1
ATOM 2131 N N . GLY A 1 283 ? -1.455 2.763 28.040 1.00 71.06 283 GLY A N 1
ATOM 2132 C CA . GLY A 1 283 ? -2.246 3.473 27.031 1.00 71.06 283 GLY A CA 1
ATOM 2133 C C . GLY A 1 283 ? -2.955 2.583 26.011 1.00 71.06 283 GLY A C 1
ATOM 2134 O O . GLY A 1 283 ? -3.598 3.126 25.125 1.00 71.06 283 GLY A O 1
ATOM 2135 N N . LEU A 1 284 ? -2.888 1.256 26.145 1.00 81.31 284 LEU A N 1
ATOM 2136 C CA . LEU A 1 284 ? -3.620 0.294 25.315 1.00 81.31 284 LEU A CA 1
ATOM 2137 C C . LEU A 1 284 ? -4.541 -0.536 26.212 1.00 81.31 284 LEU A C 1
ATOM 2139 O O . LEU A 1 284 ? -4.083 -1.143 27.181 1.00 81.31 284 LEU A O 1
ATOM 2143 N N . ASP A 1 285 ? -5.835 -0.544 25.913 1.00 75.50 285 ASP A N 1
ATOM 2144 C CA . ASP A 1 285 ? -6.842 -1.260 26.700 1.00 75.50 285 ASP A CA 1
ATOM 2145 C C . ASP A 1 285 ? -7.256 -2.586 26.044 1.00 75.50 285 ASP A C 1
ATOM 2147 O O . ASP A 1 285 ? -7.735 -3.487 26.739 1.00 75.50 285 ASP A O 1
ATOM 2151 N N . THR A 1 286 ? -7.031 -2.743 24.735 1.00 82.88 286 THR A N 1
ATOM 2152 C CA . THR A 1 286 ? -7.426 -3.937 23.972 1.00 82.88 286 THR A CA 1
ATOM 2153 C C . THR A 1 286 ? -6.293 -4.501 23.111 1.00 82.88 286 THR A C 1
ATOM 2155 O O . THR A 1 286 ? -5.330 -3.813 22.759 1.00 82.88 286 THR A O 1
ATOM 2158 N N . ALA A 1 287 ? -6.424 -5.778 22.738 1.00 88.12 287 ALA A N 1
ATOM 2159 C CA . ALA A 1 287 ? -5.517 -6.435 21.798 1.00 88.12 287 ALA A CA 1
ATOM 2160 C C . ALA A 1 287 ? -5.569 -5.766 20.413 1.00 88.12 287 ALA A C 1
ATOM 2162 O O . ALA A 1 287 ? -4.561 -5.647 19.722 1.00 88.12 287 ALA A O 1
ATOM 2163 N N . GLU A 1 288 ? -6.736 -5.265 20.026 1.00 89.06 288 GLU A N 1
ATOM 2164 C CA . GLU A 1 288 ? -6.948 -4.556 18.775 1.00 89.06 288 GLU A CA 1
ATOM 2165 C C . GLU A 1 288 ? -6.236 -3.201 18.735 1.00 89.06 288 GLU A C 1
ATOM 2167 O O . GLU A 1 288 ? -5.666 -2.844 17.707 1.00 89.06 288 GLU A O 1
ATOM 2172 N N . GLU A 1 289 ? -6.175 -2.466 19.847 1.00 91.44 289 GLU A N 1
ATOM 2173 C CA . GLU A 1 289 ? -5.342 -1.261 19.923 1.00 91.44 289 GLU A CA 1
ATOM 2174 C C . GLU A 1 289 ? -3.847 -1.601 19.809 1.00 91.44 289 GLU A C 1
ATOM 2176 O O . GLU A 1 289 ? -3.097 -0.871 19.162 1.00 91.44 289 GLU A O 1
ATOM 2181 N N . CYS A 1 290 ? -3.408 -2.745 20.349 1.00 93.69 290 CYS A N 1
ATOM 2182 C CA . CYS A 1 290 ? -2.048 -3.250 20.126 1.00 93.69 290 CYS A CA 1
ATOM 2183 C C . CYS A 1 290 ? -1.793 -3.575 18.639 1.00 93.69 290 CYS A C 1
ATOM 2185 O O . CYS A 1 290 ? -0.726 -3.253 18.108 1.00 93.69 290 CYS A O 1
ATOM 2187 N N . GLN A 1 291 ? -2.788 -4.105 17.916 1.00 95.25 291 GLN A N 1
ATOM 2188 C CA . GLN A 1 291 ? -2.699 -4.260 16.462 1.00 95.25 291 GLN A CA 1
ATOM 2189 C C . GLN A 1 291 ? -2.580 -2.908 15.745 1.00 95.25 291 GLN A C 1
ATOM 2191 O O . GLN A 1 291 ? -1.699 -2.764 14.897 1.00 95.25 291 GLN A O 1
ATOM 2196 N N . LEU A 1 292 ? -3.413 -1.912 16.078 1.00 95.38 292 LEU A N 1
ATOM 2197 C CA . LEU A 1 292 ? -3.323 -0.560 15.498 1.00 95.38 292 LEU A CA 1
ATOM 2198 C C . LEU A 1 292 ? -1.943 0.064 15.768 1.00 95.38 292 LEU A C 1
ATOM 2200 O O . LEU A 1 292 ? -1.316 0.680 14.897 1.00 95.38 292 LEU A O 1
ATOM 2204 N N . ARG A 1 293 ? -1.399 -0.171 16.963 1.00 95.25 293 ARG A N 1
ATOM 2205 C CA . ARG A 1 293 ? -0.042 0.243 17.305 1.00 95.25 293 ARG A CA 1
ATOM 2206 C C . ARG A 1 293 ? 1.010 -0.440 16.430 1.00 95.25 293 ARG A C 1
ATOM 2208 O O . ARG A 1 293 ? 1.914 0.231 15.937 1.00 95.25 293 ARG A O 1
ATOM 2215 N N . CYS A 1 294 ? 0.887 -1.739 16.167 1.00 95.19 294 CYS A N 1
ATOM 2216 C CA . CYS A 1 294 ? 1.760 -2.430 15.214 1.00 95.19 294 CYS A CA 1
ATOM 2217 C C . CYS A 1 294 ? 1.593 -1.893 13.779 1.00 95.19 294 CYS A C 1
ATOM 2219 O O . CYS A 1 294 ? 2.574 -1.696 13.065 1.00 95.19 294 CYS A O 1
ATOM 2221 N N . GLN A 1 295 ? 0.364 -1.594 13.352 1.00 94.94 295 GLN A N 1
ATOM 2222 C CA . GLN A 1 295 ? 0.067 -1.074 12.013 1.00 94.94 295 GLN A CA 1
ATOM 2223 C C . GLN A 1 295 ? 0.730 0.280 11.743 1.00 94.94 295 GLN A C 1
ATOM 2225 O O . GLN A 1 295 ? 1.356 0.468 10.695 1.00 94.94 295 GLN A O 1
ATOM 2230 N N . SER A 1 296 ? 0.698 1.174 12.729 1.00 94.19 296 SER A N 1
ATOM 2231 C CA . SER A 1 296 ? 1.384 2.469 12.672 1.00 94.19 296 SER A CA 1
ATOM 2232 C C . SER A 1 296 ? 2.902 2.378 12.884 1.00 94.19 296 SER A C 1
ATOM 2234 O O . SER A 1 296 ? 3.636 3.268 12.452 1.00 94.19 296 SER A O 1
ATOM 2236 N N . THR A 1 297 ? 3.401 1.291 13.481 1.00 94.25 297 THR A N 1
ATOM 2237 C CA . THR A 1 297 ? 4.836 1.079 13.716 1.00 94.25 297 THR A CA 1
ATOM 2238 C C . THR A 1 297 ? 5.522 0.521 12.470 1.00 94.25 297 THR A C 1
ATOM 2240 O O . THR A 1 297 ? 5.176 -0.544 11.947 1.00 94.25 297 THR A O 1
ATOM 2243 N N . THR A 1 298 ? 6.526 1.242 11.975 1.00 93.56 298 THR A N 1
ATOM 2244 C CA . THR A 1 298 ? 7.338 0.815 10.829 1.00 93.56 298 THR A CA 1
ATOM 2245 C C . THR A 1 298 ? 8.072 -0.483 11.142 1.00 93.56 298 THR A C 1
ATOM 2247 O O . THR A 1 298 ? 8.608 -0.643 12.233 1.00 93.56 298 THR A O 1
ATOM 2250 N N . ASN A 1 299 ? 8.093 -1.401 10.176 1.00 92.12 299 ASN A N 1
ATOM 2251 C CA . ASN A 1 299 ? 8.705 -2.728 10.269 1.00 92.12 299 ASN A CA 1
ATOM 2252 C C . ASN A 1 299 ? 8.078 -3.679 11.298 1.00 92.12 299 ASN A C 1
ATOM 2254 O O . ASN A 1 299 ? 8.499 -4.823 11.344 1.00 92.12 299 ASN A O 1
ATOM 2258 N N . CYS A 1 300 ? 7.042 -3.292 12.052 1.00 93.69 300 CYS A N 1
ATOM 2259 C CA . CYS A 1 300 ? 6.298 -4.265 12.853 1.00 93.69 300 CYS A CA 1
ATOM 2260 C C . CYS A 1 300 ? 5.628 -5.292 11.927 1.00 93.69 300 CYS A C 1
ATOM 2262 O O . CYS A 1 300 ? 4.895 -4.920 11.016 1.00 93.69 300 CYS A O 1
ATOM 2264 N N . GLY A 1 301 ? 5.890 -6.578 12.117 1.00 91.56 301 GLY A N 1
ATOM 2265 C CA . GLY A 1 301 ? 5.250 -7.676 11.390 1.00 91.56 301 GLY A CA 1
ATOM 2266 C C . GLY A 1 301 ? 4.277 -8.465 12.257 1.00 91.56 301 GLY A C 1
ATOM 2267 O O . GLY A 1 301 ? 3.319 -9.032 11.729 1.00 91.56 301 GLY A O 1
ATOM 2268 N N . ALA A 1 302 ? 4.478 -8.467 13.577 1.00 93.44 302 ALA A N 1
ATOM 2269 C CA . ALA A 1 302 ? 3.652 -9.189 14.539 1.00 93.44 302 ALA A CA 1
ATOM 2270 C C . ALA A 1 302 ? 3.613 -8.493 15.905 1.00 93.44 302 ALA A C 1
ATOM 2272 O O . ALA A 1 302 ? 4.457 -7.655 16.214 1.00 93.44 302 ALA A O 1
ATOM 2273 N N . TRP A 1 303 ? 2.634 -8.859 16.726 1.00 94.00 303 TRP A N 1
ATOM 2274 C CA . TRP A 1 303 ? 2.432 -8.293 18.057 1.00 94.00 303 TRP A CA 1
ATOM 2275 C C . TRP A 1 303 ? 1.873 -9.332 19.037 1.00 94.00 303 TRP A C 1
ATOM 2277 O O . TRP A 1 303 ? 1.228 -10.301 18.624 1.00 94.00 303 TRP A O 1
ATOM 2287 N N . SER A 1 304 ? 2.111 -9.112 20.331 1.00 93.12 304 SER A N 1
ATOM 2288 C CA . SER A 1 304 ? 1.551 -9.884 21.448 1.00 93.12 304 SER A CA 1
ATOM 2289 C C . SER A 1 304 ? 1.042 -8.941 22.537 1.00 93.12 304 SER A C 1
ATOM 2291 O O . SER A 1 304 ? 1.778 -8.082 23.007 1.00 93.12 304 SER A O 1
ATOM 2293 N N . PHE A 1 305 ? -0.207 -9.111 22.961 1.00 91.88 305 PHE A N 1
ATOM 2294 C CA . PHE A 1 305 ? -0.863 -8.296 23.979 1.00 91.88 305 PHE A CA 1
ATOM 2295 C C . PHE A 1 305 ? -1.211 -9.124 25.216 1.00 91.88 305 PHE A C 1
ATOM 2297 O O . PHE A 1 305 ? -1.999 -10.069 25.144 1.00 91.88 305 PHE A O 1
ATOM 2304 N N . ALA A 1 306 ? -0.669 -8.734 26.366 1.00 86.69 306 ALA A N 1
ATOM 2305 C CA . ALA A 1 306 ? -0.963 -9.329 27.659 1.00 86.69 306 ALA A CA 1
ATOM 2306 C C . ALA A 1 306 ? -2.109 -8.585 28.355 1.00 86.69 306 ALA A C 1
ATOM 2308 O O . ALA A 1 306 ? -1.926 -7.501 28.909 1.00 86.69 306 ALA A O 1
ATOM 2309 N N . SER A 1 307 ? -3.293 -9.195 28.386 1.00 81.00 307 SER A N 1
ATOM 2310 C CA . SER A 1 307 ? -4.515 -8.564 28.913 1.00 81.00 307 SER A CA 1
ATOM 2311 C C . SER A 1 307 ? -4.448 -8.188 30.401 1.00 81.00 307 SER A C 1
ATOM 2313 O O . SER A 1 307 ? -5.056 -7.202 30.814 1.00 81.00 307 SER A O 1
ATOM 2315 N N . ALA A 1 308 ? -3.698 -8.942 31.213 1.00 76.19 308 ALA A N 1
ATOM 2316 C CA . ALA A 1 308 ? -3.569 -8.695 32.651 1.00 76.19 308 ALA A CA 1
ATOM 2317 C C . ALA A 1 308 ? -2.688 -7.477 32.974 1.00 76.19 308 ALA A C 1
ATOM 2319 O O . ALA A 1 308 ? -2.995 -6.717 33.891 1.00 76.19 308 ALA A O 1
ATOM 2320 N N . SER A 1 309 ? -1.599 -7.289 32.224 1.00 75.19 309 SER A N 1
ATOM 2321 C CA . SER A 1 309 ? -0.635 -6.201 32.428 1.00 75.19 309 SER A CA 1
ATOM 2322 C C . SER A 1 309 ? -0.816 -5.031 31.462 1.00 75.19 309 SER A C 1
ATOM 2324 O O . SER A 1 309 ? -0.167 -4.009 31.651 1.00 75.19 309 SER A O 1
ATOM 2326 N N . ARG A 1 310 ? -1.683 -5.166 30.446 1.00 81.19 310 ARG A N 1
ATOM 2327 C CA . ARG A 1 310 ? -1.852 -4.217 29.328 1.00 81.19 310 ARG A CA 1
ATOM 2328 C C . ARG A 1 310 ? -0.561 -3.959 28.547 1.00 81.19 310 ARG A C 1
ATOM 2330 O O . ARG A 1 310 ? -0.388 -2.908 27.935 1.00 81.19 310 ARG A O 1
ATOM 2337 N N . LYS A 1 311 ? 0.348 -4.932 28.580 1.00 88.31 311 LYS A N 1
ATOM 2338 C CA . LYS A 1 311 ? 1.627 -4.885 27.877 1.00 88.31 311 LYS A CA 1
ATOM 2339 C C . LYS A 1 311 ? 1.419 -5.309 26.426 1.00 88.31 311 LYS A C 1
ATOM 2341 O O . LYS A 1 311 ? 0.820 -6.353 26.183 1.00 88.31 311 LYS A O 1
ATOM 2346 N N . CYS A 1 312 ? 1.909 -4.513 25.487 1.00 92.69 312 CYS A N 1
ATOM 2347 C CA . CYS A 1 312 ? 1.896 -4.791 24.055 1.00 92.69 312 CYS A CA 1
ATOM 2348 C C . CYS A 1 312 ? 3.337 -4.875 23.546 1.00 92.69 312 CYS A C 1
ATOM 2350 O O . CYS A 1 312 ? 4.059 -3.879 23.559 1.00 92.69 312 CYS A O 1
ATOM 2352 N N . ASP A 1 313 ? 3.735 -6.057 23.096 1.00 92.50 313 ASP A N 1
ATOM 2353 C CA . ASP A 1 313 ? 5.062 -6.334 22.555 1.00 92.50 313 ASP A CA 1
ATOM 2354 C C . ASP A 1 313 ? 4.981 -6.372 21.030 1.00 92.50 313 ASP A C 1
ATOM 2356 O O . ASP A 1 313 ? 4.155 -7.096 20.467 1.00 92.50 313 ASP A O 1
ATOM 2360 N N . LEU A 1 314 ? 5.816 -5.574 20.362 1.00 93.12 314 LEU A N 1
ATOM 2361 C CA . LEU A 1 314 ? 5.875 -5.458 18.906 1.00 93.12 314 LEU A CA 1
ATOM 2362 C C . LEU A 1 314 ? 7.142 -6.110 18.361 1.00 93.12 314 LEU A C 1
ATOM 2364 O O . LEU A 1 314 ? 8.247 -5.883 18.858 1.00 93.12 314 LEU A O 1
ATOM 2368 N N . PHE A 1 315 ? 6.988 -6.850 17.272 1.00 91.25 315 PHE A N 1
ATOM 2369 C CA . PHE A 1 315 ? 8.041 -7.656 16.673 1.00 91.25 315 PHE A CA 1
ATOM 2370 C C . PHE A 1 315 ? 8.188 -7.356 15.188 1.00 91.25 315 PHE A C 1
ATOM 2372 O O . PHE A 1 315 ? 7.194 -7.100 14.506 1.00 91.25 315 PHE A O 1
ATOM 2379 N N . GLU A 1 316 ? 9.406 -7.462 14.655 1.00 88.94 316 GLU A N 1
ATOM 2380 C CA . GLU A 1 316 ? 9.636 -7.283 13.215 1.00 88.94 316 GLU A CA 1
ATOM 2381 C C . GLU A 1 316 ? 8.949 -8.365 12.374 1.00 88.94 316 GLU A C 1
ATOM 2383 O O . GLU A 1 316 ? 8.405 -8.095 11.307 1.00 88.94 316 GLU A O 1
ATOM 2388 N N . ASN A 1 317 ? 8.920 -9.596 12.882 1.00 84.69 317 ASN A N 1
ATOM 2389 C CA . ASN A 1 317 ? 8.345 -10.749 12.203 1.00 84.69 317 ASN A CA 1
ATOM 2390 C C . ASN A 1 317 ? 7.598 -11.633 13.204 1.00 84.69 317 ASN A C 1
ATOM 2392 O O . ASN A 1 317 ? 7.926 -11.651 14.389 1.00 84.69 317 ASN A O 1
ATOM 2396 N N . ALA A 1 318 ? 6.613 -12.394 12.724 1.00 80.56 318 ALA A N 1
ATOM 2397 C CA . ALA A 1 318 ? 6.002 -13.448 13.528 1.00 80.56 318 ALA A CA 1
ATOM 2398 C C . ALA A 1 318 ? 7.028 -14.568 13.769 1.00 80.56 318 ALA A C 1
ATOM 2400 O O . ALA A 1 318 ? 7.689 -15.023 12.833 1.00 80.56 318 ALA A O 1
ATOM 2401 N N . SER A 1 319 ? 7.166 -15.002 15.018 1.00 75.25 319 SER A N 1
ATOM 2402 C CA . SER A 1 319 ? 8.030 -16.113 15.423 1.00 75.25 319 SER A CA 1
ATOM 2403 C C . SER A 1 319 ? 7.196 -17.369 15.731 1.00 75.25 319 SER A C 1
ATOM 2405 O O . SER A 1 319 ? 6.007 -17.424 15.421 1.00 75.25 319 SER A O 1
ATOM 2407 N N . GLU A 1 320 ? 7.805 -18.403 16.321 1.00 80.00 320 GLU A N 1
ATOM 2408 C CA . GLU A 1 320 ? 7.069 -19.588 16.780 1.00 80.00 320 GLU A CA 1
ATOM 2409 C C . GLU A 1 320 ? 5.993 -19.228 17.821 1.00 80.00 320 GLU A C 1
ATOM 2411 O O . GLU A 1 320 ? 6.252 -18.483 18.771 1.00 80.00 320 GLU A O 1
ATOM 2416 N N . GLU A 1 321 ? 4.806 -19.816 17.658 1.00 87.50 321 GLU A N 1
ATOM 2417 C CA . GLU A 1 321 ? 3.674 -19.696 18.581 1.00 87.50 321 GLU A CA 1
ATOM 2418 C C . GLU A 1 321 ? 3.881 -20.559 19.837 1.00 87.50 321 GLU A C 1
ATOM 2420 O O . GLU A 1 321 ? 4.271 -21.729 19.749 1.00 87.50 321 GLU A O 1
ATOM 2425 N N . ARG A 1 322 ? 3.548 -20.020 21.013 1.00 85.81 322 ARG A N 1
ATOM 2426 C CA . ARG A 1 322 ? 3.487 -20.763 22.277 1.00 85.81 322 ARG A CA 1
ATOM 2427 C C . ARG A 1 322 ? 2.141 -20.558 22.955 1.00 85.81 322 ARG A C 1
ATOM 2429 O O . ARG A 1 322 ? 1.671 -19.436 23.036 1.00 85.81 322 ARG A O 1
ATOM 2436 N N . GLU A 1 323 ? 1.576 -21.627 23.508 1.00 89.12 323 GLU A N 1
ATOM 2437 C CA . GLU A 1 323 ? 0.404 -21.541 24.386 1.00 89.12 323 GLU A CA 1
ATOM 2438 C C . GLU A 1 323 ? 0.734 -20.729 25.651 1.00 89.12 323 GLU A C 1
ATOM 2440 O O . GLU A 1 323 ? 1.631 -21.087 26.425 1.00 89.12 323 GLU A O 1
ATOM 2445 N N . GLU A 1 324 ? 0.009 -19.633 25.850 1.00 84.12 324 GLU A N 1
ATOM 2446 C CA . GLU A 1 324 ? 0.136 -18.716 26.976 1.00 84.12 324 GLU A CA 1
ATOM 2447 C C . GLU A 1 324 ? -1.216 -18.049 27.278 1.00 84.12 324 GLU A C 1
ATOM 2449 O O . GLU A 1 324 ? -1.731 -17.233 26.510 1.00 84.12 324 GLU A O 1
ATOM 2454 N N . GLU A 1 325 ? -1.816 -18.414 28.412 1.00 82.75 325 GLU A N 1
ATOM 2455 C CA . GLU A 1 325 ? -3.120 -17.890 28.818 1.00 82.75 325 GLU A CA 1
ATOM 2456 C C . GLU A 1 325 ? -3.085 -16.374 29.062 1.00 82.75 325 GLU A C 1
ATOM 2458 O O . GLU A 1 325 ? -2.137 -15.827 29.620 1.00 82.75 325 GLU A O 1
ATOM 2463 N N . GLY A 1 326 ? -4.159 -15.683 28.671 1.00 80.75 326 GLY A N 1
ATOM 2464 C CA . GLY A 1 326 ? -4.287 -14.235 28.861 1.00 80.75 326 GLY A CA 1
ATOM 2465 C C . GLY A 1 326 ? -3.498 -13.380 27.862 1.00 80.75 326 GLY A C 1
ATOM 2466 O O . GLY A 1 326 ? -3.583 -12.1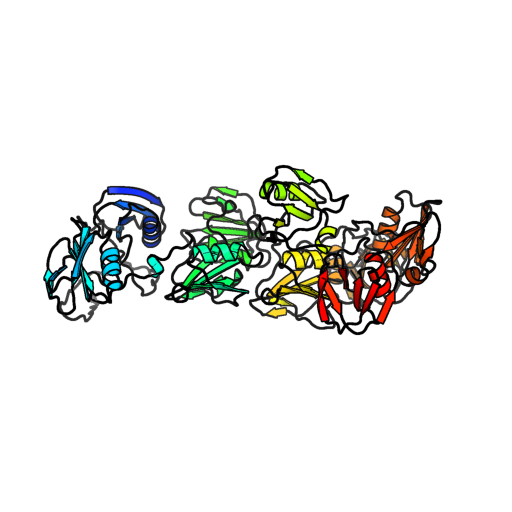49 27.944 1.00 80.75 326 GLY A O 1
ATOM 2467 N N . ILE A 1 327 ? -2.795 -14.005 26.911 1.00 86.19 327 ILE A N 1
ATOM 2468 C CA . ILE A 1 327 ? -2.147 -13.336 25.779 1.00 86.19 327 ILE A CA 1
ATOM 2469 C C . ILE A 1 327 ? -3.036 -13.420 24.537 1.00 86.19 327 ILE A C 1
ATOM 2471 O O . ILE A 1 327 ? -3.703 -14.425 24.295 1.00 86.19 327 ILE A O 1
ATOM 2475 N N . THR A 1 328 ? -3.068 -12.353 23.746 1.00 90.62 328 THR A N 1
ATOM 2476 C CA . THR A 1 328 ? -3.599 -12.369 22.378 1.00 90.62 328 THR A CA 1
ATOM 2477 C C . THR A 1 328 ? -2.537 -11.837 21.437 1.00 90.62 328 THR A C 1
ATOM 2479 O O . THR A 1 328 ? -1.990 -10.769 21.688 1.00 90.62 328 THR A O 1
ATOM 2482 N N . SER A 1 329 ? -2.262 -12.554 20.356 1.00 93.19 329 SER A N 1
ATOM 2483 C CA . SER A 1 329 ? -1.226 -12.188 19.389 1.00 93.19 329 SER A CA 1
ATOM 2484 C C . SER A 1 329 ? -1.771 -12.160 17.968 1.00 93.19 329 SER A C 1
ATOM 2486 O O . SER A 1 329 ? -2.809 -12.746 17.672 1.00 93.19 329 SER A O 1
ATOM 2488 N N . GLY A 1 330 ? -1.067 -11.503 17.051 1.00 92.62 330 GLY A N 1
ATOM 2489 C CA . GLY A 1 330 ? -1.458 -11.487 15.643 1.00 92.62 330 GLY A CA 1
ATOM 2490 C C . GLY A 1 330 ? -0.417 -10.851 14.722 1.00 92.62 330 GLY A C 1
ATOM 2491 O O . GLY A 1 330 ? 0.565 -10.274 15.192 1.00 92.62 330 GLY A O 1
ATOM 2492 N N . PRO A 1 331 ? -0.602 -10.958 13.397 1.00 92.94 331 PRO A N 1
ATOM 2493 C CA . PRO A 1 331 ? 0.197 -10.204 12.440 1.00 92.94 331 PRO A CA 1
ATOM 2494 C C . PRO A 1 331 ? -0.192 -8.716 12.452 1.00 92.94 331 PRO A C 1
ATOM 2496 O O . PRO A 1 331 ? -1.305 -8.353 12.854 1.00 92.94 331 PRO A O 1
ATOM 2499 N N . LYS A 1 332 ? 0.691 -7.851 11.932 1.00 93.69 332 LYS A N 1
ATOM 2500 C CA . LYS A 1 332 ? 0.385 -6.428 11.672 1.00 93.69 332 LYS A CA 1
ATOM 2501 C C . LYS A 1 332 ? -0.904 -6.281 10.865 1.00 93.69 332 LYS A C 1
ATOM 2503 O O . LYS A 1 332 ? -1.824 -5.564 11.252 1.00 93.69 332 LYS A O 1
ATOM 2508 N N . TYR A 1 333 ? -0.973 -7.019 9.763 1.00 92.69 333 TYR A N 1
ATOM 2509 C CA . TYR A 1 333 ? -2.118 -7.054 8.871 1.00 92.69 333 TYR A CA 1
ATOM 2510 C C . TYR A 1 333 ? -2.653 -8.467 8.759 1.00 92.69 333 TYR A C 1
ATOM 2512 O O . TYR A 1 333 ? -1.917 -9.409 8.460 1.00 92.69 333 TYR A O 1
ATOM 2520 N N . CYS A 1 334 ? -3.957 -8.603 8.947 1.00 90.12 334 CYS A N 1
ATOM 2521 C CA . CYS A 1 334 ? -4.639 -9.839 8.620 1.00 90.12 334 CYS A CA 1
ATOM 2522 C C . CYS A 1 334 ? -4.737 -10.011 7.101 1.00 90.12 334 CYS A C 1
ATOM 2524 O O . CYS A 1 334 ? -4.695 -9.014 6.366 1.00 90.12 334 CYS A O 1
ATOM 2526 N N . PRO A 1 335 ? -4.833 -11.260 6.609 1.00 87.94 335 PRO A N 1
ATOM 2527 C CA . PRO A 1 335 ? -5.008 -11.516 5.186 1.00 87.94 335 PRO A CA 1
ATOM 2528 C C . PRO A 1 335 ? -6.140 -10.656 4.610 1.00 87.94 335 PRO A C 1
ATOM 2530 O O . PRO A 1 335 ? -7.234 -10.607 5.159 1.00 87.94 335 PRO A O 1
ATOM 2533 N N . GLY A 1 336 ? -5.844 -9.929 3.533 1.00 87.00 336 GLY A N 1
ATOM 2534 C CA . GLY A 1 336 ? -6.819 -9.091 2.833 1.00 87.00 336 GLY A CA 1
ATOM 2535 C C . GLY A 1 336 ? -6.884 -7.630 3.245 1.00 87.00 336 GLY A C 1
ATOM 2536 O O . GLY A 1 336 ? -7.548 -6.861 2.555 1.00 87.00 336 GLY A O 1
ATOM 2537 N N . ALA A 1 337 ? -6.156 -7.206 4.282 1.00 90.94 337 ALA A N 1
ATOM 2538 C CA . ALA A 1 337 ? -6.161 -5.806 4.718 1.00 90.94 337 ALA A CA 1
ATOM 2539 C C . ALA A 1 337 ? -5.739 -4.824 3.607 1.00 90.94 337 ALA A C 1
ATOM 2541 O O . ALA A 1 337 ? -6.309 -3.743 3.486 1.00 90.94 337 ALA A O 1
ATOM 2542 N N . CYS A 1 338 ? -4.779 -5.219 2.767 1.00 91.56 338 CYS A N 1
ATOM 2543 C CA . CYS A 1 338 ? -4.289 -4.420 1.644 1.00 91.56 338 CYS A CA 1
ATOM 2544 C C . CYS A 1 338 ? -5.012 -4.704 0.319 1.00 91.56 338 CYS A C 1
ATOM 2546 O O . CYS A 1 338 ? -4.618 -4.141 -0.698 1.00 91.56 338 CYS A O 1
ATOM 2548 N N . ASP A 1 339 ? -6.050 -5.544 0.284 1.00 91.38 339 ASP A N 1
ATOM 2549 C CA . ASP A 1 339 ? -6.772 -5.811 -0.960 1.00 91.38 339 ASP A CA 1
ATOM 2550 C C . ASP A 1 339 ? -7.555 -4.579 -1.418 1.00 91.38 339 ASP A C 1
ATOM 2552 O O . ASP A 1 339 ? -8.187 -3.873 -0.631 1.00 91.38 339 ASP A O 1
ATOM 2556 N N . THR A 1 340 ? -7.566 -4.357 -2.726 1.00 89.62 340 THR A N 1
ATOM 2557 C CA . THR A 1 340 ? -8.430 -3.369 -3.373 1.00 89.62 340 THR A CA 1
ATOM 2558 C C . THR A 1 340 ? -9.800 -3.987 -3.656 1.00 89.62 340 THR A C 1
ATOM 2560 O O . THR A 1 340 ? -9.896 -5.097 -4.186 1.00 89.62 340 THR A O 1
ATOM 2563 N N . ILE A 1 341 ? -10.864 -3.278 -3.273 1.00 88.25 341 ILE A N 1
ATOM 2564 C CA . ILE A 1 341 ? -12.261 -3.729 -3.371 1.00 88.25 341 ILE A CA 1
ATOM 2565 C C . ILE A 1 341 ? -12.946 -2.987 -4.513 1.00 88.25 341 ILE A C 1
ATOM 2567 O O . ILE A 1 341 ? -12.795 -1.775 -4.629 1.00 88.25 341 ILE A O 1
ATOM 2571 N N . GLY A 1 342 ? -13.691 -3.713 -5.346 1.00 87.50 342 GLY A N 1
ATOM 2572 C CA . GLY A 1 342 ? -14.350 -3.147 -6.521 1.00 87.50 342 GLY A CA 1
ATOM 2573 C C . GLY A 1 342 ? -13.369 -2.812 -7.642 1.00 87.50 342 GLY A C 1
ATOM 2574 O O . GLY A 1 342 ? -13.689 -2.022 -8.519 1.00 87.50 342 GLY A O 1
ATOM 2575 N N . PHE A 1 343 ? -12.166 -3.392 -7.629 1.00 86.19 343 PHE A N 1
ATOM 2576 C CA . PHE A 1 343 ? -11.177 -3.212 -8.688 1.00 86.19 343 PHE A CA 1
ATOM 2577 C C . PHE A 1 343 ? -10.691 -4.553 -9.202 1.00 86.19 343 PHE A C 1
ATOM 2579 O O . PHE A 1 343 ? -10.402 -5.484 -8.444 1.00 86.19 343 PHE A O 1
ATOM 2586 N N . HIS A 1 344 ? -10.561 -4.628 -10.516 1.00 84.25 344 HIS A N 1
ATOM 2587 C CA . HIS A 1 344 ? -10.117 -5.806 -11.221 1.00 84.25 344 HIS A CA 1
ATOM 2588 C C . HIS A 1 344 ? -8.991 -5.437 -12.164 1.00 84.25 344 HIS A C 1
ATOM 2590 O O . HIS A 1 344 ? -8.948 -4.355 -12.739 1.00 84.25 344 HIS A O 1
ATOM 2596 N N . SER A 1 345 ? -8.071 -6.366 -12.346 1.00 76.94 345 SER A N 1
ATOM 2597 C CA . SER A 1 345 ? -7.155 -6.296 -13.469 1.00 76.94 345 SER A CA 1
ATOM 2598 C C . SER A 1 345 ? -7.693 -7.212 -14.591 1.00 76.94 345 SER A C 1
ATOM 2600 O O . SER A 1 345 ? -8.171 -8.314 -14.284 1.00 76.94 345 SER A O 1
ATOM 2602 N N . PRO A 1 346 ? -7.657 -6.812 -15.873 1.00 69.50 346 PRO A N 1
ATOM 2603 C CA . PRO A 1 346 ? -8.216 -7.606 -16.954 1.00 69.50 346 PRO A CA 1
ATOM 2604 C C . PRO A 1 346 ? -7.490 -8.939 -17.129 1.00 69.50 346 PRO A C 1
ATOM 2606 O O . PRO A 1 346 ? -6.283 -9.071 -16.895 1.00 69.50 346 PRO A O 1
ATOM 2609 N N . ALA A 1 347 ? -8.248 -9.940 -17.569 1.00 59.75 347 ALA A N 1
ATOM 2610 C CA . ALA A 1 347 ? -7.714 -11.204 -18.047 1.00 59.75 347 ALA A CA 1
ATOM 2611 C C . ALA A 1 347 ? -7.205 -10.994 -19.481 1.00 59.75 347 ALA A C 1
ATOM 2613 O O . ALA A 1 347 ? -7.974 -11.052 -20.435 1.00 59.75 347 ALA A O 1
ATOM 2614 N N . LEU A 1 348 ? -5.918 -10.686 -19.655 1.00 57.22 348 LEU A N 1
ATOM 2615 C CA . LEU A 1 348 ? -5.311 -10.774 -20.987 1.00 57.22 348 LEU A CA 1
ATOM 2616 C C . LEU A 1 348 ? -5.314 -12.253 -21.406 1.00 57.22 348 LEU A C 1
ATOM 2618 O O . LEU A 1 348 ? -5.093 -13.110 -20.562 1.00 57.22 348 LEU A O 1
ATOM 2622 N N . GLU A 1 349 ? -5.520 -12.579 -22.686 1.00 44.69 349 GLU A N 1
ATOM 2623 C CA . GLU A 1 349 ? -5.674 -13.960 -23.214 1.00 44.69 349 GLU A CA 1
ATOM 2624 C C . GLU A 1 349 ? -4.530 -14.951 -22.870 1.00 44.69 349 GLU A C 1
ATOM 2626 O O . GLU A 1 349 ? -4.610 -16.137 -23.181 1.00 44.69 349 GLU A O 1
ATOM 2631 N N . LYS A 1 350 ? -3.458 -14.486 -22.216 1.00 51.06 350 LYS A N 1
ATOM 2632 C CA . LYS A 1 350 ? -2.341 -15.284 -21.686 1.00 51.06 350 LYS A CA 1
ATOM 2633 C C . LYS A 1 350 ? -2.052 -15.014 -20.203 1.00 51.06 350 LYS A C 1
ATOM 2635 O O . LYS A 1 350 ? -0.918 -15.201 -19.763 1.00 51.06 350 LYS A O 1
ATOM 2640 N N . THR A 1 351 ? -3.020 -14.525 -19.428 1.00 53.16 351 THR A N 1
ATOM 2641 C CA . THR A 1 351 ? -2.836 -14.365 -17.983 1.00 53.16 351 THR A CA 1
ATOM 2642 C C . THR A 1 351 ? -2.677 -15.734 -17.352 1.00 53.16 351 THR A C 1
ATOM 2644 O O . THR A 1 351 ? -3.545 -16.595 -17.475 1.00 53.16 351 THR A O 1
ATOM 2647 N N . TRP A 1 352 ? -1.514 -15.891 -16.730 1.00 61.34 352 TRP A N 1
ATOM 2648 C CA . TRP A 1 352 ? -1.093 -16.992 -15.885 1.00 61.34 352 TRP A CA 1
ATOM 2649 C C . TRP A 1 352 ? -2.280 -17.604 -15.107 1.00 61.34 352 TRP A C 1
ATOM 2651 O O . TRP A 1 352 ? -3.050 -16.912 -14.457 1.00 61.34 352 TRP A O 1
ATOM 2661 N N . TYR A 1 353 ? -2.465 -18.905 -15.322 1.00 66.81 353 TYR A N 1
ATOM 2662 C CA . TYR A 1 353 ? -3.402 -19.858 -14.719 1.00 66.81 353 TYR A CA 1
ATOM 2663 C C . TYR A 1 353 ? -4.589 -19.320 -13.881 1.00 66.81 353 TYR A C 1
ATOM 2665 O O . TYR A 1 353 ? -4.437 -18.836 -12.757 1.00 66.81 353 TYR A O 1
ATOM 2673 N N . SER A 1 354 ? -5.808 -19.521 -14.395 1.00 69.19 354 SER A N 1
ATOM 2674 C CA . SER A 1 354 ? -7.045 -19.374 -13.626 1.00 69.19 354 SER A CA 1
ATOM 2675 C C . SER A 1 354 ? -7.379 -20.656 -12.862 1.00 69.19 354 SER A C 1
ATOM 2677 O O . SER A 1 354 ? -7.372 -21.742 -13.448 1.00 69.19 354 SER A O 1
ATOM 2679 N N . LYS A 1 355 ? -7.760 -20.530 -11.590 1.00 67.88 355 LYS A N 1
ATOM 2680 C CA . LYS A 1 355 ? -8.429 -21.601 -10.838 1.00 67.88 355 LYS A CA 1
ATOM 2681 C C . LYS A 1 355 ? -9.902 -21.235 -10.672 1.00 67.88 355 LYS A C 1
ATOM 2683 O O . LYS A 1 355 ? -10.222 -20.167 -10.149 1.00 67.88 355 LYS A O 1
ATOM 2688 N N . GLU A 1 356 ? -10.787 -22.099 -11.151 1.00 75.25 356 GLU A N 1
ATOM 2689 C CA . GLU A 1 356 ? -12.228 -21.979 -10.919 1.00 75.25 356 GLU A CA 1
ATOM 2690 C C . GLU A 1 356 ? -12.570 -22.465 -9.506 1.00 75.25 356 GLU A C 1
ATOM 2692 O O . GLU A 1 356 ? -11.854 -23.292 -8.938 1.00 75.25 356 GLU A O 1
ATOM 2697 N N . THR A 1 357 ? -13.684 -21.993 -8.949 1.00 71.56 357 THR A N 1
ATOM 2698 C CA . THR A 1 357 ? -14.251 -22.450 -7.667 1.00 71.56 357 THR A CA 1
ATOM 2699 C C . THR A 1 357 ? -13.386 -22.206 -6.418 1.00 71.56 357 THR A C 1
ATOM 2701 O O . THR A 1 357 ? -13.569 -22.876 -5.405 1.00 71.56 357 THR A O 1
ATOM 2704 N N . LEU A 1 358 ? -12.447 -21.250 -6.453 1.00 80.75 358 LEU A N 1
ATOM 2705 C CA . LEU A 1 358 ? -11.688 -20.869 -5.257 1.00 80.75 358 LEU A CA 1
ATOM 2706 C C . LEU A 1 358 ? -12.361 -19.732 -4.495 1.00 80.75 358 LEU A C 1
ATOM 2708 O O . LEU A 1 358 ? -12.598 -18.658 -5.050 1.00 80.75 358 LEU A O 1
ATOM 2712 N N . GLU A 1 359 ? -12.544 -19.936 -3.192 1.00 89.62 359 GLU A N 1
ATOM 2713 C CA . GLU A 1 359 ? -12.811 -18.855 -2.246 1.00 89.62 359 GLU A CA 1
ATOM 2714 C C . GLU A 1 359 ? -11.653 -17.841 -2.230 1.00 89.62 359 GLU A C 1
ATOM 2716 O O . GLU A 1 359 ? -10.515 -18.152 -2.598 1.00 89.62 359 GLU A O 1
ATOM 2721 N N . LEU A 1 360 ? -11.933 -16.620 -1.770 1.00 88.75 360 LEU A N 1
ATOM 2722 C CA . LEU A 1 360 ? -10.972 -15.515 -1.746 1.00 88.75 360 LEU A CA 1
ATOM 2723 C C . LEU A 1 360 ? -9.637 -15.891 -1.084 1.00 88.75 360 LEU A C 1
ATOM 2725 O O . LEU A 1 360 ? -8.575 -15.672 -1.666 1.00 88.75 360 LEU A O 1
ATOM 2729 N N . GLU A 1 361 ? -9.680 -16.482 0.109 1.00 89.81 361 GLU A N 1
ATOM 2730 C CA . GLU A 1 361 ? -8.453 -16.822 0.834 1.00 89.81 361 GLU A CA 1
ATOM 2731 C C . GLU A 1 361 ? -7.702 -17.982 0.175 1.00 89.81 361 GLU A C 1
ATOM 2733 O O . GLU A 1 361 ? -6.477 -17.951 0.090 1.00 89.81 361 GLU A O 1
ATOM 2738 N N . ALA A 1 362 ? -8.405 -18.945 -0.427 1.00 90.75 362 ALA A N 1
ATOM 2739 C CA . ALA A 1 362 ? -7.757 -19.981 -1.228 1.00 90.75 362 ALA A CA 1
ATOM 2740 C C . ALA A 1 362 ? -7.077 -19.398 -2.483 1.00 90.75 362 ALA A C 1
ATOM 2742 O O . ALA A 1 362 ? -6.018 -19.875 -2.896 1.00 90.75 362 ALA A O 1
ATOM 2743 N N . CYS A 1 363 ? -7.652 -18.348 -3.078 1.00 90.81 363 CYS A N 1
ATOM 2744 C CA . CYS A 1 363 ? -7.032 -17.609 -4.176 1.00 90.81 363 CYS A CA 1
ATOM 2745 C C . CYS A 1 363 ? -5.752 -16.886 -3.725 1.00 90.81 363 CYS A C 1
ATOM 2747 O O . CYS A 1 363 ? -4.726 -16.966 -4.406 1.00 90.81 363 CYS A O 1
ATOM 2749 N N . ARG A 1 364 ? -5.779 -16.249 -2.547 1.00 91.62 364 ARG A N 1
ATOM 2750 C CA . ARG A 1 364 ? -4.603 -15.609 -1.941 1.00 91.62 364 ARG A CA 1
ATOM 2751 C C . ARG A 1 364 ? -3.490 -16.617 -1.667 1.00 91.62 364 ARG A C 1
ATOM 2753 O O . ARG A 1 364 ? -2.351 -16.377 -2.063 1.00 91.62 364 ARG A O 1
ATOM 2760 N N . GLU A 1 365 ? -3.811 -17.752 -1.050 1.00 91.44 365 GLU A N 1
ATOM 2761 C CA . GLU A 1 365 ? -2.838 -18.819 -0.781 1.00 91.44 365 GLU A CA 1
ATOM 2762 C C . GLU A 1 365 ? -2.267 -19.411 -2.068 1.00 91.44 365 GLU A C 1
ATOM 2764 O O . GLU A 1 365 ? -1.067 -19.661 -2.166 1.00 91.44 365 GLU A O 1
ATOM 2769 N N . ALA A 1 366 ? -3.093 -19.564 -3.105 1.00 90.19 366 ALA A N 1
ATOM 2770 C CA . ALA A 1 366 ? -2.611 -19.989 -4.410 1.00 90.19 366 ALA A CA 1
ATOM 2771 C C . ALA A 1 366 ? -1.622 -18.978 -5.018 1.00 90.19 366 ALA A C 1
ATOM 2773 O O . ALA A 1 366 ? -0.668 -19.401 -5.664 1.00 90.19 366 ALA A O 1
ATOM 2774 N N . CYS A 1 367 ? -1.805 -17.672 -4.783 1.00 90.12 367 CYS A N 1
ATOM 2775 C CA . CYS A 1 367 ? -0.821 -16.660 -5.170 1.00 90.12 367 CYS A CA 1
ATOM 2776 C C . CYS A 1 367 ? 0.467 -16.765 -4.341 1.00 90.12 367 CYS A C 1
ATOM 2778 O O . CYS A 1 367 ? 1.550 -16.763 -4.911 1.00 90.12 367 CYS A O 1
ATOM 2780 N N . ARG A 1 368 ? 0.372 -16.922 -3.012 1.00 91.38 368 ARG A N 1
ATOM 2781 C CA . ARG A 1 368 ? 1.545 -17.089 -2.126 1.00 91.38 368 ARG A CA 1
ATOM 2782 C C . ARG A 1 368 ? 2.399 -18.298 -2.501 1.00 91.38 368 ARG A C 1
ATOM 2784 O O . ARG A 1 368 ? 3.622 -18.223 -2.461 1.00 91.38 368 ARG A O 1
ATOM 2791 N N . ALA A 1 369 ? 1.750 -19.403 -2.855 1.00 90.62 369 ALA A N 1
ATOM 2792 C CA . ALA A 1 369 ? 2.413 -20.643 -3.237 1.00 90.62 369 ALA A CA 1
ATOM 2793 C C . ALA A 1 369 ? 3.073 -20.580 -4.624 1.00 90.62 369 ALA A C 1
ATOM 2795 O O . ALA A 1 369 ? 3.848 -21.470 -4.968 1.00 90.62 369 ALA A O 1
ATOM 2796 N N . GLU A 1 370 ? 2.760 -19.562 -5.426 1.00 87.81 370 GLU A N 1
ATOM 2797 C CA . GLU A 1 370 ? 3.210 -19.440 -6.803 1.00 87.81 370 GLU A CA 1
ATOM 2798 C C . GLU A 1 370 ? 4.334 -18.397 -6.930 1.00 87.81 370 GLU A C 1
ATOM 2800 O O . GLU A 1 370 ? 4.057 -17.199 -6.869 1.00 87.81 370 GLU A O 1
ATOM 2805 N N . PRO A 1 371 ? 5.595 -18.803 -7.181 1.00 84.88 371 PRO A N 1
ATOM 2806 C CA . PRO A 1 371 ? 6.745 -17.891 -7.204 1.00 84.88 371 PRO A CA 1
ATOM 2807 C C . PRO A 1 371 ? 6.638 -16.710 -8.180 1.00 84.88 371 PRO A C 1
ATOM 2809 O O . PRO A 1 371 ? 7.330 -15.699 -8.013 1.00 84.88 371 PRO A O 1
ATOM 2812 N N . LYS A 1 372 ? 5.821 -16.839 -9.234 1.00 78.94 372 LYS A N 1
ATOM 2813 C CA . LYS A 1 372 ? 5.586 -15.774 -10.220 1.00 78.94 372 LYS A CA 1
ATOM 2814 C C . LYS A 1 372 ? 4.380 -14.894 -9.906 1.00 78.94 372 LYS A C 1
ATOM 2816 O O . LYS A 1 372 ? 4.254 -13.826 -10.506 1.00 78.94 372 LYS A O 1
ATOM 2821 N N . CYS A 1 373 ? 3.496 -15.315 -9.005 1.00 85.06 373 CYS A N 1
ATOM 2822 C CA . CYS A 1 373 ? 2.331 -14.523 -8.654 1.00 85.06 373 CYS A CA 1
ATOM 2823 C C . CYS A 1 373 ? 2.746 -13.376 -7.742 1.00 85.06 373 CYS A C 1
ATOM 2825 O O . CYS A 1 373 ? 3.396 -13.572 -6.719 1.00 85.06 373 CYS A O 1
ATOM 2827 N N . VAL A 1 374 ? 2.346 -12.168 -8.118 1.00 82.69 374 VAL A N 1
ATOM 2828 C CA . VAL A 1 374 ? 2.541 -10.984 -7.275 1.00 82.69 374 VAL A CA 1
ATOM 2829 C C . VAL A 1 374 ? 1.216 -10.328 -6.929 1.00 82.69 374 VAL A C 1
ATOM 2831 O O . VAL A 1 374 ? 1.070 -9.753 -5.852 1.00 82.69 374 VAL A O 1
ATOM 2834 N N . ILE A 1 375 ? 0.226 -10.475 -7.808 1.00 86.62 375 ILE A N 1
ATOM 2835 C CA . ILE A 1 375 ? -1.124 -9.973 -7.602 1.00 86.62 375 ILE A CA 1
ATOM 2836 C C . ILE A 1 375 ? -2.136 -11.026 -8.044 1.00 86.62 375 ILE A C 1
ATOM 2838 O O . ILE A 1 375 ? -1.907 -11.755 -9.009 1.00 86.62 375 ILE A O 1
ATOM 2842 N N . PHE A 1 376 ? -3.274 -11.100 -7.366 1.00 89.38 376 PHE A N 1
ATOM 2843 C CA . PHE A 1 376 ? -4.398 -11.928 -7.786 1.00 89.38 376 PHE A CA 1
ATOM 2844 C C . PHE A 1 376 ? -5.652 -11.076 -7.977 1.00 89.38 376 PHE A C 1
ATOM 2846 O O . PHE A 1 376 ? -5.782 -10.006 -7.388 1.00 89.38 376 PHE A O 1
ATOM 2853 N N . THR A 1 377 ? -6.593 -11.557 -8.789 1.00 89.38 377 THR A N 1
ATOM 2854 C CA . THR A 1 377 ? -7.950 -10.998 -8.857 1.00 89.38 377 THR A CA 1
ATOM 2855 C C . THR A 1 377 ? -8.971 -12.108 -8.643 1.00 89.38 377 THR A C 1
ATOM 2857 O O . THR A 1 377 ? -8.969 -13.102 -9.372 1.00 89.38 377 THR A O 1
ATOM 2860 N N . TRP A 1 378 ? -9.864 -11.912 -7.678 1.00 90.31 378 TRP A N 1
ATOM 2861 C CA . TRP A 1 378 ? -10.980 -12.793 -7.354 1.00 90.31 378 TRP A CA 1
ATOM 2862 C C . TRP A 1 378 ? -12.309 -12.118 -7.709 1.00 90.31 378 TRP A C 1
ATOM 2864 O O . TRP A 1 378 ? -12.575 -11.008 -7.256 1.00 90.31 378 TRP A O 1
ATOM 2874 N N . TRP A 1 379 ? -13.136 -12.762 -8.537 1.00 85.81 379 TRP A N 1
ATOM 2875 C CA . TRP A 1 379 ? -14.284 -12.124 -9.210 1.00 85.81 379 TRP A CA 1
ATOM 2876 C C . TRP A 1 379 ? -15.652 -12.324 -8.535 1.00 85.81 379 TRP A C 1
ATOM 2878 O O . TRP A 1 379 ? -16.679 -12.077 -9.166 1.00 85.81 379 TRP A O 1
ATOM 2888 N N . GLY A 1 380 ? -15.723 -12.793 -7.289 1.00 78.06 380 GLY A N 1
ATOM 2889 C CA . GLY A 1 380 ? -17.013 -12.987 -6.607 1.00 78.06 380 GLY A CA 1
ATOM 2890 C C . GLY A 1 380 ? -17.771 -14.262 -6.983 1.00 78.06 380 GLY A C 1
ATOM 2891 O O . GLY A 1 380 ? -18.551 -14.760 -6.185 1.00 78.06 380 GLY A O 1
ATOM 2892 N N . ASN A 1 381 ? -17.534 -14.809 -8.177 1.00 75.31 381 ASN A N 1
ATOM 2893 C CA . ASN A 1 381 ? -18.112 -16.064 -8.666 1.00 75.31 381 ASN A CA 1
ATOM 2894 C C . ASN A 1 381 ? -17.083 -17.206 -8.672 1.00 75.31 381 ASN A C 1
ATOM 2896 O O . ASN A 1 381 ? -16.977 -17.960 -9.640 1.00 75.31 381 ASN A O 1
ATOM 2900 N N . ASP A 1 382 ? -16.254 -17.234 -7.629 1.00 71.88 382 ASP A N 1
ATOM 2901 C CA . ASP A 1 382 ? -15.185 -18.204 -7.386 1.00 71.88 382 ASP A CA 1
ATOM 2902 C C . ASP A 1 382 ? -14.110 -18.323 -8.481 1.00 71.88 382 ASP A C 1
ATOM 2904 O O . ASP A 1 382 ? -13.342 -19.283 -8.531 1.00 71.88 382 ASP A O 1
ATOM 2908 N N . ARG A 1 383 ? -14.008 -17.339 -9.379 1.00 84.31 383 ARG A N 1
ATOM 2909 C CA . ARG A 1 383 ? -12.913 -17.277 -10.353 1.00 84.31 383 ARG A CA 1
ATOM 2910 C C . ARG A 1 383 ? -11.725 -16.534 -9.764 1.00 84.31 383 ARG A C 1
ATOM 2912 O O . ARG A 1 383 ? -11.821 -15.344 -9.458 1.00 84.31 383 ARG A O 1
ATOM 2919 N N . CYS A 1 384 ? -10.605 -17.241 -9.667 1.00 87.81 384 CYS A N 1
ATOM 2920 C CA . CYS A 1 384 ? -9.321 -16.731 -9.213 1.00 87.81 384 CYS A CA 1
ATOM 2921 C C . CYS A 1 384 ? -8.342 -16.627 -10.385 1.00 87.81 384 CYS A C 1
ATOM 2923 O O . CYS A 1 384 ? -8.100 -17.612 -11.084 1.00 87.81 384 CYS A O 1
ATOM 2925 N N . PHE A 1 385 ? -7.744 -15.452 -10.569 1.00 86.44 385 PHE A N 1
ATOM 2926 C CA . PHE A 1 385 ? -6.693 -15.216 -11.558 1.00 86.44 385 PHE A CA 1
ATOM 2927 C C . PHE A 1 385 ? -5.404 -14.838 -10.844 1.00 86.44 385 PHE A C 1
ATOM 2929 O O . PHE A 1 385 ? -5.344 -13.775 -10.226 1.00 86.44 385 PHE A O 1
ATOM 2936 N N . LEU A 1 386 ? -4.384 -15.686 -10.952 1.00 86.44 386 LEU A N 1
ATOM 2937 C CA . LEU A 1 386 ? -3.047 -15.419 -10.427 1.00 86.44 386 LEU A CA 1
ATOM 2938 C C . LEU A 1 386 ? -2.241 -14.677 -11.484 1.00 86.44 386 LEU A C 1
ATOM 2940 O O . LEU A 1 386 ? -2.222 -15.080 -12.640 1.00 86.44 386 LEU A O 1
ATOM 2944 N N . LYS A 1 387 ? -1.583 -13.578 -11.137 1.00 79.88 387 LYS A N 1
ATOM 2945 C CA . LYS A 1 387 ? -0.981 -12.711 -12.148 1.00 79.88 387 LYS A CA 1
ATOM 2946 C C . LYS A 1 387 ? 0.428 -12.316 -11.780 1.00 79.88 387 LYS A C 1
ATOM 2948 O O . LYS A 1 387 ? 0.769 -12.082 -10.619 1.00 79.88 387 LYS A O 1
ATOM 2953 N N . GLU A 1 388 ? 1.224 -12.182 -12.828 1.00 76.94 388 GLU A N 1
ATOM 2954 C CA . GLU A 1 388 ? 2.466 -11.444 -12.744 1.00 76.94 388 GLU A CA 1
ATOM 2955 C C . GLU A 1 388 ? 2.186 -9.934 -12.676 1.00 76.94 388 GLU A C 1
ATOM 2957 O O . GLU A 1 388 ? 1.150 -9.401 -13.078 1.00 76.94 388 GLU A O 1
ATOM 2962 N N . ASP A 1 389 ? 3.205 -9.246 -12.214 1.00 65.56 389 ASP A N 1
ATOM 2963 C CA . ASP A 1 389 ? 3.367 -7.813 -12.030 1.00 65.56 389 ASP A CA 1
ATOM 2964 C C . ASP A 1 389 ? 2.844 -6.842 -13.109 1.00 65.56 389 ASP A C 1
ATOM 2966 O O . ASP A 1 389 ? 2.487 -5.711 -12.786 1.00 65.56 389 ASP A O 1
ATOM 2970 N N . SER A 1 390 ? 2.796 -7.220 -14.394 1.00 61.34 390 SER A N 1
ATOM 2971 C CA . SER A 1 390 ? 2.401 -6.306 -15.490 1.00 61.34 390 SER A CA 1
ATOM 2972 C C . SER A 1 390 ? 0.910 -5.952 -15.515 1.00 61.34 390 SER A C 1
ATOM 2974 O O . SER A 1 390 ? 0.472 -5.133 -16.317 1.00 61.34 390 SER A O 1
ATOM 2976 N N . CYS A 1 391 ? 0.106 -6.587 -14.669 1.00 63.16 391 CYS A N 1
ATOM 2977 C CA . CYS A 1 391 ? -1.348 -6.540 -14.742 1.00 63.16 391 CYS A CA 1
ATOM 2978 C C . CYS A 1 391 ? -1.988 -5.333 -14.019 1.00 63.16 391 CYS A C 1
ATOM 2980 O O . CYS A 1 391 ? -3.163 -5.052 -14.258 1.00 63.16 391 CYS A O 1
ATOM 2982 N N . LEU A 1 392 ? -1.232 -4.584 -13.202 1.00 70.31 392 LEU A N 1
ATOM 2983 C CA . LEU A 1 392 ? -1.694 -3.337 -12.562 1.00 70.31 392 LEU A CA 1
ATOM 2984 C C . LEU A 1 392 ? -1.833 -2.155 -13.528 1.00 70.31 392 LEU A C 1
ATOM 2986 O O . LEU A 1 392 ? -2.464 -1.153 -13.183 1.00 70.31 392 LEU A O 1
ATOM 2990 N N . THR A 1 393 ? -1.254 -2.239 -14.729 1.00 78.12 393 THR A N 1
ATOM 2991 C CA . THR A 1 393 ? -1.392 -1.176 -15.729 1.00 78.12 393 THR A CA 1
ATOM 2992 C C . THR A 1 393 ? -2.860 -0.923 -16.048 1.00 78.12 393 THR A C 1
ATOM 2994 O O . THR A 1 393 ? -3.271 0.228 -16.058 1.00 78.12 393 THR A O 1
ATOM 2997 N N . ASN A 1 394 ? -3.664 -1.977 -16.184 1.00 75.00 394 ASN A N 1
ATOM 2998 C CA . ASN A 1 394 ? -5.065 -1.883 -16.586 1.00 75.00 394 ASN A CA 1
ATOM 2999 C C . ASN A 1 394 ? -6.034 -2.095 -15.415 1.00 75.00 394 ASN A C 1
ATOM 3001 O O . ASN A 1 394 ? -7.046 -2.748 -15.591 1.00 75.00 394 ASN A O 1
ATOM 3005 N N . LEU A 1 395 ? -5.723 -1.640 -14.199 1.00 79.00 395 LEU A N 1
ATOM 3006 C CA . LEU A 1 395 ? -6.658 -1.806 -13.081 1.00 79.00 395 LEU A CA 1
ATOM 3007 C C . LEU A 1 395 ? -7.935 -0.975 -13.326 1.00 79.00 395 LEU A C 1
ATOM 3009 O O . LEU A 1 395 ? -7.866 0.253 -13.393 1.00 79.00 395 LEU A O 1
ATOM 3013 N N . GLU A 1 396 ? -9.088 -1.635 -13.438 1.00 82.12 396 GLU A N 1
ATOM 3014 C CA . GLU A 1 396 ? -10.383 -1.012 -13.727 1.00 82.12 396 GLU A CA 1
ATOM 3015 C C . GLU A 1 396 ? -11.382 -1.250 -12.577 1.00 82.12 396 GLU A C 1
ATOM 3017 O O . GLU A 1 396 ? -11.383 -2.325 -11.966 1.00 82.12 396 GLU A O 1
ATOM 3022 N N . PRO A 1 397 ? -12.260 -0.281 -12.273 1.00 82.50 397 PRO A N 1
ATOM 3023 C CA . PRO A 1 397 ? -13.342 -0.442 -11.330 1.00 82.50 397 PRO A CA 1
ATOM 3024 C C . PRO A 1 397 ? -14.354 -1.446 -11.881 1.00 82.50 397 PRO A C 1
ATOM 3026 O O . PRO A 1 397 ? -14.650 -1.496 -13.075 1.00 82.50 397 PRO A O 1
ATOM 3029 N N . GLN A 1 398 ? -14.901 -2.249 -10.987 1.00 81.88 398 GLN A N 1
ATOM 3030 C CA . GLN A 1 398 ? -15.928 -3.241 -11.245 1.00 81.88 398 GLN A CA 1
ATOM 3031 C C . GLN A 1 398 ? -16.850 -3.323 -10.022 1.00 81.88 398 GLN A C 1
ATOM 3033 O O . GLN A 1 398 ? -16.569 -2.722 -8.992 1.00 81.88 398 GLN A O 1
ATOM 3038 N N . ALA A 1 399 ? -17.953 -4.068 -10.140 1.00 73.31 399 ALA A N 1
ATOM 3039 C CA . ALA A 1 399 ? -18.837 -4.403 -9.029 1.00 73.31 399 ALA A CA 1
ATOM 3040 C C . ALA A 1 399 ? -18.067 -4.730 -7.734 1.00 73.31 399 ALA A C 1
ATOM 3042 O O . ALA A 1 399 ? -17.039 -5.414 -7.766 1.00 73.31 399 ALA A O 1
ATOM 3043 N N . ASP A 1 400 ? -18.628 -4.298 -6.604 1.00 69.44 400 ASP A N 1
ATOM 3044 C CA . ASP A 1 400 ? -18.022 -4.309 -5.261 1.00 69.44 400 ASP A CA 1
ATOM 3045 C C . ASP A 1 400 ? -17.592 -5.702 -4.756 1.00 69.44 400 ASP A C 1
ATOM 3047 O O . ASP A 1 400 ? -16.926 -5.831 -3.730 1.00 69.44 400 ASP A O 1
ATOM 3051 N N . THR A 1 401 ? -17.954 -6.768 -5.473 1.00 79.31 401 THR A N 1
ATOM 3052 C CA . THR A 1 401 ? -17.585 -8.153 -5.162 1.00 79.31 401 THR A CA 1
ATOM 3053 C C . THR A 1 401 ? -16.193 -8.541 -5.653 1.00 79.31 401 THR A C 1
ATOM 3055 O O . THR A 1 401 ? -15.679 -9.579 -5.236 1.00 79.31 401 THR A O 1
ATOM 3058 N N . VAL A 1 402 ? -15.581 -7.766 -6.554 1.00 88.38 402 VAL A N 1
ATOM 3059 C CA . VAL A 1 402 ? -14.251 -8.090 -7.082 1.00 88.38 402 VAL A CA 1
ATOM 3060 C C . VAL A 1 402 ? -13.167 -7.617 -6.127 1.00 88.38 402 VAL A C 1
ATOM 3062 O O . VAL A 1 402 ? -13.192 -6.484 -5.648 1.00 88.38 402 VAL A O 1
ATOM 3065 N N . ARG A 1 403 ? -12.191 -8.488 -5.868 1.00 90.44 403 ARG A N 1
ATOM 3066 C CA . ARG A 1 403 ? -11.035 -8.186 -5.025 1.00 90.44 403 ARG A CA 1
ATOM 3067 C C . ARG A 1 403 ? -9.757 -8.390 -5.807 1.00 90.44 403 ARG A C 1
ATOM 3069 O O . ARG A 1 403 ? -9.528 -9.472 -6.345 1.00 90.44 403 ARG A O 1
ATOM 3076 N N . THR A 1 404 ? -8.922 -7.361 -5.852 1.00 89.88 404 THR A N 1
ATOM 3077 C CA . THR A 1 404 ? -7.560 -7.463 -6.372 1.00 89.88 404 THR A CA 1
ATOM 3078 C C . THR A 1 404 ? -6.590 -7.261 -5.222 1.00 89.88 404 THR A C 1
ATOM 3080 O O . THR A 1 404 ? -6.603 -6.210 -4.581 1.00 89.88 404 THR A O 1
ATOM 3083 N N . GLY A 1 405 ? -5.779 -8.276 -4.941 1.00 90.62 405 GLY A N 1
ATOM 3084 C CA . GLY A 1 405 ? -4.982 -8.346 -3.723 1.00 90.62 405 GLY A CA 1
ATOM 3085 C C . GLY A 1 405 ? -3.581 -8.891 -3.942 1.00 90.62 405 GLY A C 1
ATOM 3086 O O . GLY A 1 405 ? -3.235 -9.373 -5.023 1.00 90.62 405 GLY A O 1
ATOM 3087 N N . TRP A 1 406 ? -2.787 -8.831 -2.879 1.00 89.69 406 TRP A N 1
ATOM 3088 C CA . TRP A 1 406 ? -1.414 -9.329 -2.831 1.00 89.69 406 TRP A CA 1
ATOM 3089 C C . TRP A 1 406 ? -1.328 -10.588 -1.973 1.00 89.69 406 TRP A C 1
ATOM 3091 O O . TRP A 1 406 ? -2.168 -10.827 -1.098 1.00 89.69 406 TRP A O 1
ATOM 3101 N N . GLY A 1 407 ? -0.277 -11.383 -2.192 1.00 85.19 407 GLY A N 1
ATOM 3102 C CA . GLY A 1 407 ? 0.029 -12.511 -1.313 1.00 85.19 407 GLY A CA 1
ATOM 3103 C C . GLY A 1 407 ? 0.149 -12.046 0.141 1.00 85.19 407 GLY A C 1
ATOM 3104 O O . GLY A 1 407 ? -0.530 -12.566 1.023 1.00 85.19 407 GLY A O 1
ATOM 3105 N N . THR A 1 408 ? 0.933 -11.008 0.401 1.00 86.31 408 THR A N 1
ATOM 3106 C CA . THR A 1 408 ? 1.156 -10.457 1.744 1.00 86.31 408 THR A CA 1
ATOM 3107 C C . THR A 1 408 ? 1.186 -8.937 1.695 1.00 86.31 408 THR A C 1
ATOM 3109 O O . THR A 1 408 ? 1.704 -8.368 0.737 1.00 86.31 408 THR A O 1
ATOM 3112 N N . CYS A 1 409 ? 0.664 -8.289 2.734 1.00 90.44 409 CYS A N 1
ATOM 3113 C CA . CYS A 1 409 ? 0.761 -6.841 2.890 1.00 90.44 409 CYS A CA 1
ATOM 3114 C C . CYS A 1 409 ? 2.136 -6.454 3.445 1.00 90.44 409 CYS A C 1
ATOM 3116 O O . CYS A 1 409 ? 2.711 -7.182 4.255 1.00 90.44 409 CYS A O 1
ATOM 3118 N N . SER A 1 410 ? 2.652 -5.307 3.022 1.00 91.94 410 SER A N 1
ATOM 3119 C CA . SER A 1 410 ? 3.971 -4.818 3.424 1.00 91.94 410 SER A CA 1
ATOM 3120 C C . SER A 1 410 ? 4.001 -4.281 4.860 1.00 91.94 410 SER A C 1
ATOM 3122 O O . SER A 1 410 ? 3.102 -3.557 5.280 1.00 91.94 410 SER A O 1
ATOM 3124 N N . SER A 1 411 ? 5.070 -4.572 5.609 1.00 90.94 411 SER A N 1
ATOM 3125 C CA . SER A 1 411 ? 5.276 -4.076 6.985 1.00 90.94 411 SER A CA 1
ATOM 3126 C C . SER A 1 411 ? 6.104 -2.786 7.066 1.00 90.94 411 SER A C 1
ATOM 3128 O O . SER A 1 411 ? 6.018 -2.061 8.062 1.00 90.94 411 SER A O 1
ATOM 3130 N N . CYS A 1 412 ? 6.863 -2.463 6.014 1.00 93.25 412 CYS A N 1
ATOM 3131 C CA . CYS A 1 412 ? 7.874 -1.400 6.006 1.00 93.25 412 CYS A CA 1
ATOM 3132 C C . CYS A 1 412 ? 7.338 0.030 5.816 1.00 93.25 412 CYS A C 1
ATOM 3134 O O . CYS A 1 412 ? 8.108 0.964 5.582 1.00 93.25 412 CYS A O 1
ATOM 3136 N N . PHE A 1 413 ? 6.020 0.219 5.875 1.00 95.06 413 PHE A N 1
ATOM 3137 C CA . PHE A 1 413 ? 5.409 1.532 5.702 1.00 95.06 413 PHE A CA 1
ATOM 3138 C C . PHE A 1 413 ? 5.515 2.380 6.973 1.00 95.06 413 PHE A C 1
ATOM 3140 O O . PHE A 1 413 ? 5.420 1.883 8.099 1.00 95.06 413 PHE A O 1
ATOM 3147 N N . ARG A 1 414 ? 5.701 3.682 6.772 1.00 94.19 414 ARG A N 1
ATOM 3148 C CA . ARG A 1 414 ? 5.721 4.726 7.796 1.00 94.19 414 ARG A CA 1
ATOM 3149 C C . ARG A 1 414 ? 4.427 5.513 7.666 1.00 94.19 414 ARG A C 1
ATOM 3151 O O . ARG A 1 414 ? 4.218 6.151 6.638 1.00 94.19 414 ARG A O 1
ATOM 3158 N N . GLN A 1 415 ? 3.561 5.441 8.668 1.00 95.06 415 GLN A N 1
ATOM 3159 C CA . GLN A 1 415 ? 2.344 6.248 8.709 1.00 95.06 415 GLN A CA 1
ATOM 3160 C C . GLN A 1 415 ? 2.607 7.573 9.424 1.00 95.06 415 GLN A C 1
ATOM 3162 O O . GLN A 1 415 ? 3.472 7.642 10.296 1.00 95.06 415 GLN A O 1
ATOM 3167 N N . GLY A 1 416 ? 1.877 8.622 9.050 1.00 93.12 416 GLY A N 1
ATOM 3168 C CA . GLY A 1 416 ? 2.074 9.969 9.587 1.00 93.12 416 GLY A CA 1
ATOM 3169 C C . GLY A 1 416 ? 3.293 10.681 8.997 1.00 93.12 416 GLY A C 1
ATOM 3170 O O . GLY A 1 416 ? 3.618 11.793 9.402 1.00 93.12 416 GLY A O 1
ATOM 3171 N N . LYS A 1 417 ? 3.992 10.037 8.053 1.00 94.19 417 LYS A N 1
ATOM 3172 C CA . LYS A 1 417 ? 5.253 10.512 7.485 1.00 94.19 417 LYS A CA 1
ATOM 3173 C C . LYS A 1 417 ? 5.275 10.333 5.984 1.00 94.19 417 LYS A C 1
ATOM 3175 O O . LYS A 1 417 ? 5.100 9.227 5.471 1.00 94.19 417 LYS A O 1
ATOM 3180 N N . GLY A 1 418 ? 5.592 11.411 5.291 1.00 92.88 418 GLY A N 1
ATOM 3181 C CA . GLY A 1 418 ? 5.972 11.451 3.893 1.00 92.88 418 GLY A CA 1
ATOM 3182 C C . GLY A 1 418 ? 7.458 11.736 3.714 1.00 92.88 418 GLY A C 1
ATOM 3183 O O . GLY A 1 418 ? 8.198 12.012 4.655 1.00 92.88 418 GLY A O 1
ATOM 3184 N N . TYR A 1 419 ? 7.889 11.681 2.465 1.00 91.38 419 TYR A N 1
ATOM 3185 C CA . TYR A 1 419 ? 9.115 12.320 2.014 1.00 91.38 419 TYR A CA 1
ATOM 3186 C C . TYR A 1 419 ? 8.784 13.649 1.330 1.00 91.38 419 TYR A C 1
ATOM 3188 O O . TYR A 1 419 ? 7.859 13.693 0.515 1.00 91.38 419 TYR A O 1
ATOM 3196 N N . SER A 1 420 ? 9.582 14.687 1.588 1.00 85.62 420 SER A N 1
ATOM 3197 C CA . SER A 1 420 ? 9.449 16.007 0.979 1.00 85.62 420 SER A CA 1
ATOM 3198 C C . SER A 1 420 ? 9.534 15.912 -0.544 1.00 85.62 420 SER A C 1
ATOM 3200 O O . SER A 1 420 ? 10.560 15.519 -1.116 1.00 85.62 420 SER A O 1
ATOM 3202 N N . VAL A 1 421 ? 8.461 16.315 -1.219 1.00 78.62 421 VAL A N 1
ATOM 3203 C CA . VAL A 1 421 ? 8.351 16.237 -2.679 1.00 78.62 421 VAL A CA 1
ATOM 3204 C C . VAL A 1 421 ? 9.029 17.448 -3.325 1.00 78.62 421 VAL A C 1
ATOM 3206 O O . VAL A 1 421 ? 8.392 18.430 -3.701 1.00 78.62 421 VAL A O 1
ATOM 3209 N N . ALA A 1 422 ? 10.354 17.396 -3.469 1.00 80.31 422 ALA A N 1
ATOM 3210 C CA . ALA A 1 422 ? 11.084 18.378 -4.269 1.00 80.31 422 ALA A CA 1
ATOM 3211 C C . ALA A 1 422 ? 11.093 17.976 -5.754 1.00 80.31 422 ALA A C 1
ATOM 3213 O O . ALA A 1 422 ? 11.328 16.818 -6.100 1.00 80.31 422 ALA A O 1
ATOM 3214 N N . ALA A 1 423 ? 10.930 18.949 -6.657 1.00 73.88 423 ALA A N 1
ATOM 3215 C CA . ALA A 1 423 ? 10.945 18.711 -8.107 1.00 73.88 423 ALA A CA 1
ATOM 3216 C C . ALA A 1 423 ? 12.242 18.040 -8.612 1.00 73.88 423 ALA A C 1
ATOM 3218 O O . ALA A 1 423 ? 12.247 17.391 -9.652 1.00 73.88 423 ALA A O 1
ATOM 3219 N N . SER A 1 424 ? 13.353 18.166 -7.878 1.00 73.56 424 SER A N 1
ATOM 3220 C CA . SER A 1 424 ? 14.627 17.514 -8.204 1.00 73.56 424 SER A CA 1
ATOM 3221 C C . SER A 1 424 ? 14.606 15.990 -8.018 1.00 73.56 424 SER A C 1
ATOM 3223 O O . SER A 1 424 ? 15.377 15.288 -8.684 1.00 73.56 424 SER A O 1
ATOM 3225 N N . VAL A 1 425 ? 13.737 15.473 -7.145 1.00 83.75 425 VAL A N 1
ATOM 3226 C CA . VAL A 1 425 ? 13.644 14.047 -6.785 1.00 83.75 425 VAL A CA 1
ATOM 3227 C C . VAL A 1 425 ? 12.315 13.406 -7.179 1.00 83.75 425 VAL A C 1
ATOM 3229 O O . VAL A 1 425 ? 12.252 12.183 -7.240 1.00 83.75 425 VAL A O 1
ATOM 3232 N N . LEU A 1 426 ? 11.280 14.188 -7.492 1.00 88.75 426 LEU A N 1
ATOM 3233 C CA . LEU A 1 426 ? 10.015 13.667 -8.005 1.00 88.75 426 LEU A CA 1
ATOM 3234 C C . LEU A 1 426 ? 10.200 13.063 -9.403 1.00 88.75 426 LEU A C 1
ATOM 3236 O O . LEU A 1 426 ? 10.660 13.735 -10.324 1.00 88.75 426 LEU A O 1
ATOM 3240 N N . LEU A 1 427 ? 9.828 11.794 -9.551 1.00 88.25 427 LEU A N 1
ATOM 3241 C CA . LEU A 1 427 ? 9.790 11.101 -10.837 1.00 88.25 427 LEU A CA 1
ATOM 3242 C C . LEU A 1 427 ? 8.410 11.219 -11.478 1.00 88.25 427 LEU A C 1
ATOM 3244 O O . LEU A 1 427 ? 8.304 11.466 -12.676 1.00 88.25 427 LEU A O 1
ATOM 3248 N N . TRP A 1 428 ? 7.359 10.987 -10.689 1.00 89.31 428 TRP A N 1
ATOM 3249 C CA . TRP A 1 428 ? 5.986 10.915 -11.174 1.00 89.31 428 TRP A CA 1
ATOM 3250 C C . TRP A 1 428 ? 4.981 10.903 -10.016 1.00 89.31 428 TRP A C 1
ATOM 3252 O O . TRP A 1 428 ? 5.333 10.471 -8.918 1.00 89.31 428 TRP A O 1
ATOM 3262 N N . SER A 1 429 ? 3.733 11.305 -10.278 1.00 89.62 429 SER A N 1
ATOM 3263 C CA . SER A 1 429 ? 2.613 11.139 -9.348 1.00 89.62 429 SER A CA 1
ATOM 3264 C C . SER A 1 429 ? 1.346 10.647 -10.056 1.00 89.62 429 SER A C 1
ATOM 3266 O O . SER A 1 429 ? 1.091 11.033 -11.201 1.00 89.62 429 SER A O 1
ATOM 3268 N N . LEU A 1 430 ? 0.549 9.811 -9.382 1.00 88.44 430 LEU A N 1
ATOM 3269 C CA . LEU A 1 430 ? -0.737 9.298 -9.881 1.00 88.44 430 LEU A CA 1
ATOM 3270 C C . LEU A 1 430 ? -1.668 8.851 -8.751 1.00 88.44 430 LEU A C 1
ATOM 3272 O O . LEU A 1 430 ? -1.201 8.519 -7.666 1.00 88.44 430 LEU A O 1
ATOM 3276 N N . ASP A 1 431 ? -2.961 8.745 -9.048 1.00 88.00 431 ASP A N 1
ATOM 3277 C CA . ASP A 1 431 ? -3.962 8.254 -8.097 1.00 88.00 431 ASP A CA 1
ATOM 3278 C C . ASP A 1 431 ? -3.848 6.733 -7.905 1.00 88.00 431 ASP A C 1
ATOM 3280 O O . ASP A 1 431 ? -3.937 5.984 -8.880 1.00 88.00 431 ASP A O 1
ATOM 3284 N N . THR A 1 432 ? -3.692 6.248 -6.674 1.00 88.38 432 THR A N 1
ATOM 3285 C CA . THR A 1 432 ? -3.701 4.812 -6.325 1.00 88.38 432 THR A CA 1
ATOM 3286 C C . THR A 1 432 ? -4.819 4.484 -5.337 1.00 88.38 432 THR A C 1
ATOM 3288 O O . THR A 1 432 ? -5.443 5.371 -4.764 1.00 88.38 432 THR A O 1
ATOM 3291 N N . GLN A 1 433 ? -5.106 3.194 -5.140 1.00 86.81 433 GLN A N 1
ATOM 3292 C CA . GLN A 1 433 ? -6.104 2.756 -4.152 1.00 86.81 433 GLN A CA 1
ATOM 3293 C C . GLN A 1 433 ? -5.541 2.651 -2.728 1.00 86.81 433 GLN A C 1
ATOM 3295 O O . GLN A 1 433 ? -6.282 2.764 -1.751 1.00 86.81 433 GLN A O 1
ATOM 3300 N N . ASN A 1 434 ? -4.244 2.371 -2.594 1.00 91.81 434 ASN A N 1
ATOM 3301 C CA . ASN A 1 434 ? -3.554 2.263 -1.312 1.00 91.81 434 ASN A CA 1
ATOM 3302 C C . ASN A 1 434 ? -2.025 2.381 -1.486 1.00 91.81 434 ASN A C 1
ATOM 3304 O O . ASN A 1 434 ? -1.502 2.480 -2.602 1.00 91.81 434 ASN A O 1
ATOM 3308 N N . ALA A 1 435 ? -1.307 2.336 -0.361 1.00 94.31 435 ALA A N 1
ATOM 3309 C CA . ALA A 1 435 ? 0.154 2.365 -0.318 1.00 94.31 435 ALA A CA 1
ATOM 3310 C C . ALA A 1 435 ? 0.820 1.090 -0.883 1.00 94.31 435 ALA A C 1
ATOM 3312 O O . ALA A 1 435 ? 1.969 1.138 -1.318 1.00 94.31 435 ALA A O 1
ATOM 3313 N N . GLU A 1 436 ? 0.115 -0.042 -0.929 1.00 92.94 436 GLU A N 1
ATOM 3314 C CA . GLU A 1 436 ? 0.649 -1.283 -1.504 1.00 92.94 436 GLU A CA 1
ATOM 3315 C C . GLU A 1 436 ? 0.763 -1.173 -3.034 1.00 92.94 436 GLU A C 1
ATOM 3317 O O . GLU A 1 436 ? 1.793 -1.523 -3.615 1.00 92.94 436 GLU A O 1
ATOM 3322 N N . GLU A 1 437 ? -0.234 -0.568 -3.691 1.00 90.69 437 GLU A N 1
ATOM 3323 C CA . GLU A 1 437 ? -0.158 -0.220 -5.113 1.00 90.69 437 GLU A CA 1
ATOM 3324 C C . GLU A 1 437 ? 0.992 0.765 -5.382 1.00 90.69 437 GLU A C 1
ATOM 3326 O O . GLU A 1 437 ? 1.740 0.588 -6.348 1.00 90.69 437 GLU A O 1
ATOM 3331 N N . CYS A 1 438 ? 1.179 1.765 -4.512 1.00 92.88 438 CYS A N 1
ATOM 3332 C CA . CYS A 1 438 ? 2.317 2.683 -4.585 1.00 92.88 438 CYS A CA 1
ATOM 3333 C C . CYS A 1 438 ? 3.658 1.955 -4.552 1.00 92.88 438 CYS A C 1
ATOM 3335 O O . CYS A 1 438 ? 4.480 2.122 -5.456 1.00 92.88 438 CYS A O 1
ATOM 3337 N N . ARG A 1 439 ? 3.880 1.122 -3.531 1.00 93.19 439 ARG A N 1
ATOM 3338 C CA . ARG A 1 439 ? 5.108 0.338 -3.396 1.00 93.19 439 ARG A CA 1
ATOM 3339 C C . ARG A 1 439 ? 5.366 -0.470 -4.664 1.00 93.19 439 ARG A C 1
ATOM 3341 O O . ARG A 1 439 ? 6.449 -0.378 -5.237 1.00 93.19 439 ARG A O 1
ATOM 3348 N N . GLN A 1 440 ? 4.357 -1.199 -5.141 1.00 89.12 440 GLN A N 1
ATOM 3349 C CA . GLN A 1 440 ? 4.473 -2.052 -6.321 1.00 89.12 440 GLN A CA 1
ATOM 3350 C C . GLN A 1 440 ? 4.842 -1.251 -7.580 1.00 89.12 440 GLN A C 1
ATOM 3352 O O . GLN A 1 440 ? 5.724 -1.654 -8.336 1.00 89.12 440 GLN A O 1
ATOM 3357 N N . ARG A 1 441 ? 4.220 -0.087 -7.803 1.00 88.62 441 ARG A N 1
ATOM 3358 C CA . ARG A 1 441 ? 4.548 0.779 -8.949 1.00 88.62 441 ARG A CA 1
ATOM 3359 C C . ARG A 1 441 ? 5.947 1.378 -8.843 1.00 88.62 441 ARG A C 1
ATOM 3361 O O . ARG A 1 441 ? 6.672 1.370 -9.837 1.00 88.62 441 ARG A O 1
ATOM 3368 N N . CYS A 1 442 ? 6.352 1.823 -7.653 1.00 90.75 442 CYS A N 1
ATOM 3369 C CA . CYS A 1 442 ? 7.722 2.274 -7.405 1.00 90.75 442 CYS A CA 1
ATOM 3370 C C . CYS A 1 442 ? 8.724 1.144 -7.683 1.00 90.75 442 CYS A C 1
ATOM 3372 O O . CYS A 1 442 ? 9.753 1.366 -8.322 1.00 90.75 442 CYS A O 1
ATOM 3374 N N . ALA A 1 443 ? 8.402 -0.098 -7.308 1.00 88.50 443 ALA A N 1
ATOM 3375 C CA . ALA A 1 443 ? 9.226 -1.266 -7.603 1.00 88.50 443 ALA A CA 1
ATOM 3376 C C . ALA A 1 443 ? 9.437 -1.499 -9.117 1.00 88.50 443 ALA A C 1
ATOM 3378 O O . ALA A 1 443 ? 10.443 -2.095 -9.498 1.00 88.50 443 ALA A O 1
ATOM 3379 N N . PHE A 1 444 ? 8.577 -0.968 -9.991 1.00 83.62 444 PHE A N 1
ATOM 3380 C CA . PHE A 1 444 ? 8.732 -1.047 -11.451 1.00 83.62 444 PHE A CA 1
ATOM 3381 C C . PHE A 1 444 ? 9.411 0.147 -12.110 1.00 83.62 444 PHE A C 1
ATOM 3383 O O . PHE A 1 444 ? 9.462 0.195 -13.337 1.00 83.62 444 PHE A O 1
ATOM 3390 N N . MET A 1 445 ? 9.919 1.093 -11.330 1.00 86.12 445 MET A N 1
ATOM 3391 C CA . MET A 1 445 ? 10.695 2.214 -11.844 1.00 86.12 445 MET A CA 1
ATOM 3392 C C . MET A 1 445 ? 12.151 2.052 -11.405 1.00 86.12 445 MET A C 1
ATOM 3394 O O . MET A 1 445 ? 12.436 2.096 -10.209 1.00 86.12 445 MET A O 1
ATOM 3398 N N . GLU A 1 446 ? 13.068 1.901 -12.362 1.00 83.62 446 GLU A N 1
ATOM 3399 C CA . GLU A 1 446 ? 14.519 1.740 -12.172 1.00 83.62 446 GLU A CA 1
ATOM 3400 C C . GLU A 1 446 ? 15.087 2.825 -11.246 1.00 83.62 446 GLU A C 1
ATOM 3402 O O . GLU A 1 446 ? 15.928 2.558 -10.388 1.00 83.62 446 GLU A O 1
ATOM 3407 N N . GLU A 1 447 ? 14.565 4.046 -11.374 1.00 85.94 447 GLU A N 1
ATOM 3408 C CA . GLU A 1 447 ? 15.003 5.216 -10.614 1.00 85.94 447 GLU A CA 1
ATOM 3409 C C . GLU A 1 447 ? 14.262 5.430 -9.286 1.00 85.94 447 GLU A C 1
ATOM 3411 O O . GLU A 1 447 ? 14.741 6.201 -8.452 1.00 85.94 447 GLU A O 1
ATOM 3416 N N . CYS A 1 448 ? 13.104 4.795 -9.067 1.00 90.00 448 CYS A N 1
ATOM 3417 C CA . CYS A 1 448 ? 12.314 5.025 -7.855 1.00 90.00 448 CYS A CA 1
ATOM 3418 C C . CYS A 1 448 ? 12.929 4.265 -6.685 1.00 90.00 448 CYS A C 1
ATOM 3420 O O . CYS A 1 448 ? 13.130 3.059 -6.761 1.00 90.00 448 CYS A O 1
ATOM 3422 N N . SER A 1 449 ? 13.228 4.943 -5.585 1.00 88.88 449 SER A N 1
ATOM 3423 C CA . SER A 1 449 ? 13.730 4.294 -4.366 1.00 88.88 449 SER A CA 1
ATOM 3424 C C . SER A 1 449 ? 12.712 4.331 -3.234 1.00 88.88 449 SER A C 1
ATOM 3426 O O . SER A 1 449 ? 12.783 3.511 -2.319 1.00 88.88 449 SER A O 1
ATOM 3428 N N . ARG A 1 450 ? 11.757 5.261 -3.299 1.00 92.12 450 ARG A N 1
ATOM 3429 C CA . ARG A 1 450 ? 10.785 5.515 -2.241 1.00 92.12 450 ARG A CA 1
ATOM 3430 C C . ARG A 1 450 ? 9.535 6.199 -2.778 1.00 92.12 450 ARG A C 1
ATOM 3432 O O . ARG A 1 450 ? 9.558 6.798 -3.855 1.00 92.12 450 ARG A O 1
ATOM 3439 N N . PHE A 1 451 ? 8.462 6.138 -2.007 1.00 95.00 451 PHE A N 1
ATOM 3440 C CA . PHE A 1 451 ? 7.200 6.781 -2.347 1.00 95.00 451 PHE A CA 1
ATOM 3441 C C . PHE A 1 451 ? 6.576 7.479 -1.137 1.00 95.00 451 PHE A C 1
ATOM 3443 O O . PHE A 1 451 ? 6.843 7.115 0.010 1.00 95.00 451 PHE A O 1
ATOM 3450 N N . THR A 1 452 ? 5.712 8.449 -1.425 1.00 95.94 452 THR A N 1
ATOM 3451 C CA . THR A 1 452 ? 4.776 9.058 -0.474 1.00 95.94 452 THR A CA 1
ATOM 3452 C C . THR A 1 452 ? 3.369 8.899 -1.039 1.00 95.94 452 THR A C 1
ATOM 3454 O O . THR A 1 452 ? 3.104 9.357 -2.147 1.00 95.94 452 THR A O 1
ATOM 3457 N N . TYR A 1 453 ? 2.481 8.246 -0.304 1.00 95.75 453 TYR A N 1
ATOM 3458 C CA . TYR A 1 453 ? 1.059 8.127 -0.593 1.00 95.75 453 TYR A CA 1
ATOM 3459 C C . TYR A 1 453 ? 0.283 9.032 0.357 1.00 95.75 453 TYR A C 1
ATOM 3461 O O . TYR A 1 453 ? 0.396 8.883 1.572 1.00 95.75 453 TYR A O 1
ATOM 3469 N N . ASP A 1 454 ? -0.500 9.952 -0.188 1.00 93.81 454 ASP A N 1
ATOM 3470 C CA . ASP A 1 454 ? -1.432 10.754 0.593 1.00 93.81 454 ASP A CA 1
ATOM 3471 C C . ASP A 1 454 ? -2.822 10.128 0.517 1.00 93.81 454 ASP A C 1
ATOM 3473 O O . ASP A 1 454 ? -3.454 10.065 -0.536 1.00 93.81 454 ASP A O 1
ATOM 3477 N N . THR A 1 455 ? -3.296 9.652 1.657 1.00 91.06 455 THR A N 1
ATOM 3478 C CA . THR A 1 455 ? -4.584 8.966 1.786 1.00 91.06 455 THR A CA 1
ATOM 3479 C C . THR A 1 455 ? -5.785 9.889 1.581 1.00 91.06 455 THR A C 1
ATOM 3481 O O . THR A 1 455 ? -6.833 9.405 1.155 1.00 91.06 455 THR A O 1
ATOM 3484 N N . ALA A 1 456 ? -5.642 11.199 1.819 1.00 88.12 456 ALA A N 1
ATOM 3485 C CA . ALA A 1 456 ? -6.722 12.168 1.637 1.00 88.12 456 ALA A CA 1
ATOM 3486 C C . ALA A 1 456 ? -6.957 12.482 0.153 1.00 88.12 456 ALA A C 1
ATOM 3488 O O . ALA A 1 456 ? -8.095 12.520 -0.315 1.00 88.12 456 ALA A O 1
ATOM 3489 N N . THR A 1 457 ? -5.877 12.676 -0.610 1.00 89.62 457 THR A N 1
ATOM 3490 C CA . THR A 1 457 ? -5.955 12.946 -2.057 1.00 89.62 457 THR A CA 1
ATOM 3491 C C . THR A 1 457 ? -5.923 11.682 -2.913 1.00 89.62 457 THR A C 1
ATOM 3493 O O . THR A 1 457 ? -6.256 11.744 -4.094 1.00 89.62 457 THR A O 1
ATOM 3496 N N . LYS A 1 458 ? -5.547 10.536 -2.328 1.00 90.62 458 LYS A N 1
ATOM 3497 C CA . LYS A 1 458 ? -5.258 9.258 -3.004 1.00 90.62 458 LYS A CA 1
ATOM 3498 C C . LYS A 1 458 ? -4.083 9.337 -3.980 1.00 90.62 458 LYS A C 1
ATOM 3500 O O . LYS A 1 458 ? -3.908 8.449 -4.814 1.00 90.62 458 LYS A O 1
ATOM 3505 N N . VAL A 1 459 ? -3.260 10.382 -3.884 1.00 92.06 459 VAL A N 1
ATOM 3506 C CA . VAL A 1 459 ? -2.126 10.598 -4.782 1.00 92.06 459 VAL A CA 1
ATOM 3507 C C . VAL A 1 459 ? -0.891 9.892 -4.243 1.00 92.06 459 VAL A C 1
ATOM 3509 O O . VAL A 1 459 ? -0.452 10.091 -3.112 1.00 92.06 459 VAL A O 1
ATOM 3512 N N . CYS A 1 460 ? -0.283 9.100 -5.111 1.00 94.12 460 CYS A N 1
ATOM 3513 C CA . CYS A 1 460 ? 1.012 8.487 -4.919 1.00 94.12 460 CYS A CA 1
ATOM 3514 C C . CYS A 1 460 ? 2.099 9.304 -5.610 1.00 94.12 460 CYS A C 1
ATOM 3516 O O . CYS A 1 460 ? 1.992 9.543 -6.809 1.00 94.12 460 CYS A O 1
ATOM 3518 N N . SER A 1 461 ? 3.157 9.684 -4.898 1.00 94.12 461 SER A N 1
ATOM 3519 C CA . SER A 1 461 ? 4.338 10.363 -5.442 1.00 94.12 461 SER A CA 1
ATOM 3520 C C . SER A 1 461 ? 5.562 9.451 -5.381 1.00 94.12 461 SER A C 1
ATOM 3522 O O . SER A 1 461 ? 5.957 9.001 -4.306 1.00 94.12 461 SER A O 1
ATOM 3524 N N . PHE A 1 462 ? 6.176 9.194 -6.536 1.00 93.00 462 PHE A N 1
ATOM 3525 C CA . PHE A 1 462 ? 7.347 8.330 -6.713 1.00 93.00 462 PHE A CA 1
ATOM 3526 C C . PHE A 1 462 ? 8.622 9.161 -6.757 1.00 93.00 462 PHE A C 1
ATOM 3528 O O . PHE A 1 462 ? 8.730 10.089 -7.562 1.00 93.00 462 PHE A O 1
ATOM 3535 N N . LEU A 1 463 ? 9.606 8.825 -5.925 1.00 91.19 463 LEU A N 1
ATOM 3536 C CA . LEU A 1 463 ? 10.794 9.650 -5.724 1.00 91.19 463 LEU A CA 1
ATOM 3537 C C . LEU A 1 463 ? 12.082 8.860 -5.992 1.00 91.19 463 LEU A C 1
ATOM 3539 O O . LEU A 1 463 ? 12.183 7.672 -5.671 1.00 91.19 463 LEU A O 1
ATOM 3543 N N . ARG A 1 464 ? 13.091 9.542 -6.545 1.00 89.69 464 ARG A N 1
ATOM 3544 C CA . ARG A 1 464 ? 14.455 9.017 -6.725 1.00 89.69 464 ARG A CA 1
ATOM 3545 C C . ARG A 1 464 ? 15.403 9.475 -5.622 1.00 89.69 464 ARG A C 1
ATOM 3547 O O . ARG A 1 464 ? 15.450 10.654 -5.283 1.00 89.69 464 ARG A O 1
ATOM 3554 N N . GLY A 1 465 ? 16.259 8.557 -5.173 1.00 82.31 465 GLY A N 1
ATOM 3555 C CA . GLY A 1 465 ? 17.293 8.827 -4.170 1.00 82.31 465 GLY A CA 1
ATOM 3556 C C . GLY A 1 465 ? 16.735 9.298 -2.824 1.00 82.31 465 GLY A C 1
ATOM 3557 O O . GLY A 1 465 ? 15.604 8.967 -2.487 1.00 82.31 465 GLY A O 1
ATOM 3558 N N . GLU A 1 466 ? 17.538 10.003 -2.028 1.00 79.75 466 GLU A N 1
ATOM 3559 C CA . GLU A 1 466 ? 17.119 10.550 -0.737 1.00 79.75 466 GLU A CA 1
ATOM 3560 C C . GLU A 1 466 ? 16.264 11.805 -0.875 1.00 79.75 466 GLU A C 1
ATOM 3562 O O . GLU A 1 466 ? 16.496 12.662 -1.726 1.00 79.75 466 GLU A O 1
ATOM 3567 N N . ALA A 1 467 ? 15.288 11.905 0.017 1.00 82.69 467 ALA A N 1
ATOM 3568 C CA . ALA A 1 467 ? 14.428 13.057 0.202 1.00 82.69 467 ALA A CA 1
ATOM 3569 C C . ALA A 1 467 ? 14.302 13.306 1.710 1.00 82.69 467 ALA A C 1
ATOM 3571 O O . ALA A 1 467 ? 14.416 12.358 2.492 1.00 82.69 467 ALA A O 1
ATOM 3572 N N . GLY A 1 468 ? 14.102 14.569 2.099 1.00 85.06 468 GLY A N 1
ATOM 3573 C CA . GLY A 1 468 ? 13.807 14.920 3.490 1.00 85.06 468 GLY A CA 1
ATOM 3574 C C . GLY A 1 468 ? 12.506 14.269 3.949 1.00 85.06 468 GLY A C 1
ATOM 3575 O O . GLY A 1 468 ? 11.702 13.861 3.114 1.00 85.06 468 GLY A O 1
ATOM 3576 N N . ASP A 1 469 ? 12.304 14.151 5.256 1.00 90.69 469 ASP A N 1
ATOM 3577 C CA . ASP A 1 469 ? 11.017 13.713 5.794 1.00 90.69 469 ASP A CA 1
ATOM 3578 C C . ASP A 1 469 ? 10.046 14.902 5.882 1.00 90.69 469 ASP A C 1
ATOM 3580 O O . ASP A 1 469 ? 10.439 16.053 6.082 1.00 90.69 469 ASP A O 1
ATOM 3584 N N . GLU A 1 470 ? 8.765 14.602 5.719 1.00 92.62 470 GLU A N 1
ATOM 3585 C CA . GLU A 1 470 ? 7.638 15.511 5.899 1.00 92.62 470 GLU A CA 1
ATOM 3586 C C . GLU A 1 470 ? 6.648 14.845 6.857 1.00 92.62 470 GLU A C 1
ATOM 3588 O O . GLU A 1 470 ? 6.306 13.679 6.677 1.00 92.62 470 GLU A O 1
ATOM 3593 N N . GLU A 1 471 ? 6.212 15.554 7.893 1.00 92.75 471 GLU A N 1
ATOM 3594 C CA . GLU A 1 471 ? 5.214 15.036 8.834 1.00 92.75 471 GLU A CA 1
ATOM 3595 C C . GLU A 1 471 ? 3.807 15.344 8.304 1.00 92.75 471 GLU A C 1
ATOM 3597 O O . GLU A 1 471 ? 3.550 16.436 7.795 1.00 92.75 471 GLU A O 1
ATOM 3602 N N . GLY A 1 472 ? 2.889 14.392 8.440 1.00 89.75 472 GLY A N 1
ATOM 3603 C CA . GLY A 1 472 ? 1.499 14.563 8.042 1.00 89.75 472 GLY A CA 1
ATOM 3604 C C . GLY A 1 472 ? 0.678 13.307 8.294 1.00 89.75 472 GLY A C 1
ATOM 3605 O O . GLY A 1 472 ? 0.956 12.256 7.725 1.00 89.75 472 GLY A O 1
ATOM 3606 N N . ASP A 1 473 ? -0.373 13.427 9.101 1.00 89.00 473 ASP A N 1
ATOM 3607 C CA . ASP A 1 473 ? -1.214 12.309 9.556 1.00 89.00 473 ASP A CA 1
ATOM 3608 C C . ASP A 1 473 ? -1.951 11.560 8.428 1.00 89.00 473 ASP A C 1
ATOM 3610 O O . ASP A 1 473 ? -2.476 10.475 8.657 1.00 89.00 473 ASP A O 1
ATOM 3614 N N . THR A 1 474 ? -2.021 12.111 7.211 1.00 90.25 474 THR A N 1
ATOM 3615 C CA . THR A 1 474 ? -2.592 11.431 6.030 1.00 90.25 474 THR A CA 1
ATOM 3616 C C . THR A 1 474 ? -1.530 10.733 5.177 1.00 90.25 474 THR A C 1
ATOM 3618 O O . THR A 1 474 ? -1.867 10.012 4.231 1.00 90.25 474 THR A O 1
ATOM 3621 N N . LEU A 1 475 ? -0.247 10.935 5.482 1.00 93.88 475 LEU A N 1
ATOM 3622 C CA . LEU A 1 475 ? 0.865 10.467 4.669 1.00 93.88 475 LEU A CA 1
ATOM 3623 C C . LEU A 1 475 ? 1.296 9.061 5.086 1.00 93.88 475 LEU A C 1
ATOM 3625 O O . LEU A 1 475 ? 1.545 8.774 6.257 1.00 93.88 475 LEU A O 1
ATOM 3629 N N . ILE A 1 476 ? 1.443 8.193 4.090 1.00 95.62 476 ILE A N 1
ATOM 3630 C CA . ILE A 1 476 ? 2.074 6.883 4.209 1.00 95.62 476 ILE A CA 1
ATOM 3631 C C . ILE A 1 476 ? 3.281 6.867 3.278 1.00 95.62 476 ILE A C 1
ATOM 3633 O O . ILE A 1 476 ? 3.139 7.068 2.076 1.00 95.62 476 ILE A O 1
ATOM 3637 N N . SER A 1 477 ? 4.474 6.592 3.792 1.00 95.75 477 SER A N 1
ATOM 3638 C CA . SER A 1 477 ? 5.680 6.473 2.966 1.00 95.75 477 SER A CA 1
ATOM 3639 C C . SER A 1 477 ? 6.386 5.143 3.148 1.00 95.75 477 SER A C 1
ATOM 3641 O O . SER A 1 477 ? 6.202 4.447 4.144 1.00 95.75 477 SER A O 1
ATOM 3643 N N . GLY A 1 478 ? 7.218 4.777 2.181 1.00 94.38 478 GLY A N 1
ATOM 3644 C CA . GLY A 1 478 ? 8.016 3.563 2.266 1.00 94.38 478 GLY A CA 1
ATOM 3645 C C . GLY A 1 478 ? 9.036 3.434 1.139 1.00 94.38 478 GLY A C 1
ATOM 3646 O O . GLY A 1 478 ? 9.023 4.226 0.188 1.00 94.38 478 GLY A O 1
ATOM 3647 N N . PRO A 1 479 ? 9.936 2.442 1.238 1.00 92.19 479 PRO A N 1
ATOM 3648 C CA . PRO A 1 479 ? 10.850 2.087 0.162 1.00 92.19 479 PRO A CA 1
ATOM 3649 C C . PRO A 1 479 ? 10.111 1.401 -0.996 1.00 92.19 479 PRO A C 1
ATOM 3651 O O . PRO A 1 479 ? 8.998 0.899 -0.843 1.00 92.19 479 PRO A O 1
ATOM 3654 N N . ALA A 1 480 ? 10.755 1.326 -2.163 1.00 90.00 480 ALA A N 1
ATOM 3655 C CA . ALA A 1 480 ? 10.239 0.570 -3.309 1.00 90.00 480 ALA A CA 1
ATOM 3656 C C . ALA A 1 480 ? 10.061 -0.933 -3.003 1.00 90.00 480 ALA A C 1
ATOM 3658 O O . ALA A 1 480 ? 9.117 -1.559 -3.476 1.00 90.00 480 ALA A O 1
ATOM 3659 N N . ASN A 1 481 ? 10.954 -1.500 -2.189 1.00 88.31 481 ASN A N 1
ATOM 3660 C CA . ASN A 1 481 ? 10.900 -2.876 -1.705 1.00 88.31 481 ASN A CA 1
ATOM 3661 C C . ASN A 1 481 ? 11.152 -2.876 -0.194 1.00 88.31 481 ASN A C 1
ATOM 3663 O O . ASN A 1 481 ? 12.077 -2.209 0.261 1.00 88.31 481 ASN A O 1
ATOM 3667 N N . CYS A 1 482 ? 10.359 -3.626 0.577 1.00 87.56 482 CYS A N 1
ATOM 3668 C CA . CYS A 1 482 ? 10.587 -3.754 2.023 1.00 87.56 482 CYS A CA 1
ATOM 3669 C C . CYS A 1 482 ? 11.843 -4.559 2.358 1.00 87.56 482 CYS A C 1
ATOM 3671 O O . CYS A 1 482 ? 12.468 -4.317 3.382 1.00 87.56 482 CYS A O 1
ATOM 3673 N N . VAL A 1 483 ? 12.204 -5.500 1.486 1.00 85.81 483 VAL A N 1
ATOM 3674 C CA . VAL A 1 483 ? 13.440 -6.275 1.568 1.00 85.81 483 VAL A CA 1
ATOM 3675 C C . VAL A 1 483 ? 14.281 -5.913 0.358 1.00 85.81 483 VAL A C 1
ATOM 3677 O O . VAL A 1 483 ? 13.772 -5.882 -0.766 1.00 85.81 483 VAL A O 1
ATOM 3680 N N . GLU A 1 484 ? 15.553 -5.603 0.583 1.00 83.50 484 GLU A N 1
ATOM 3681 C CA . GLU A 1 484 ? 16.460 -5.254 -0.500 1.00 83.50 484 GLU A CA 1
ATOM 3682 C C . GLU A 1 484 ? 16.682 -6.459 -1.424 1.00 83.50 484 GLU A C 1
ATOM 3684 O O . GLU A 1 484 ? 17.090 -7.537 -0.995 1.00 83.50 484 GLU A O 1
ATOM 3689 N N . ASP A 1 485 ? 16.384 -6.275 -2.711 1.00 87.50 485 ASP A N 1
ATOM 3690 C CA . ASP A 1 485 ? 16.640 -7.280 -3.737 1.00 87.50 485 ASP A CA 1
ATOM 3691 C C . ASP A 1 485 ? 18.075 -7.116 -4.237 1.00 87.50 485 ASP A C 1
ATOM 3693 O O . ASP A 1 485 ? 18.433 -6.060 -4.757 1.00 87.50 485 ASP A O 1
ATOM 3697 N N . THR A 1 486 ? 18.878 -8.167 -4.081 1.00 92.06 486 THR A N 1
ATOM 3698 C CA . THR A 1 486 ? 20.299 -8.225 -4.450 1.00 92.06 486 THR A CA 1
ATOM 3699 C C . THR A 1 486 ? 20.559 -9.165 -5.635 1.00 92.06 486 THR A C 1
ATOM 3701 O O . THR A 1 486 ? 21.708 -9.424 -5.996 1.00 92.06 486 THR A O 1
ATOM 3704 N N . SER A 1 487 ? 19.505 -9.674 -6.285 1.00 90.00 487 SER A N 1
ATOM 3705 C CA . SER A 1 487 ? 19.601 -10.681 -7.357 1.00 90.00 487 SER A CA 1
ATOM 3706 C C . SER A 1 487 ? 20.368 -10.215 -8.600 1.00 90.00 487 SER A C 1
ATOM 3708 O O . SER A 1 487 ? 20.923 -11.031 -9.331 1.00 90.00 487 SER A O 1
ATOM 3710 N N . CYS A 1 488 ? 20.439 -8.905 -8.825 1.00 89.56 488 CYS A N 1
ATOM 3711 C CA . CYS A 1 488 ? 21.130 -8.281 -9.949 1.00 89.56 488 CYS A CA 1
ATOM 3712 C C . CYS A 1 488 ? 22.605 -7.944 -9.670 1.00 89.56 488 CYS A C 1
ATOM 3714 O O . CYS A 1 488 ? 23.252 -7.331 -10.525 1.00 89.56 488 CYS A O 1
ATOM 3716 N N . ILE A 1 489 ? 23.148 -8.312 -8.498 1.00 93.19 489 ILE A N 1
ATOM 3717 C CA . ILE A 1 489 ? 24.574 -8.137 -8.203 1.00 93.19 489 ILE A CA 1
ATOM 3718 C C . ILE A 1 489 ? 25.394 -9.065 -9.106 1.00 93.19 489 ILE A C 1
ATOM 3720 O O . ILE A 1 489 ? 25.388 -10.290 -8.972 1.00 93.19 489 ILE A O 1
ATOM 3724 N N . LEU A 1 490 ? 26.173 -8.460 -9.997 1.00 92.81 490 LEU A N 1
ATOM 3725 C CA . LEU A 1 490 ? 27.121 -9.136 -10.866 1.00 92.81 490 LEU A CA 1
ATOM 3726 C C . LEU A 1 490 ? 28.418 -9.395 -10.097 1.00 92.81 490 LEU A C 1
ATOM 3728 O O . LEU A 1 490 ? 29.272 -8.515 -9.950 1.00 92.81 490 LEU A O 1
ATOM 3732 N N . ARG A 1 491 ? 28.568 -10.627 -9.609 1.00 94.50 491 ARG A N 1
ATOM 3733 C CA . ARG A 1 491 ? 29.764 -11.066 -8.881 1.00 94.50 491 ARG A CA 1
ATOM 3734 C C . ARG A 1 491 ? 30.958 -11.212 -9.809 1.00 94.50 491 ARG A C 1
ATOM 3736 O O . ARG A 1 491 ? 30.845 -11.785 -10.892 1.00 94.50 491 ARG A O 1
ATOM 3743 N N . ASN A 1 492 ? 32.123 -10.783 -9.337 1.00 93.81 492 ASN A N 1
ATOM 3744 C CA . ASN A 1 492 ? 33.386 -10.875 -10.073 1.00 93.81 492 ASN A CA 1
ATOM 3745 C C . ASN A 1 492 ? 33.368 -10.131 -11.420 1.00 93.81 492 ASN A C 1
ATOM 3747 O O . ASN A 1 492 ? 34.041 -10.537 -12.373 1.00 93.81 492 ASN A O 1
ATOM 3751 N N . ILE A 1 493 ? 32.580 -9.059 -11.512 1.00 91.00 493 ILE A N 1
ATOM 3752 C CA . ILE A 1 493 ? 32.487 -8.191 -12.680 1.00 91.00 493 ILE A CA 1
ATOM 3753 C C . ILE A 1 493 ? 32.903 -6.781 -12.282 1.00 91.00 493 ILE A C 1
ATOM 3755 O O . ILE A 1 493 ? 32.339 -6.154 -11.383 1.00 91.00 493 ILE A O 1
ATOM 3759 N N . MET A 1 494 ? 33.873 -6.257 -13.021 1.00 88.31 494 MET A N 1
ATOM 3760 C CA . MET A 1 494 ? 34.248 -4.854 -13.002 1.00 88.31 494 MET A CA 1
ATOM 3761 C C . MET A 1 494 ? 33.667 -4.165 -14.231 1.00 88.31 494 MET A C 1
ATOM 3763 O O . MET A 1 494 ? 33.954 -4.565 -15.358 1.00 88.31 494 MET A O 1
ATOM 3767 N N . TRP A 1 495 ? 32.946 -3.068 -14.030 1.00 84.75 495 TRP A N 1
ATOM 3768 C CA . TRP A 1 495 ? 32.665 -2.136 -15.116 1.00 84.75 495 TRP A CA 1
ATOM 3769 C C . TRP A 1 495 ? 33.797 -1.133 -15.288 1.00 84.75 495 TRP A C 1
ATOM 3771 O O . TRP A 1 495 ? 33.997 -0.233 -14.461 1.00 84.75 495 TRP A O 1
ATOM 3781 N N . GLN A 1 496 ? 34.539 -1.321 -16.378 1.00 70.44 496 GLN A N 1
ATOM 3782 C CA . GLN A 1 496 ? 35.681 -0.506 -16.763 1.00 70.44 496 GLN A CA 1
ATOM 3783 C C . GLN A 1 496 ? 35.199 0.805 -17.389 1.00 70.44 496 GLN A C 1
ATOM 3785 O O . GLN A 1 496 ? 34.436 0.767 -18.352 1.00 70.44 496 GLN A O 1
ATOM 3790 N N . ASN A 1 497 ? 35.617 1.930 -16.791 1.00 64.56 497 ASN A N 1
ATOM 3791 C CA . ASN A 1 497 ? 35.733 3.302 -17.321 1.00 64.56 497 ASN A CA 1
ATOM 3792 C C . ASN A 1 497 ? 35.516 4.344 -16.215 1.00 64.56 497 ASN A C 1
ATOM 3794 O O . ASN A 1 497 ? 34.771 4.117 -15.261 1.00 64.56 497 ASN A O 1
ATOM 3798 N N . ASN A 1 498 ? 36.111 5.524 -16.413 1.00 55.25 498 ASN A N 1
ATOM 3799 C CA . ASN A 1 498 ? 35.897 6.730 -15.607 1.00 55.25 498 ASN A CA 1
ATOM 3800 C C . ASN A 1 498 ? 34.598 7.462 -15.997 1.00 55.25 498 ASN A C 1
ATOM 3802 O O . ASN A 1 498 ? 34.604 8.680 -16.160 1.00 55.25 498 ASN A O 1
ATOM 3806 N N . SER A 1 499 ? 33.487 6.749 -16.200 1.00 60.38 499 SER A N 1
ATOM 3807 C CA . SER A 1 499 ? 32.187 7.411 -16.361 1.00 60.38 499 SER A CA 1
ATOM 3808 C C . SER A 1 499 ? 31.882 8.156 -15.058 1.00 60.38 499 SER A C 1
ATOM 3810 O O . SER A 1 499 ? 31.814 7.517 -14.009 1.00 60.38 499 SER A O 1
ATOM 3812 N N . ASN A 1 500 ? 31.805 9.491 -15.141 1.00 62.47 500 ASN A N 1
ATOM 3813 C CA . ASN A 1 500 ? 31.768 10.468 -14.045 1.00 62.47 500 ASN A CA 1
ATOM 3814 C C . ASN A 1 500 ? 31.310 9.874 -12.699 1.00 62.47 500 ASN A C 1
ATOM 3816 O O . ASN A 1 500 ? 30.121 9.587 -12.504 1.00 62.47 500 ASN A O 1
ATOM 3820 N N . PHE A 1 501 ? 32.278 9.684 -11.793 1.00 70.50 501 PHE A N 1
ATOM 3821 C CA . PHE A 1 501 ? 32.038 9.248 -10.420 1.00 70.50 501 PHE A CA 1
ATOM 3822 C C . PHE A 1 501 ? 31.121 10.253 -9.730 1.00 70.50 501 PHE A C 1
ATOM 3824 O O . PHE A 1 501 ? 31.374 11.457 -9.750 1.00 70.50 501 PHE A O 1
ATOM 3831 N N . VAL A 1 502 ? 30.060 9.748 -9.109 1.00 72.44 502 VAL A N 1
ATOM 3832 C CA . VAL A 1 502 ? 29.226 10.554 -8.214 1.00 72.44 502 VAL A CA 1
ATOM 3833 C C . VAL A 1 502 ? 29.890 10.594 -6.849 1.00 72.44 502 VAL A C 1
ATOM 3835 O O . VAL A 1 502 ? 30.087 11.666 -6.287 1.00 72.44 502 VAL A O 1
ATOM 3838 N N . ILE A 1 503 ? 30.236 9.414 -6.330 1.00 85.31 503 ILE A N 1
ATOM 3839 C CA . ILE A 1 503 ? 30.809 9.207 -5.001 1.00 85.31 503 ILE A CA 1
ATOM 3840 C C . ILE A 1 503 ? 31.760 8.008 -5.083 1.00 85.31 503 ILE A C 1
ATOM 3842 O O . ILE A 1 503 ? 31.412 6.969 -5.648 1.00 85.31 503 ILE A O 1
ATOM 3846 N N . THR A 1 504 ? 32.933 8.142 -4.471 1.00 89.75 504 THR A N 1
ATOM 3847 C CA . THR A 1 504 ? 33.810 7.023 -4.115 1.00 89.75 504 THR A CA 1
ATOM 3848 C C . THR A 1 504 ? 33.972 7.040 -2.604 1.00 89.75 504 THR A C 1
ATOM 3850 O O . THR A 1 504 ? 34.346 8.065 -2.038 1.00 89.75 504 THR A O 1
ATOM 3853 N N . THR A 1 505 ? 33.670 5.924 -1.952 1.00 92.00 505 THR A N 1
ATOM 3854 C CA . THR A 1 505 ? 33.610 5.833 -0.491 1.00 92.00 505 THR A CA 1
ATOM 3855 C C . THR A 1 505 ? 34.061 4.456 -0.016 1.00 92.00 505 THR A C 1
ATOM 3857 O O . THR A 1 505 ? 33.960 3.479 -0.755 1.00 92.00 505 THR A O 1
ATOM 3860 N N . ASN A 1 506 ? 34.573 4.389 1.210 1.00 90.94 506 ASN A N 1
ATOM 3861 C CA . ASN A 1 506 ? 34.935 3.140 1.884 1.00 90.94 506 ASN A CA 1
ATOM 3862 C C . ASN A 1 506 ? 33.806 2.594 2.776 1.00 90.94 506 ASN A C 1
ATOM 3864 O O . ASN A 1 506 ? 33.960 1.564 3.423 1.00 90.94 506 ASN A O 1
ATOM 3868 N N . ASP A 1 507 ? 32.687 3.312 2.813 1.00 88.88 507 ASP A N 1
ATOM 3869 C CA . ASP A 1 507 ? 31.452 2.938 3.484 1.00 88.88 507 ASP A CA 1
ATOM 3870 C C . ASP A 1 507 ? 30.337 2.937 2.433 1.00 88.88 507 ASP A C 1
ATOM 3872 O O . ASP A 1 507 ? 30.124 3.981 1.798 1.00 88.88 507 ASP A O 1
ATOM 3876 N N . PRO A 1 508 ? 29.665 1.803 2.182 1.00 87.88 508 PRO A N 1
ATOM 3877 C CA . PRO A 1 508 ? 29.715 0.537 2.930 1.00 87.88 508 PRO A CA 1
ATOM 3878 C C . PRO A 1 508 ? 30.809 -0.437 2.475 1.00 87.88 508 PRO A C 1
ATOM 3880 O O . PRO A 1 508 ? 31.383 -0.308 1.392 1.00 87.88 508 PRO A O 1
ATOM 3883 N N . SER A 1 509 ? 31.099 -1.418 3.337 1.00 92.06 509 SER A N 1
ATOM 3884 C CA . SER A 1 509 ? 32.204 -2.378 3.202 1.00 92.06 509 SER A CA 1
ATOM 3885 C C . SER A 1 509 ? 31.862 -3.650 2.419 1.00 92.06 509 SER A C 1
ATOM 3887 O O . SER A 1 509 ? 32.659 -4.588 2.413 1.00 92.06 509 SER A O 1
ATOM 3889 N N . ASP A 1 510 ? 30.699 -3.709 1.779 1.00 95.19 510 ASP A N 1
ATOM 3890 C CA . ASP A 1 510 ? 30.256 -4.829 0.951 1.00 95.19 510 ASP A CA 1
ATOM 3891 C C . ASP A 1 510 ? 29.463 -4.359 -0.285 1.00 95.19 510 ASP A C 1
ATOM 3893 O O . ASP A 1 510 ? 29.211 -3.169 -0.508 1.00 95.19 510 ASP A O 1
ATOM 3897 N N . ALA A 1 511 ? 29.136 -5.314 -1.156 1.00 95.25 511 ALA A N 1
ATOM 3898 C CA . ALA A 1 511 ? 28.473 -5.049 -2.427 1.00 95.25 511 ALA A CA 1
ATOM 3899 C C . ALA A 1 511 ? 26.987 -4.701 -2.230 1.00 95.25 511 ALA A C 1
ATOM 3901 O O . ALA A 1 511 ? 26.463 -3.815 -2.902 1.00 95.25 511 ALA A O 1
ATOM 3902 N N . GLU A 1 512 ? 26.333 -5.371 -1.287 1.00 95.62 512 GLU A N 1
ATOM 3903 C CA . GLU A 1 512 ? 24.948 -5.165 -0.874 1.00 95.62 512 GLU A CA 1
ATOM 3904 C C . GLU A 1 512 ? 24.736 -3.751 -0.335 1.00 95.62 512 GLU A C 1
ATOM 3906 O O . GLU A 1 512 ? 23.866 -3.029 -0.814 1.00 95.62 512 GLU A O 1
ATOM 3911 N N . GLY A 1 513 ? 25.597 -3.280 0.563 1.00 94.75 513 GLY A N 1
ATOM 3912 C CA . GLY A 1 513 ? 25.560 -1.895 0.993 1.00 94.75 513 GLY A CA 1
ATOM 3913 C C . GLY A 1 513 ? 25.820 -0.936 -0.171 1.00 94.75 513 GLY A C 1
ATOM 3914 O O . GLY A 1 513 ? 25.208 0.131 -0.244 1.00 94.75 513 GLY A O 1
ATOM 3915 N N . CYS A 1 514 ? 26.733 -1.267 -1.091 1.00 95.19 514 CYS A N 1
ATOM 3916 C CA . CYS A 1 514 ? 27.049 -0.376 -2.209 1.00 95.19 514 CYS A CA 1
ATOM 3917 C C . CYS A 1 514 ? 25.838 -0.209 -3.145 1.00 95.19 514 CYS A C 1
ATOM 3919 O O . CYS A 1 514 ? 25.565 0.900 -3.621 1.00 95.19 514 CYS A O 1
ATOM 3921 N N . LEU A 1 515 ? 25.063 -1.284 -3.335 1.00 93.62 515 LEU A N 1
ATOM 3922 C CA . LEU A 1 515 ? 23.746 -1.254 -3.965 1.00 93.62 515 LEU A CA 1
ATOM 3923 C C . LEU A 1 515 ? 22.788 -0.331 -3.197 1.00 93.62 515 LEU A C 1
ATOM 3925 O O . LEU A 1 515 ? 22.264 0.613 -3.798 1.00 93.62 515 LEU A O 1
ATOM 3929 N N . ALA A 1 516 ? 22.627 -0.523 -1.885 1.00 91.88 516 ALA A N 1
ATOM 3930 C CA . ALA A 1 516 ? 21.752 0.296 -1.041 1.00 91.88 516 ALA A CA 1
ATOM 3931 C C . ALA A 1 516 ? 22.104 1.793 -1.114 1.00 91.88 516 ALA A C 1
ATOM 3933 O O . ALA A 1 516 ? 21.233 2.667 -1.203 1.00 91.88 516 ALA A O 1
ATOM 3934 N N . LEU A 1 517 ? 23.400 2.112 -1.131 1.00 92.19 517 LEU A N 1
ATOM 3935 C CA . LEU A 1 517 ? 23.894 3.477 -1.263 1.00 92.19 517 LEU A CA 1
ATOM 3936 C C . LEU A 1 517 ? 23.581 4.061 -2.649 1.00 92.19 517 LEU A C 1
ATOM 3938 O O . LEU A 1 517 ? 23.178 5.226 -2.757 1.00 92.19 517 LEU A O 1
ATOM 3942 N N . CYS A 1 518 ? 23.714 3.270 -3.718 1.00 91.31 518 CYS A N 1
ATOM 3943 C CA . CYS A 1 518 ? 23.327 3.700 -5.061 1.00 91.31 518 CYS A CA 1
ATOM 3944 C C . CYS A 1 518 ? 21.822 4.000 -5.149 1.00 91.31 518 CYS A C 1
ATOM 3946 O O . CYS A 1 518 ? 21.439 5.037 -5.693 1.00 91.31 518 CYS A O 1
ATOM 3948 N N . GLN A 1 519 ? 20.966 3.164 -4.551 1.00 89.62 519 GLN A N 1
ATOM 3949 C CA . GLN A 1 519 ? 19.511 3.379 -4.499 1.00 89.62 519 GLN A CA 1
ATOM 3950 C C . GLN A 1 519 ? 19.140 4.703 -3.820 1.00 89.62 519 GLN A C 1
ATOM 3952 O O . GLN A 1 519 ? 18.229 5.411 -4.261 1.00 89.62 519 GLN A O 1
ATOM 3957 N N . LYS A 1 520 ? 19.871 5.065 -2.761 1.00 87.44 520 LYS A N 1
ATOM 3958 C CA . LYS A 1 520 ? 19.703 6.322 -2.022 1.00 87.44 520 LYS A CA 1
ATOM 3959 C C . LYS A 1 520 ? 20.306 7.531 -2.735 1.00 87.44 520 LYS A C 1
ATOM 3961 O O . LYS A 1 520 ? 19.920 8.657 -2.451 1.00 87.44 520 LYS A O 1
ATOM 3966 N N . THR A 1 521 ? 21.190 7.346 -3.707 1.00 88.44 521 THR A N 1
ATOM 3967 C CA . THR A 1 521 ? 21.862 8.462 -4.383 1.00 88.44 521 THR A CA 1
ATOM 3968 C C . THR A 1 521 ? 21.082 8.891 -5.635 1.00 88.44 521 THR A C 1
ATOM 3970 O O . THR A 1 521 ? 21.072 8.151 -6.623 1.00 88.44 521 THR A O 1
ATOM 3973 N N . PRO A 1 522 ? 20.470 10.099 -5.686 1.00 84.44 522 PRO A N 1
ATOM 3974 C CA . PRO A 1 522 ? 19.599 10.498 -6.799 1.00 84.44 522 PRO A CA 1
ATOM 3975 C C . PRO A 1 522 ? 20.254 10.414 -8.184 1.00 84.44 522 PRO A C 1
ATOM 3977 O O . PRO A 1 522 ? 19.577 10.098 -9.155 1.00 84.44 522 PRO A O 1
ATOM 3980 N N . LYS A 1 523 ? 21.568 10.670 -8.271 1.00 84.75 523 LYS A N 1
ATOM 3981 C CA . LYS A 1 523 ? 22.343 10.645 -9.524 1.00 84.75 523 LYS A CA 1
ATOM 3982 C C . LYS A 1 523 ? 23.000 9.295 -9.841 1.00 84.75 523 LYS A C 1
ATOM 3984 O O . LYS A 1 523 ? 23.606 9.177 -10.900 1.00 84.75 523 LYS A O 1
ATOM 3989 N N . CYS A 1 524 ? 22.956 8.313 -8.940 1.00 88.00 524 CYS A N 1
ATOM 3990 C CA . CYS A 1 524 ? 23.571 7.011 -9.199 1.00 88.00 524 CYS A CA 1
ATOM 3991 C C . CYS A 1 524 ? 22.676 6.188 -10.124 1.00 88.00 524 CYS A C 1
ATOM 3993 O O . CYS A 1 524 ? 21.490 6.054 -9.840 1.00 88.00 524 CYS A O 1
ATOM 3995 N N . ASN A 1 525 ? 23.250 5.618 -11.183 1.00 85.44 525 ASN A N 1
ATOM 3996 C CA . ASN A 1 525 ? 22.545 4.706 -12.093 1.00 85.44 525 ASN A CA 1
ATOM 3997 C C . ASN A 1 525 ? 23.075 3.270 -11.963 1.00 85.44 525 ASN A C 1
ATOM 3999 O O . ASN A 1 525 ? 22.387 2.313 -12.315 1.00 85.44 525 ASN A O 1
ATOM 4003 N N . PHE A 1 526 ? 24.318 3.122 -11.501 1.00 89.00 526 PHE A N 1
ATOM 4004 C CA . PHE A 1 526 ? 25.017 1.851 -11.381 1.00 89.00 526 PHE A CA 1
ATOM 4005 C C . PHE A 1 526 ? 26.269 2.012 -10.506 1.00 89.00 526 PHE A C 1
ATOM 4007 O O . PHE A 1 526 ? 26.725 3.132 -10.253 1.00 89.00 526 PHE A O 1
ATOM 4014 N N . TRP A 1 527 ? 26.839 0.902 -10.045 1.00 92.00 527 TRP A N 1
ATOM 4015 C CA . TRP A 1 527 ? 27.934 0.922 -9.075 1.00 92.00 527 TRP A CA 1
ATOM 4016 C C . TRP A 1 527 ? 28.955 -0.198 -9.305 1.00 92.00 527 TRP A C 1
ATOM 4018 O O . TRP A 1 527 ? 28.699 -1.175 -10.009 1.00 92.00 527 TRP A O 1
ATOM 4028 N N . THR A 1 528 ? 30.144 -0.028 -8.724 1.00 92.25 528 THR A N 1
ATOM 4029 C CA . THR A 1 528 ? 31.205 -1.043 -8.683 1.00 92.25 528 THR A CA 1
ATOM 4030 C C . THR A 1 528 ? 31.863 -1.041 -7.304 1.00 92.25 528 THR A C 1
ATOM 4032 O O . THR A 1 528 ? 32.438 -0.031 -6.889 1.00 92.25 528 THR A O 1
ATOM 4035 N N . PHE A 1 529 ? 31.818 -2.178 -6.620 1.00 94.62 529 PHE A N 1
ATOM 4036 C CA . PHE A 1 529 ? 32.457 -2.423 -5.336 1.00 94.62 529 PHE A CA 1
ATOM 4037 C C . PHE A 1 529 ? 33.793 -3.154 -5.523 1.00 94.62 529 PHE A C 1
ATOM 4039 O O . PHE A 1 529 ? 33.864 -4.179 -6.199 1.00 94.62 529 PHE A O 1
ATOM 4046 N N . ASN A 1 530 ? 34.861 -2.623 -4.931 1.00 94.06 530 ASN A N 1
ATOM 4047 C CA . ASN A 1 530 ? 36.187 -3.237 -4.891 1.00 94.06 530 ASN A CA 1
ATOM 4048 C C . ASN A 1 530 ? 36.382 -3.952 -3.548 1.00 94.06 530 ASN A C 1
ATOM 4050 O O . ASN A 1 530 ? 36.525 -3.288 -2.519 1.00 94.06 530 ASN A O 1
ATOM 4054 N N . LYS A 1 531 ? 36.450 -5.285 -3.581 1.00 94.69 531 LYS A N 1
ATOM 4055 C CA . LYS A 1 531 ? 36.584 -6.160 -2.407 1.00 94.69 531 LYS A CA 1
ATOM 4056 C C . LYS A 1 531 ? 37.953 -6.052 -1.734 1.00 94.69 531 LYS A C 1
ATOM 4058 O O . LYS A 1 531 ? 38.031 -6.148 -0.517 1.00 94.69 531 LYS A O 1
ATOM 4063 N N . ASP A 1 532 ? 39.011 -5.774 -2.494 1.00 93.50 532 ASP A N 1
ATOM 4064 C CA . ASP A 1 532 ? 40.374 -5.665 -1.951 1.00 93.50 532 ASP A CA 1
ATOM 4065 C C . ASP A 1 532 ? 40.584 -4.356 -1.178 1.00 93.50 532 ASP A C 1
ATOM 4067 O O . ASP A 1 532 ? 41.383 -4.292 -0.246 1.00 93.50 532 ASP A O 1
ATOM 4071 N N . ARG A 1 533 ? 39.892 -3.286 -1.590 1.00 92.81 533 ARG A N 1
ATOM 4072 C CA . ARG A 1 533 ? 40.017 -1.944 -0.994 1.00 92.81 533 ARG A CA 1
ATOM 4073 C C . ARG A 1 533 ? 38.835 -1.542 -0.118 1.00 92.81 533 ARG A C 1
ATOM 4075 O O . ARG A 1 533 ? 38.873 -0.446 0.437 1.00 92.81 533 ARG A O 1
ATOM 4082 N N . LEU A 1 534 ? 37.807 -2.391 -0.038 1.00 94.19 534 LEU A N 1
ATOM 4083 C CA . LEU A 1 534 ? 36.513 -2.094 0.580 1.00 94.19 534 LEU A CA 1
ATOM 4084 C C . LEU A 1 534 ? 35.964 -0.748 0.096 1.00 94.19 534 LEU A C 1
ATOM 4086 O O . LEU A 1 534 ? 35.685 0.142 0.889 1.00 94.19 534 LEU A O 1
ATOM 4090 N N . GLN A 1 535 ? 35.917 -0.564 -1.224 1.00 93.62 535 GLN A N 1
ATOM 4091 C CA . GLN A 1 535 ? 35.594 0.726 -1.831 1.00 93.62 535 GLN A CA 1
ATOM 4092 C C . GLN A 1 535 ? 34.384 0.618 -2.757 1.00 93.62 535 GLN A C 1
ATOM 4094 O O . GLN A 1 535 ? 34.436 -0.060 -3.786 1.00 93.62 535 GLN A O 1
ATOM 4099 N N . CYS A 1 536 ? 33.326 1.352 -2.427 1.00 94.31 536 CYS A N 1
ATOM 4100 C CA . CYS A 1 536 ? 32.128 1.523 -3.232 1.00 94.31 536 CYS A CA 1
ATOM 4101 C C . CYS A 1 536 ? 32.274 2.726 -4.174 1.00 94.31 536 CYS A C 1
ATOM 4103 O O . CYS A 1 536 ? 32.607 3.837 -3.757 1.00 94.31 536 CYS A O 1
ATOM 4105 N N . ASN A 1 537 ? 32.020 2.504 -5.464 1.00 91.38 537 ASN A N 1
ATOM 4106 C CA . ASN A 1 537 ? 32.068 3.537 -6.494 1.00 91.38 537 ASN A CA 1
ATOM 4107 C C . ASN A 1 537 ? 30.695 3.682 -7.148 1.00 91.38 537 ASN A C 1
ATOM 4109 O O . ASN A 1 537 ? 30.277 2.800 -7.901 1.00 91.38 537 ASN A O 1
ATOM 4113 N N . LEU A 1 538 ? 30.030 4.808 -6.898 1.00 90.50 538 LEU A N 1
ATOM 4114 C CA . LEU A 1 538 ? 28.739 5.166 -7.481 1.00 90.50 538 LEU A CA 1
ATOM 4115 C C . LEU A 1 538 ? 28.948 5.971 -8.758 1.00 90.50 538 LEU A C 1
ATOM 4117 O O . LEU A 1 538 ? 29.716 6.939 -8.773 1.00 90.50 538 LEU A O 1
ATOM 4121 N N . LYS A 1 539 ? 28.255 5.598 -9.831 1.00 86.50 539 LYS A N 1
ATOM 4122 C CA . LYS A 1 539 ? 28.530 6.109 -11.177 1.00 86.50 539 LYS A CA 1
ATOM 4123 C C . LYS A 1 539 ? 27.254 6.612 -11.861 1.00 86.50 539 LYS A C 1
ATOM 4125 O O . LYS A 1 539 ? 26.145 6.152 -11.573 1.00 86.50 539 LYS A O 1
ATOM 4130 N N . THR A 1 540 ? 27.422 7.571 -12.776 1.00 81.88 540 THR A N 1
ATOM 4131 C CA . THR A 1 540 ? 26.350 8.092 -13.652 1.00 81.88 540 THR A CA 1
ATOM 4132 C C . THR A 1 540 ? 26.445 7.509 -15.064 1.00 81.88 540 THR A C 1
ATOM 4134 O O . THR A 1 540 ? 27.534 7.155 -15.517 1.00 81.88 540 THR A O 1
ATOM 4137 N N . GLY A 1 541 ? 25.312 7.417 -15.775 1.00 64.06 541 GLY A N 1
ATOM 4138 C CA . GLY A 1 541 ? 25.232 6.801 -17.112 1.00 64.06 541 GLY A CA 1
ATOM 4139 C C . GLY A 1 541 ? 25.078 7.749 -18.305 1.00 64.06 541 GLY A C 1
ATOM 4140 O O . GLY A 1 541 ? 24.941 7.263 -19.423 1.00 64.06 541 GLY A O 1
ATOM 4141 N N . ASN A 1 542 ? 25.079 9.071 -18.107 1.00 57.28 542 ASN A N 1
ATOM 4142 C CA . ASN A 1 542 ? 24.615 10.000 -19.148 1.00 57.28 542 ASN A CA 1
ATOM 4143 C C . ASN A 1 542 ? 25.703 10.483 -20.133 1.00 57.28 542 ASN A C 1
ATOM 4145 O O . ASN A 1 542 ? 25.354 11.101 -21.133 1.00 57.28 542 ASN A O 1
ATOM 4149 N N . GLU A 1 543 ? 26.992 10.188 -19.913 1.00 53.16 543 GLU A N 1
ATOM 4150 C CA . GLU A 1 543 ? 28.087 10.632 -20.796 1.00 53.16 543 GLU A CA 1
ATOM 4151 C C . GLU A 1 543 ? 29.110 9.499 -21.038 1.00 53.16 543 GLU A C 1
ATOM 4153 O O . GLU A 1 543 ? 29.549 8.821 -20.108 1.00 53.16 543 GLU A O 1
ATOM 4158 N N . SER A 1 544 ? 29.435 9.237 -22.312 1.00 52.84 544 SER A N 1
ATOM 4159 C CA . SER A 1 544 ? 30.217 8.073 -22.781 1.00 52.84 544 SER A CA 1
ATOM 4160 C C . SER A 1 544 ? 31.716 8.204 -22.484 1.00 52.84 544 SER A C 1
ATOM 4162 O O . SER A 1 544 ? 32.299 9.261 -22.718 1.00 52.84 544 SER A O 1
ATOM 4164 N N . PRO A 1 545 ? 32.364 7.113 -22.036 1.00 57.41 545 PRO A N 1
ATOM 4165 C CA . PRO A 1 545 ? 32.737 6.020 -22.939 1.00 57.41 545 PRO A CA 1
ATOM 4166 C C . PRO A 1 545 ? 31.967 4.714 -22.694 1.00 57.41 545 PRO A C 1
ATOM 4168 O O . PRO A 1 545 ? 31.289 4.553 -21.682 1.00 57.41 545 PRO A O 1
ATOM 4171 N N . LYS A 1 546 ? 32.080 3.788 -23.655 1.00 63.06 546 LYS A N 1
ATOM 4172 C CA . LYS A 1 546 ? 31.489 2.443 -23.645 1.00 63.06 546 LYS A CA 1
ATOM 4173 C C . LYS A 1 546 ? 31.885 1.675 -22.389 1.00 63.06 546 LYS A C 1
ATOM 4175 O O . LYS A 1 546 ? 33.044 1.277 -22.279 1.00 63.06 546 LYS A O 1
ATOM 4180 N N . ILE A 1 547 ? 30.948 1.457 -21.474 1.00 68.44 547 ILE A N 1
ATOM 4181 C CA . ILE A 1 547 ? 31.203 0.649 -20.280 1.00 68.44 547 ILE A CA 1
ATOM 4182 C C . ILE A 1 547 ? 31.418 -0.795 -20.731 1.00 68.44 547 ILE A C 1
ATOM 4184 O O . ILE A 1 547 ? 30.621 -1.348 -21.484 1.00 68.44 547 ILE A O 1
ATOM 4188 N N . LEU A 1 548 ? 32.544 -1.386 -20.335 1.00 70.06 548 LEU A N 1
ATOM 4189 C CA . LEU A 1 548 ? 32.867 -2.768 -20.674 1.00 70.06 548 LEU A CA 1
ATOM 4190 C C . LEU A 1 548 ? 32.935 -3.602 -19.395 1.00 70.06 548 LEU A C 1
ATOM 4192 O O . LEU A 1 548 ? 33.704 -3.259 -18.490 1.00 70.06 548 LEU A O 1
ATOM 4196 N N . PRO A 1 549 ? 32.156 -4.692 -19.295 1.00 76.62 549 PRO A N 1
ATOM 4197 C CA . PRO A 1 549 ? 32.329 -5.650 -18.220 1.00 76.62 549 PRO A CA 1
ATOM 4198 C C . PRO A 1 549 ? 33.638 -6.418 -18.424 1.00 76.62 549 PRO A C 1
ATOM 4200 O O . PRO A 1 549 ? 33.914 -6.934 -19.507 1.00 76.62 549 PRO A O 1
ATOM 4203 N N . ALA A 1 550 ? 34.434 -6.519 -17.365 1.00 81.50 550 ALA A N 1
ATOM 4204 C CA . ALA A 1 550 ? 35.612 -7.369 -17.306 1.00 81.50 550 ALA A CA 1
ATOM 4205 C C . ALA A 1 550 ? 35.516 -8.307 -16.107 1.00 81.50 550 ALA A C 1
ATOM 4207 O O . ALA A 1 550 ? 35.256 -7.874 -14.982 1.00 81.50 550 ALA A O 1
ATOM 4208 N N . THR A 1 551 ? 35.749 -9.596 -16.347 1.00 85.81 551 THR A N 1
ATOM 4209 C CA . THR A 1 551 ? 35.809 -10.595 -15.281 1.00 85.81 551 THR A CA 1
ATOM 4210 C C . THR A 1 551 ? 36.997 -10.302 -14.371 1.00 85.81 551 THR A C 1
ATOM 4212 O O . THR A 1 551 ? 38.139 -10.224 -14.822 1.00 85.81 551 THR A O 1
ATOM 4215 N N . SER A 1 552 ? 36.731 -10.130 -13.081 1.00 87.75 552 SER A N 1
ATOM 4216 C CA . SER A 1 552 ? 37.741 -9.853 -12.069 1.00 87.75 552 SER A CA 1
ATOM 4217 C C . SER A 1 552 ? 37.254 -10.303 -10.699 1.00 87.75 552 SER A C 1
ATOM 4219 O O . SER A 1 552 ? 36.256 -9.796 -10.201 1.00 87.75 552 SER A O 1
ATOM 4221 N N . ALA A 1 553 ? 37.986 -11.220 -10.062 1.00 89.88 553 ALA A N 1
ATOM 4222 C CA . ALA A 1 553 ? 37.620 -11.769 -8.755 1.00 89.88 553 ALA A CA 1
ATOM 4223 C C . ALA A 1 553 ? 37.532 -10.714 -7.637 1.00 89.88 553 ALA A C 1
ATOM 4225 O O . ALA A 1 553 ? 36.889 -10.964 -6.624 1.00 89.88 553 ALA A O 1
ATOM 4226 N N . SER A 1 554 ? 38.132 -9.537 -7.823 1.00 93.06 554 SER A N 1
ATOM 4227 C CA . SER A 1 554 ? 38.199 -8.462 -6.827 1.00 93.06 554 SER A CA 1
ATOM 4228 C C . SER A 1 554 ? 37.018 -7.489 -6.866 1.00 93.06 554 SER A C 1
ATOM 4230 O O . SER A 1 554 ? 36.935 -6.612 -6.011 1.00 93.06 554 SER A O 1
ATOM 4232 N N . PHE A 1 555 ? 36.106 -7.599 -7.837 1.00 93.62 555 PHE A N 1
ATOM 4233 C CA . PHE A 1 555 ? 35.080 -6.576 -8.060 1.00 93.62 555 PHE A CA 1
ATOM 4234 C C . PHE A 1 555 ? 33.689 -7.169 -8.198 1.00 93.62 555 PHE A C 1
ATOM 4236 O O . PHE A 1 555 ? 33.516 -8.168 -8.883 1.00 93.62 555 PHE A O 1
ATOM 4243 N N . ASP A 1 556 ? 32.708 -6.507 -7.602 1.00 95.31 556 ASP A N 1
ATOM 4244 C CA . ASP A 1 556 ? 31.290 -6.764 -7.835 1.00 95.31 556 ASP A CA 1
ATOM 4245 C C . ASP A 1 556 ? 30.660 -5.482 -8.401 1.00 95.31 556 ASP A C 1
ATOM 4247 O O . ASP A 1 556 ? 31.101 -4.377 -8.086 1.00 95.31 556 ASP A O 1
ATOM 4251 N N . SER A 1 557 ? 29.662 -5.598 -9.272 1.00 93.31 557 SER A N 1
ATOM 4252 C CA . SER A 1 557 ? 28.981 -4.443 -9.878 1.00 93.31 557 SER A CA 1
ATOM 4253 C C . SER A 1 557 ? 27.480 -4.691 -9.981 1.00 93.31 557 SER A C 1
ATOM 4255 O O . SER A 1 557 ? 27.031 -5.829 -9.877 1.00 93.31 557 SER A O 1
ATOM 4257 N N . GLY A 1 558 ? 26.687 -3.652 -10.224 1.00 91.50 558 GLY A N 1
ATOM 4258 C CA . GLY A 1 558 ? 25.249 -3.830 -10.418 1.00 91.50 558 GLY A CA 1
ATOM 4259 C C . GLY A 1 558 ? 24.510 -2.551 -10.809 1.00 91.50 558 GLY A C 1
ATOM 4260 O O . GLY A 1 558 ? 25.029 -1.443 -10.624 1.00 91.50 558 GLY A O 1
ATOM 4261 N N . PRO A 1 559 ? 23.309 -2.675 -11.400 1.00 89.31 559 PRO A N 1
ATOM 4262 C CA . PRO A 1 559 ? 22.460 -1.521 -11.668 1.00 89.31 559 PRO A CA 1
ATOM 4263 C C . PRO A 1 559 ? 22.028 -0.863 -10.348 1.00 89.31 559 PRO A C 1
ATOM 4265 O O . PRO A 1 559 ? 22.197 -1.435 -9.269 1.00 89.31 559 PRO A O 1
ATOM 4268 N N . LYS A 1 560 ? 21.444 0.339 -10.424 1.00 88.25 560 LYS A N 1
ATOM 4269 C CA . LYS A 1 560 ? 20.897 1.039 -9.250 1.00 88.25 560 LYS A CA 1
ATOM 4270 C C . LYS A 1 560 ? 19.925 0.171 -8.461 1.00 88.25 560 LYS A C 1
ATOM 4272 O O . LYS A 1 560 ? 19.909 0.236 -7.239 1.00 88.25 560 LYS A O 1
ATOM 4277 N N . ARG A 1 561 ? 19.113 -0.621 -9.159 1.00 87.38 561 ARG A N 1
ATOM 4278 C CA . ARG A 1 561 ? 18.095 -1.478 -8.563 1.00 87.38 561 ARG A CA 1
ATOM 4279 C C . ARG A 1 561 ? 17.941 -2.787 -9.312 1.00 87.38 561 ARG A C 1
ATOM 4281 O O . ARG A 1 561 ? 17.962 -2.821 -10.544 1.00 87.38 561 ARG A O 1
ATOM 4288 N N . CYS A 1 562 ? 17.678 -3.835 -8.542 1.00 86.31 562 CYS A N 1
ATOM 4289 C CA . CYS A 1 562 ? 17.243 -5.108 -9.080 1.00 86.31 562 CYS A CA 1
ATOM 4290 C C . CYS A 1 562 ? 15.768 -5.031 -9.496 1.00 86.31 562 CYS A C 1
ATOM 4292 O O . CYS A 1 562 ? 14.930 -4.445 -8.801 1.00 86.31 562 CYS A O 1
ATOM 4294 N N . MET A 1 563 ? 15.476 -5.543 -10.691 1.00 81.62 563 MET A N 1
ATOM 4295 C CA . MET A 1 563 ? 14.152 -5.542 -11.302 1.00 81.62 563 MET A CA 1
ATOM 4296 C C . MET A 1 563 ? 13.951 -6.840 -12.074 1.00 81.62 563 MET A C 1
ATOM 4298 O O . MET A 1 563 ? 14.841 -7.297 -12.786 1.00 81.62 563 MET A O 1
ATOM 4302 N N . LYS A 1 564 ? 12.746 -7.405 -11.991 1.00 74.38 564 LYS A N 1
ATOM 4303 C CA . LYS A 1 564 ? 12.376 -8.581 -12.782 1.00 74.38 564 LYS A CA 1
ATOM 4304 C C . LYS A 1 564 ? 12.049 -8.177 -14.222 1.00 74.38 564 LYS A C 1
ATOM 4306 O O . LYS A 1 564 ? 11.046 -7.501 -14.467 1.00 74.38 564 LYS A O 1
ATOM 4311 N N . THR A 1 565 ? 12.828 -8.670 -15.181 1.00 71.81 565 THR A N 1
ATOM 4312 C CA . THR A 1 565 ? 12.590 -8.529 -16.627 1.00 71.81 565 THR A CA 1
ATOM 4313 C C . THR A 1 565 ? 11.486 -9.501 -17.094 1.00 71.81 565 THR A C 1
ATOM 4315 O O . THR A 1 565 ? 11.720 -10.451 -17.839 1.00 71.81 565 THR A O 1
ATOM 4318 N N . SER A 1 566 ? 10.238 -9.319 -16.644 1.00 65.00 566 SER A N 1
ATOM 4319 C CA . SER A 1 566 ? 9.098 -10.163 -17.068 1.00 65.00 566 SER A CA 1
ATOM 4320 C C . SER A 1 566 ? 8.096 -9.411 -17.955 1.00 65.00 566 SER A C 1
ATOM 4322 O O . SER A 1 566 ? 7.896 -8.208 -17.798 1.00 65.00 566 SER A O 1
ATOM 4324 N N . GLY A 1 567 ? 7.479 -10.121 -18.909 1.00 67.00 567 GLY A N 1
ATOM 4325 C CA . GLY A 1 567 ? 6.605 -9.546 -19.942 1.00 67.00 567 GLY A CA 1
ATOM 4326 C C . GLY A 1 567 ? 7.365 -9.068 -21.189 1.00 67.00 567 GLY A C 1
ATOM 4327 O O . GLY A 1 567 ? 8.396 -8.400 -21.092 1.00 67.00 567 GLY A O 1
ATOM 4328 N N . LEU A 1 568 ? 6.871 -9.434 -22.377 1.00 69.06 568 LEU A N 1
ATOM 4329 C CA . LEU A 1 568 ? 7.507 -9.144 -23.667 1.00 69.06 568 LEU A CA 1
ATOM 4330 C C . LEU A 1 568 ? 6.610 -8.236 -24.516 1.00 69.06 568 LEU A C 1
ATOM 4332 O O . LEU A 1 568 ? 5.623 -8.688 -25.087 1.00 69.06 568 LEU A O 1
ATOM 4336 N N . CYS A 1 569 ? 6.989 -6.962 -24.618 1.00 80.69 569 CYS A N 1
ATOM 4337 C CA . CYS A 1 569 ? 6.384 -5.979 -25.520 1.00 80.69 569 CYS A CA 1
ATOM 4338 C C . CYS A 1 569 ? 7.309 -5.793 -26.727 1.00 80.69 569 CYS A C 1
ATOM 4340 O O . CYS A 1 569 ? 7.854 -4.715 -26.955 1.00 80.69 569 CYS A O 1
ATOM 4342 N N . LEU A 1 570 ? 7.558 -6.900 -27.430 1.00 86.38 570 LEU A N 1
ATOM 4343 C CA . LEU A 1 570 ? 8.514 -6.963 -28.529 1.00 86.38 570 LEU A CA 1
ATOM 4344 C C . LEU A 1 570 ? 7.931 -6.415 -29.821 1.00 86.38 570 LEU A C 1
ATOM 4346 O O . LEU A 1 570 ? 6.773 -6.663 -30.159 1.00 86.38 570 LEU A O 1
ATOM 4350 N N . GLU A 1 571 ? 8.792 -5.776 -30.597 1.00 91.50 571 GLU A N 1
ATOM 4351 C CA . GLU A 1 571 ? 8.543 -5.514 -32.003 1.00 91.50 571 GLU A CA 1
ATOM 4352 C C . GLU A 1 571 ? 9.167 -6.627 -32.844 1.00 91.50 571 GLU A C 1
ATOM 4354 O O . GLU A 1 571 ? 10.385 -6.814 -32.848 1.00 91.50 571 GLU A O 1
ATOM 4359 N N . LEU A 1 572 ? 8.324 -7.388 -33.543 1.00 92.75 572 LEU A N 1
ATOM 4360 C CA . LEU A 1 572 ? 8.767 -8.422 -34.476 1.00 92.75 572 LEU A CA 1
ATOM 4361 C C . LEU A 1 572 ? 9.058 -7.810 -35.847 1.00 92.75 572 LEU A C 1
ATOM 4363 O O . LEU A 1 572 ? 8.298 -6.978 -36.336 1.00 92.75 572 LEU A O 1
ATOM 4367 N N . ASN A 1 573 ? 10.118 -8.293 -36.489 1.00 95.69 573 ASN A N 1
ATOM 4368 C CA . ASN A 1 573 ? 10.638 -7.816 -37.770 1.00 95.69 573 ASN A CA 1
ATOM 4369 C C . ASN A 1 573 ? 11.022 -6.328 -37.773 1.00 95.69 573 ASN A C 1
ATOM 4371 O O . ASN A 1 573 ? 10.862 -5.641 -38.783 1.00 95.69 573 ASN A O 1
ATOM 4375 N N . ILE A 1 574 ? 11.525 -5.834 -36.643 1.00 95.94 574 ILE A N 1
ATOM 4376 C CA . ILE A 1 574 ? 11.996 -4.460 -36.479 1.00 95.94 574 ILE A CA 1
ATOM 4377 C C . ILE A 1 574 ? 13.453 -4.486 -36.014 1.00 95.94 574 ILE A C 1
ATOM 4379 O O . ILE A 1 574 ? 13.815 -5.286 -35.155 1.00 95.94 574 ILE A O 1
ATOM 4383 N N . ASP A 1 575 ? 14.275 -3.614 -36.598 1.00 96.19 575 ASP A N 1
ATOM 4384 C CA . ASP A 1 575 ? 15.646 -3.305 -36.186 1.00 96.19 575 ASP A CA 1
ATOM 4385 C C . ASP A 1 575 ? 15.698 -1.869 -35.656 1.00 96.19 575 ASP A C 1
ATOM 4387 O O . ASP A 1 575 ? 15.271 -0.924 -36.326 1.00 96.19 575 ASP A O 1
ATOM 4391 N N . TYR A 1 576 ? 16.247 -1.689 -34.458 1.00 95.75 576 TYR A N 1
ATOM 4392 C CA . TYR A 1 576 ? 16.577 -0.370 -33.917 1.00 95.75 576 TYR A CA 1
ATOM 4393 C C . TYR A 1 576 ? 17.959 0.043 -34.425 1.00 95.75 576 TYR A C 1
ATOM 4395 O O . TYR A 1 576 ? 18.963 -0.115 -33.739 1.00 95.75 576 TYR A O 1
ATOM 4403 N N . HIS A 1 577 ? 18.050 0.508 -35.668 1.00 94.19 577 HIS A N 1
ATOM 4404 C CA . HIS A 1 577 ? 19.337 0.707 -36.331 1.00 94.19 577 HIS A CA 1
ATOM 4405 C C . HIS A 1 577 ? 20.207 1.801 -35.676 1.00 94.19 577 HIS A C 1
ATOM 4407 O O . HIS A 1 577 ? 19.744 2.902 -35.389 1.00 94.19 577 HIS A O 1
ATOM 4413 N N . GLY A 1 578 ? 21.509 1.532 -35.523 1.00 92.75 578 GLY A N 1
ATOM 4414 C CA . GLY A 1 578 ? 22.461 2.451 -34.891 1.00 92.75 578 GLY A CA 1
ATOM 4415 C C . GLY A 1 578 ? 22.405 2.426 -33.360 1.00 92.75 578 GLY A C 1
ATOM 4416 O O . GLY A 1 578 ? 21.856 1.499 -32.762 1.00 92.75 578 GLY A O 1
ATOM 4417 N N . GLY A 1 579 ? 23.029 3.426 -32.723 1.00 89.81 579 GLY A N 1
ATOM 4418 C CA . GLY A 1 579 ? 23.099 3.539 -31.257 1.00 89.81 579 GLY A CA 1
ATOM 4419 C C . GLY A 1 579 ? 23.783 2.354 -30.561 1.00 89.81 579 GLY A C 1
ATOM 4420 O O . GLY A 1 579 ? 23.533 2.116 -29.383 1.00 89.81 579 GLY A O 1
ATOM 4421 N N . ASP A 1 580 ? 24.598 1.584 -31.286 1.00 90.50 580 ASP A N 1
ATOM 4422 C CA . ASP A 1 580 ? 25.168 0.323 -30.814 1.00 90.50 580 ASP A CA 1
ATOM 4423 C C . ASP A 1 580 ? 26.225 0.537 -29.725 1.00 90.50 580 ASP A C 1
ATOM 4425 O O . ASP A 1 580 ? 27.229 1.219 -29.933 1.00 90.50 580 ASP A O 1
ATOM 4429 N N . ILE A 1 581 ? 26.034 -0.122 -28.583 1.00 86.88 581 ILE A N 1
ATOM 4430 C CA . ILE A 1 581 ? 27.026 -0.205 -27.507 1.00 86.88 581 ILE A CA 1
ATOM 4431 C C . ILE A 1 581 ? 28.006 -1.330 -27.861 1.00 86.88 581 ILE A C 1
ATOM 4433 O O . ILE A 1 581 ? 29.207 -1.110 -28.048 1.00 86.88 581 ILE A O 1
ATOM 4437 N N . TYR A 1 582 ? 27.493 -2.555 -28.013 1.00 83.69 582 TYR A N 1
ATOM 4438 C CA . TYR A 1 582 ? 28.221 -3.698 -28.566 1.00 83.69 582 TYR A CA 1
ATOM 4439 C C . TYR A 1 582 ? 27.289 -4.792 -29.085 1.00 83.69 582 TYR A C 1
ATOM 4441 O O . TYR A 1 582 ? 26.080 -4.786 -28.855 1.00 83.69 582 TYR A O 1
ATOM 4449 N N . LYS A 1 583 ? 27.900 -5.744 -29.799 1.00 84.12 583 LYS A N 1
ATOM 4450 C CA . LYS A 1 583 ? 27.251 -6.938 -30.330 1.00 84.12 583 LYS A CA 1
ATOM 4451 C C . LYS A 1 583 ? 27.744 -8.174 -29.588 1.00 84.12 583 LYS A C 1
ATOM 4453 O O . LYS A 1 583 ? 28.948 -8.430 -29.590 1.00 84.12 583 LYS A O 1
ATOM 4458 N N . THR A 1 584 ? 26.823 -8.987 -29.087 1.00 83.81 584 THR A N 1
ATOM 4459 C CA . THR A 1 584 ? 27.121 -10.345 -28.627 1.00 83.81 584 THR A CA 1
ATOM 4460 C C . THR A 1 584 ? 26.681 -11.343 -29.692 1.00 83.81 584 THR A C 1
ATOM 4462 O O . THR A 1 584 ? 25.514 -11.381 -30.079 1.00 83.81 584 THR A O 1
ATOM 4465 N N . ALA A 1 585 ? 27.623 -12.120 -30.225 1.00 83.81 585 ALA A N 1
ATOM 4466 C CA . ALA A 1 585 ? 27.332 -13.072 -31.291 1.00 83.81 585 ALA A CA 1
ATOM 4467 C C . ALA A 1 585 ? 26.721 -14.369 -30.744 1.00 83.81 585 ALA A C 1
ATOM 4469 O O . ALA A 1 585 ? 27.079 -14.796 -29.649 1.00 83.81 585 ALA A O 1
ATOM 4470 N N . GLN A 1 586 ? 25.847 -14.998 -31.539 1.00 84.75 586 GLN A N 1
ATOM 4471 C CA . GLN A 1 586 ? 25.340 -16.359 -31.309 1.00 84.75 586 GLN A CA 1
ATOM 4472 C C . GLN A 1 586 ? 24.800 -16.600 -29.889 1.00 84.75 586 GLN A C 1
ATOM 4474 O O . GLN A 1 586 ? 25.184 -17.562 -29.235 1.00 84.75 586 GLN A O 1
ATOM 4479 N N . LYS A 1 587 ? 23.910 -15.731 -29.398 1.00 85.81 587 LYS A N 1
ATOM 4480 C CA . LYS A 1 587 ? 23.261 -15.871 -28.091 1.00 85.81 587 LYS A CA 1
ATOM 4481 C C . LYS A 1 587 ? 22.340 -17.101 -28.068 1.00 85.81 587 LYS A C 1
ATOM 4483 O O . LYS A 1 587 ? 21.245 -17.037 -28.635 1.00 85.81 587 LYS A O 1
ATOM 4488 N N . PRO A 1 588 ? 22.732 -18.201 -27.394 1.00 77.81 588 PRO A N 1
ATOM 4489 C CA . PRO A 1 588 ? 21.975 -19.452 -27.426 1.00 77.81 588 PRO A CA 1
ATOM 4490 C C . PRO A 1 588 ? 20.671 -19.367 -26.620 1.00 77.81 588 PRO A C 1
ATOM 4492 O O . PRO A 1 588 ? 19.723 -20.079 -26.922 1.00 77.81 588 PRO A O 1
ATOM 4495 N N . GLY A 1 589 ? 20.587 -18.455 -25.644 1.00 83.62 589 GLY A N 1
ATOM 4496 C CA . GLY A 1 589 ? 19.363 -18.171 -24.883 1.00 83.62 589 GLY A CA 1
ATOM 4497 C C . GLY A 1 589 ? 18.344 -17.285 -25.615 1.00 83.62 589 GLY A C 1
ATOM 4498 O O . GLY A 1 589 ? 17.381 -16.833 -25.000 1.00 83.62 589 GLY A O 1
ATOM 4499 N N . GLY A 1 590 ? 18.555 -17.013 -26.906 1.00 91.12 590 GLY A N 1
ATOM 4500 C CA . GLY A 1 590 ? 17.616 -16.270 -27.739 1.00 91.12 590 GLY A CA 1
ATOM 4501 C C . GLY A 1 590 ? 17.478 -14.790 -27.375 1.00 91.12 590 GLY A C 1
ATOM 4502 O O . GLY A 1 590 ? 18.360 -14.179 -26.767 1.00 91.12 590 GLY A O 1
ATOM 4503 N N . GLU A 1 591 ? 16.337 -14.223 -27.756 1.00 90.44 591 GLU A N 1
ATOM 4504 C CA . GLU A 1 591 ? 15.952 -12.853 -27.417 1.00 90.44 591 GLU A CA 1
ATOM 4505 C C . GLU A 1 591 ? 15.893 -12.598 -25.895 1.00 90.44 591 GLU A C 1
ATOM 4507 O O . GLU A 1 591 ? 16.468 -11.593 -25.474 1.00 90.44 591 GLU A O 1
ATOM 4512 N N . PRO A 1 592 ? 15.340 -13.489 -25.043 1.00 88.81 592 PRO A N 1
ATOM 4513 C CA . PRO A 1 592 ? 15.284 -13.236 -23.603 1.00 88.81 592 PRO A CA 1
ATOM 4514 C C . PRO A 1 592 ? 16.666 -13.037 -22.973 1.00 88.81 592 PRO A C 1
ATOM 4516 O O . PRO A 1 592 ? 16.837 -12.161 -22.128 1.00 88.81 592 PRO A O 1
ATOM 4519 N N . ALA A 1 593 ? 17.671 -13.794 -23.427 1.00 89.62 593 ALA A N 1
ATOM 4520 C CA . ALA A 1 593 ? 19.055 -13.604 -22.997 1.00 89.62 593 ALA A CA 1
ATOM 4521 C C . ALA A 1 593 ? 19.669 -12.298 -23.534 1.00 89.62 593 ALA A C 1
ATOM 4523 O O . ALA A 1 593 ? 20.510 -11.701 -22.871 1.00 89.62 593 ALA A O 1
ATOM 4524 N N . CYS A 1 594 ? 19.257 -11.838 -24.720 1.00 92.06 594 CYS A N 1
ATOM 4525 C CA . CYS A 1 594 ? 19.675 -10.540 -25.257 1.00 92.06 594 CYS A CA 1
ATOM 4526 C C . CYS A 1 594 ? 19.118 -9.370 -24.432 1.00 92.06 594 CYS A C 1
ATOM 4528 O O . CYS A 1 594 ? 19.821 -8.393 -24.175 1.00 92.06 594 CYS A O 1
ATOM 4530 N N . ARG A 1 595 ? 17.870 -9.483 -23.975 1.00 90.50 595 ARG A N 1
ATOM 4531 C CA . ARG A 1 595 ? 17.264 -8.515 -23.060 1.00 90.50 595 ARG A CA 1
ATOM 4532 C C . ARG A 1 595 ? 17.961 -8.494 -21.704 1.00 90.50 595 ARG A C 1
ATOM 4534 O O . ARG A 1 595 ? 18.193 -7.414 -21.180 1.00 90.50 595 ARG A O 1
ATOM 4541 N N . GLU A 1 596 ? 18.312 -9.653 -21.155 1.00 88.25 596 GLU A N 1
ATOM 4542 C CA . GLU A 1 596 ? 19.011 -9.727 -19.866 1.00 88.25 596 GLU A CA 1
ATOM 4543 C C . GLU A 1 596 ? 20.405 -9.087 -19.933 1.00 88.25 596 GLU A C 1
ATOM 4545 O O . GLU A 1 596 ? 20.783 -8.299 -19.069 1.00 88.25 596 GLU A O 1
ATOM 4550 N N . ASP A 1 597 ? 21.129 -9.324 -21.028 1.00 88.56 597 ASP A N 1
ATOM 4551 C CA . ASP A 1 597 ? 22.357 -8.594 -21.345 1.00 88.56 597 ASP A CA 1
ATOM 4552 C C . ASP A 1 597 ? 22.121 -7.068 -21.368 1.00 88.56 597 ASP A C 1
ATOM 4554 O O . ASP A 1 597 ? 22.916 -6.313 -20.810 1.00 88.56 597 ASP A O 1
ATOM 4558 N N . CYS A 1 598 ? 21.026 -6.598 -21.985 1.00 90.19 598 CYS A N 1
ATOM 4559 C CA . CYS A 1 598 ? 20.661 -5.177 -21.980 1.00 90.19 598 CYS A CA 1
ATOM 4560 C C . CYS A 1 598 ? 20.351 -4.667 -20.570 1.00 90.19 598 CYS A C 1
ATOM 4562 O O . CYS A 1 598 ? 20.759 -3.570 -20.201 1.00 90.19 598 CYS A O 1
ATOM 4564 N N . TYR A 1 599 ? 19.645 -5.451 -19.761 1.00 88.88 599 TYR A N 1
ATOM 4565 C CA . TYR A 1 599 ? 19.310 -5.089 -18.390 1.00 88.88 599 TYR A CA 1
ATOM 4566 C C . TYR A 1 599 ? 20.564 -4.865 -17.532 1.00 88.88 599 TYR A C 1
ATOM 4568 O O . TYR A 1 599 ? 20.659 -3.869 -16.808 1.00 88.88 599 TYR A O 1
ATOM 4576 N N . HIS A 1 600 ? 21.560 -5.734 -17.685 1.00 85.50 600 HIS A N 1
ATOM 4577 C CA . HIS A 1 600 ? 22.844 -5.623 -17.001 1.00 85.50 600 HIS A CA 1
ATOM 4578 C C . HIS A 1 600 ? 23.805 -4.601 -17.614 1.00 85.50 600 HIS A C 1
ATOM 4580 O O . HIS A 1 600 ? 24.813 -4.288 -16.991 1.00 85.50 600 HIS A O 1
ATOM 4586 N N . GLU A 1 601 ? 23.530 -4.066 -18.800 1.00 86.00 601 GLU A N 1
ATOM 4587 C CA . GLU A 1 601 ? 24.353 -3.028 -19.415 1.00 86.00 601 GLU A CA 1
ATOM 4588 C C . GLU A 1 601 ? 23.850 -1.634 -18.996 1.00 86.00 601 GLU A C 1
ATOM 4590 O O . GLU A 1 601 ? 22.762 -1.221 -19.414 1.00 86.00 601 GLU A O 1
ATOM 4595 N N . PRO A 1 602 ? 24.616 -0.856 -18.204 1.00 82.19 602 PRO A N 1
ATOM 4596 C CA . PRO A 1 602 ? 24.133 0.420 -17.677 1.00 82.19 602 PRO A CA 1
ATOM 4597 C C . PRO A 1 602 ? 23.744 1.447 -18.745 1.00 82.19 602 PRO A C 1
ATOM 4599 O O . PRO A 1 602 ? 22.874 2.283 -18.497 1.00 82.19 602 PRO A O 1
ATOM 4602 N N . GLN A 1 603 ? 24.368 1.401 -19.928 1.00 83.12 603 GLN A N 1
ATOM 4603 C CA . GLN A 1 603 ? 24.067 2.324 -21.029 1.00 83.12 603 GLN A CA 1
ATOM 4604 C C . GLN A 1 603 ? 22.937 1.827 -21.941 1.00 83.12 603 GLN A C 1
ATOM 4606 O O . GLN A 1 603 ? 22.456 2.582 -22.793 1.00 83.12 603 GLN A O 1
ATOM 4611 N N . CYS A 1 604 ? 22.516 0.568 -21.799 1.00 89.62 604 CYS A N 1
ATOM 4612 C CA . CYS A 1 604 ? 21.510 -0.021 -22.667 1.00 89.62 604 CYS A CA 1
ATOM 4613 C C . CYS A 1 604 ? 20.122 0.468 -22.275 1.00 89.62 604 CYS A C 1
ATOM 4615 O O . CYS A 1 604 ? 19.725 0.415 -21.114 1.00 89.62 604 CYS A O 1
ATOM 4617 N N . ARG A 1 605 ? 19.379 0.958 -23.265 1.00 90.62 605 ARG A N 1
ATOM 4618 C CA . ARG A 1 605 ? 17.975 1.376 -23.120 1.00 90.62 605 ARG A CA 1
ATOM 4619 C C . ARG A 1 605 ? 17.058 0.544 -24.015 1.00 90.62 605 ARG A C 1
ATOM 4621 O O . ARG A 1 605 ? 15.881 0.370 -23.703 1.00 90.62 605 ARG A O 1
ATOM 4628 N N . ALA A 1 606 ? 17.606 -0.027 -25.086 1.00 93.31 606 ALA A N 1
ATOM 4629 C CA . ALA A 1 606 ? 16.904 -0.915 -25.997 1.00 93.31 606 ALA A CA 1
ATOM 4630 C C . ALA A 1 606 ? 17.863 -1.949 -26.603 1.00 93.31 606 ALA A C 1
ATOM 4632 O O . ALA A 1 606 ? 19.079 -1.784 -26.568 1.00 93.31 606 ALA A O 1
ATOM 4633 N N . TYR A 1 607 ? 17.329 -3.007 -27.201 1.00 94.50 607 TYR A N 1
ATOM 4634 C CA . TYR A 1 607 ? 18.135 -4.023 -27.878 1.00 94.50 607 TYR A CA 1
ATOM 4635 C C . TYR A 1 607 ? 17.501 -4.451 -29.198 1.00 94.50 607 TYR A C 1
ATOM 4637 O O . TYR A 1 607 ? 16.353 -4.135 -29.512 1.00 94.50 607 TYR A O 1
ATOM 4645 N N . THR A 1 608 ? 18.277 -5.165 -30.006 1.00 95.94 608 THR A N 1
ATOM 4646 C CA . THR A 1 608 ? 17.783 -5.895 -31.177 1.00 95.94 608 THR A CA 1
ATOM 4647 C C . THR A 1 608 ? 18.431 -7.270 -31.206 1.00 95.94 608 THR A C 1
ATOM 4649 O O . THR A 1 608 ? 19.650 -7.382 -31.120 1.00 95.94 608 THR A O 1
ATOM 4652 N N . TYR A 1 609 ? 17.630 -8.319 -31.332 1.00 96.06 609 TYR A N 1
ATOM 4653 C CA . TYR A 1 609 ? 18.073 -9.697 -31.501 1.00 96.06 609 TYR A CA 1
ATOM 4654 C C . TYR A 1 609 ? 17.729 -10.175 -32.913 1.00 96.06 609 TYR A C 1
ATOM 4656 O O . TYR A 1 609 ? 16.583 -10.052 -33.338 1.00 96.06 609 TYR A O 1
ATOM 4664 N N . LYS A 1 610 ? 18.694 -10.736 -33.651 1.00 95.25 610 LYS A N 1
ATOM 4665 C CA . LYS A 1 610 ? 18.441 -11.329 -34.974 1.00 95.25 610 LYS A CA 1
ATOM 4666 C C . LYS A 1 610 ? 18.409 -12.844 -34.872 1.00 95.25 610 LYS A C 1
ATOM 4668 O O . LYS A 1 610 ? 19.448 -13.496 -34.791 1.00 95.25 610 LYS A O 1
ATOM 4673 N N . SER A 1 611 ? 17.207 -13.404 -34.948 1.00 92.12 611 SER A N 1
ATOM 4674 C CA . SER A 1 611 ? 16.967 -14.850 -34.840 1.00 92.12 611 SER A CA 1
ATOM 4675 C C . SER A 1 611 ? 17.663 -15.666 -35.935 1.00 92.12 611 SER A C 1
ATOM 4677 O O . SER A 1 611 ? 18.076 -16.792 -35.682 1.00 92.12 611 SER A O 1
ATOM 4679 N N . GLY A 1 612 ? 17.897 -15.084 -37.117 1.00 89.50 612 GLY A N 1
ATOM 4680 C CA . GLY A 1 612 ? 18.564 -15.774 -38.228 1.00 89.50 612 GLY A CA 1
ATOM 4681 C C . GLY A 1 612 ? 20.042 -16.119 -37.993 1.00 89.50 612 GLY A C 1
ATOM 4682 O O . GLY A 1 612 ? 20.560 -17.030 -38.629 1.00 89.50 612 GLY A O 1
ATOM 4683 N N . ASN A 1 613 ? 20.742 -15.409 -37.101 1.00 90.81 613 ASN A N 1
ATOM 4684 C CA . ASN A 1 613 ? 22.156 -15.674 -36.784 1.00 90.81 613 ASN A CA 1
ATOM 4685 C C . ASN A 1 613 ? 22.472 -15.659 -35.278 1.00 90.81 613 ASN A C 1
ATOM 4687 O O . ASN A 1 613 ? 23.631 -15.811 -34.887 1.00 90.81 613 ASN A O 1
ATOM 4691 N N . GLY A 1 614 ? 21.459 -15.456 -34.435 1.00 91.31 614 GLY A N 1
ATOM 4692 C CA . GLY A 1 614 ? 21.578 -15.380 -32.984 1.00 91.31 614 GLY A CA 1
ATOM 4693 C C . GLY A 1 614 ? 22.315 -14.144 -32.465 1.00 91.31 614 GLY A C 1
ATOM 4694 O O . GLY A 1 614 ? 22.684 -14.116 -31.295 1.00 91.31 614 GLY A O 1
ATOM 4695 N N . ASN A 1 615 ? 22.585 -13.135 -33.293 1.00 94.69 615 ASN A N 1
ATOM 4696 C CA . ASN A 1 615 ? 23.295 -11.943 -32.838 1.00 94.69 615 ASN A CA 1
ATOM 4697 C C . ASN A 1 615 ? 22.377 -11.042 -32.000 1.00 94.69 615 ASN A C 1
ATOM 4699 O O . ASN A 1 615 ? 21.222 -10.810 -32.350 1.00 94.69 615 ASN A O 1
ATOM 4703 N N . CYS A 1 616 ? 22.933 -10.496 -30.925 1.00 95.06 616 CYS A N 1
ATOM 4704 C CA . CYS A 1 616 ? 22.301 -9.536 -30.034 1.00 95.06 616 CYS A CA 1
ATOM 4705 C C . CYS A 1 616 ? 23.045 -8.200 -30.110 1.00 95.06 616 CYS A C 1
ATOM 4707 O O . CYS A 1 616 ? 24.269 -8.176 -29.983 1.00 95.06 616 CYS A O 1
ATOM 4709 N N . TRP A 1 617 ? 22.320 -7.104 -30.305 1.00 95.06 617 TRP A N 1
ATOM 4710 C CA . TRP A 1 617 ? 22.839 -5.738 -30.282 1.00 95.06 617 TRP A CA 1
ATOM 4711 C C . TRP A 1 617 ? 22.238 -4.995 -29.099 1.00 95.06 617 TRP A C 1
ATOM 4713 O O . TRP A 1 617 ? 21.024 -4.788 -29.058 1.00 95.06 617 TRP A O 1
ATOM 4723 N N . LEU A 1 618 ? 23.094 -4.574 -28.169 1.00 93.12 618 LEU A N 1
ATOM 4724 C CA . LEU A 1 618 ? 22.713 -3.699 -27.064 1.00 93.12 618 LEU A CA 1
ATOM 4725 C C . LEU A 1 618 ? 22.851 -2.252 -27.506 1.00 93.12 618 LEU A C 1
ATOM 4727 O O . LEU A 1 618 ? 23.869 -1.885 -28.102 1.00 93.12 618 LEU A O 1
ATOM 4731 N N . LYS A 1 619 ? 21.832 -1.439 -27.239 1.00 92.44 619 LYS A N 1
ATOM 4732 C CA . LYS A 1 619 ? 21.706 -0.113 -27.835 1.00 92.44 619 LYS A CA 1
ATOM 4733 C C . LYS A 1 619 ? 21.353 0.936 -26.794 1.00 92.44 619 LYS A C 1
ATOM 4735 O O . LYS A 1 619 ? 20.570 0.707 -25.869 1.00 92.44 619 LYS A O 1
ATOM 4740 N N . THR A 1 620 ? 21.914 2.121 -26.978 1.00 91.69 620 THR A N 1
ATOM 4741 C CA . THR A 1 620 ? 21.471 3.319 -26.267 1.00 91.69 620 THR A CA 1
ATOM 4742 C C . THR A 1 620 ? 20.093 3.746 -26.779 1.00 91.69 620 THR A C 1
ATOM 4744 O O . THR A 1 620 ? 19.579 3.213 -27.769 1.00 91.69 620 THR A O 1
ATOM 4747 N N . ILE A 1 621 ? 19.487 4.748 -26.137 1.00 91.81 621 ILE A N 1
ATOM 4748 C CA . ILE A 1 621 ? 18.171 5.248 -26.551 1.00 91.81 621 ILE A CA 1
ATOM 4749 C C . ILE A 1 621 ? 18.159 5.786 -27.991 1.00 91.81 621 ILE A C 1
ATOM 4751 O O . ILE A 1 621 ? 17.136 5.726 -28.668 1.00 91.81 621 ILE A O 1
ATOM 4755 N N . THR A 1 622 ? 19.300 6.237 -28.521 1.00 91.19 622 THR A N 1
ATOM 4756 C CA . THR A 1 622 ? 19.373 6.730 -29.903 1.00 91.19 622 THR A CA 1
ATOM 4757 C C . THR A 1 622 ? 19.189 5.625 -30.939 1.00 91.19 622 THR A C 1
ATOM 4759 O O . THR A 1 622 ? 18.718 5.927 -32.034 1.00 91.19 622 THR A O 1
ATOM 4762 N N . GLY A 1 623 ? 19.456 4.355 -30.606 1.00 91.69 623 GLY A N 1
ATOM 4763 C CA . GLY A 1 623 ? 19.187 3.224 -31.502 1.00 91.69 623 GLY A CA 1
ATOM 4764 C C . GLY A 1 623 ? 17.702 3.097 -31.853 1.00 91.69 623 GLY A C 1
ATOM 4765 O O . GLY A 1 623 ? 17.361 2.775 -32.989 1.00 91.69 623 GLY A O 1
ATOM 4766 N N . PHE A 1 624 ? 16.803 3.443 -30.923 1.00 92.50 624 PHE A N 1
ATOM 4767 C CA . PHE A 1 624 ? 15.360 3.462 -31.183 1.00 92.50 624 PHE A CA 1
ATOM 4768 C C . PHE A 1 624 ? 14.984 4.429 -32.319 1.00 92.50 624 PHE A C 1
ATOM 4770 O O . PHE A 1 624 ? 14.095 4.140 -33.114 1.00 92.50 624 PHE A O 1
ATOM 4777 N N . THR A 1 625 ? 15.685 5.559 -32.458 1.00 91.19 625 THR A N 1
ATOM 4778 C CA . THR A 1 625 ? 15.386 6.546 -33.514 1.00 91.19 625 THR A CA 1
ATOM 4779 C C . THR A 1 625 ? 15.639 6.018 -34.927 1.00 91.19 625 THR A C 1
ATOM 4781 O O . THR A 1 625 ? 15.046 6.518 -35.881 1.00 91.19 625 THR A O 1
ATOM 4784 N N . GLY A 1 626 ? 16.456 4.967 -35.061 1.00 92.56 626 GLY A N 1
ATOM 4785 C CA . GLY A 1 626 ? 16.697 4.247 -36.309 1.00 92.56 626 GLY A CA 1
ATOM 4786 C C . GLY A 1 626 ? 15.746 3.073 -36.551 1.00 92.56 626 GLY A C 1
ATOM 4787 O O . GLY A 1 626 ? 16.059 2.213 -37.374 1.00 92.56 626 GLY A O 1
ATOM 4788 N N . ARG A 1 627 ? 14.614 3.005 -35.836 1.00 94.69 627 ARG A N 1
ATOM 4789 C CA . ARG A 1 627 ? 13.581 1.972 -35.998 1.00 94.69 627 ARG A CA 1
ATOM 4790 C C . ARG A 1 627 ? 13.202 1.789 -37.472 1.00 94.69 627 ARG A C 1
ATOM 4792 O O . ARG A 1 627 ? 12.657 2.698 -38.096 1.00 94.69 627 ARG A O 1
ATOM 4799 N N . ARG A 1 628 ? 13.429 0.589 -38.006 1.00 95.25 628 ARG A N 1
ATOM 4800 C CA . ARG A 1 628 ? 13.100 0.203 -39.386 1.00 95.25 628 ARG A CA 1
ATOM 4801 C C . ARG A 1 628 ? 12.660 -1.252 -39.466 1.00 95.25 628 ARG A C 1
ATOM 4803 O O . ARG A 1 628 ? 12.972 -2.041 -38.582 1.00 95.25 628 ARG A O 1
ATOM 4810 N N . GLU A 1 629 ? 11.973 -1.607 -40.541 1.00 96.31 629 GLU A N 1
ATOM 4811 C CA . GLU A 1 629 ? 11.624 -3.000 -40.814 1.00 96.31 629 GLU A CA 1
ATOM 4812 C C . GLU A 1 629 ? 12.865 -3.809 -41.207 1.00 96.31 629 GLU A C 1
ATOM 4814 O O . GLU A 1 629 ? 13.644 -3.405 -42.071 1.00 96.31 629 GLU A O 1
ATOM 4819 N N . GLU A 1 630 ? 13.043 -4.964 -40.573 1.00 96.44 630 GLU A N 1
ATOM 4820 C CA . GLU A 1 630 ? 14.061 -5.947 -40.931 1.00 96.44 630 GLU A CA 1
ATOM 4821 C C . GLU A 1 630 ? 13.574 -7.351 -40.556 1.00 96.44 630 GLU A C 1
ATOM 4823 O O . GLU A 1 630 ? 13.265 -7.629 -39.398 1.00 96.44 630 GLU A O 1
ATOM 4828 N N . GLN A 1 631 ? 13.520 -8.266 -41.526 1.00 95.06 631 GLN A N 1
ATOM 4829 C CA . GLN A 1 631 ? 13.098 -9.644 -41.265 1.00 95.06 631 GLN A CA 1
ATOM 4830 C C . GLN A 1 631 ? 13.997 -10.326 -40.230 1.00 95.06 631 GLN A C 1
ATOM 4832 O O . GLN A 1 631 ? 15.218 -10.165 -40.244 1.00 95.06 631 GLN A O 1
ATOM 4837 N N . ASN A 1 632 ? 13.392 -11.150 -39.371 1.00 93.56 632 ASN A N 1
ATOM 4838 C CA . ASN A 1 632 ? 14.066 -11.915 -38.314 1.00 93.56 632 ASN A CA 1
ATOM 4839 C C . ASN A 1 632 ? 14.675 -11.068 -37.183 1.00 93.56 632 ASN A C 1
ATOM 4841 O O . ASN A 1 632 ? 15.314 -11.641 -36.293 1.00 93.56 632 ASN A O 1
ATOM 4845 N N . ALA A 1 633 ? 14.479 -9.747 -37.190 1.00 95.94 633 ALA A N 1
ATOM 4846 C CA . ALA A 1 633 ? 14.874 -8.860 -36.105 1.00 95.94 633 ALA A CA 1
ATOM 4847 C C . ALA A 1 633 ? 13.760 -8.750 -35.049 1.00 95.94 633 ALA A C 1
ATOM 4849 O O . ALA A 1 633 ? 12.577 -8.677 -35.376 1.00 95.94 633 ALA A O 1
ATOM 4850 N N . MET A 1 634 ? 14.136 -8.791 -33.775 1.00 95.00 634 MET A N 1
ATOM 4851 C CA . MET A 1 634 ? 13.247 -8.664 -32.621 1.00 95.00 634 MET A CA 1
ATOM 4852 C C . MET A 1 634 ? 13.800 -7.563 -31.720 1.00 95.00 634 MET A C 1
ATOM 4854 O O . MET A 1 634 ? 14.906 -7.709 -31.196 1.00 95.00 634 MET A O 1
ATOM 4858 N N . SER A 1 635 ? 13.054 -6.477 -31.538 1.00 94.50 635 SER A N 1
ATOM 4859 C CA . SER A 1 635 ? 13.500 -5.315 -30.760 1.00 94.50 635 SER A CA 1
ATOM 4860 C C . SER A 1 635 ? 12.622 -5.066 -29.538 1.00 94.50 635 SER A C 1
ATOM 4862 O O . SER A 1 635 ? 11.424 -5.350 -29.546 1.00 94.50 635 SER A O 1
ATOM 4864 N N . GLY A 1 636 ? 13.219 -4.518 -28.481 1.00 91.62 636 GLY A N 1
ATOM 4865 C CA . GLY A 1 636 ? 12.539 -4.263 -27.211 1.00 91.62 636 GLY A CA 1
ATOM 4866 C C . GLY A 1 636 ? 13.285 -3.260 -26.333 1.00 91.62 636 GLY A C 1
ATOM 4867 O O . GLY A 1 636 ? 14.410 -2.861 -26.641 1.00 91.62 636 GLY A O 1
ATOM 4868 N N . SER A 1 637 ? 12.635 -2.824 -25.253 1.00 90.19 637 SER A N 1
ATOM 4869 C CA . SER A 1 637 ? 13.218 -1.950 -24.226 1.00 90.19 637 SER A CA 1
ATOM 4870 C C . SER A 1 637 ? 14.003 -2.759 -23.184 1.00 90.19 637 SER A C 1
ATOM 4872 O O . SER A 1 637 ? 13.741 -3.946 -22.994 1.00 90.19 637 SER A O 1
ATOM 4874 N N . LYS A 1 638 ? 14.905 -2.103 -22.443 1.00 88.25 638 LYS A N 1
ATOM 4875 C CA . LYS A 1 638 ? 15.705 -2.708 -21.358 1.00 88.25 638 LYS A CA 1
ATOM 4876 C C . LYS A 1 638 ? 14.886 -3.572 -20.387 1.00 88.25 638 LYS A C 1
ATOM 4878 O O . LYS A 1 638 ? 15.278 -4.690 -20.072 1.00 88.25 638 LYS A O 1
ATOM 4883 N N . ILE A 1 639 ? 13.750 -3.056 -19.920 1.00 82.25 639 ILE A N 1
ATOM 4884 C CA . ILE A 1 639 ? 12.925 -3.687 -18.876 1.00 82.25 639 ILE A CA 1
ATOM 4885 C C . ILE A 1 639 ? 11.760 -4.526 -19.436 1.00 82.25 639 ILE A C 1
ATOM 4887 O O . ILE A 1 639 ? 11.012 -5.134 -18.672 1.00 82.25 639 ILE A O 1
ATOM 4891 N N . GLY A 1 640 ? 11.590 -4.580 -20.762 1.00 83.69 640 GLY A N 1
ATOM 4892 C CA . GLY A 1 640 ? 10.458 -5.242 -21.413 1.00 83.69 640 GLY A CA 1
ATOM 4893 C C . GLY A 1 640 ? 9.176 -4.401 -21.394 1.00 83.69 640 GLY A C 1
ATOM 4894 O O . GLY A 1 640 ? 9.187 -3.208 -21.698 1.00 83.69 640 GLY A O 1
ATOM 4895 N N . CYS A 1 641 ? 8.034 -5.022 -21.089 1.00 82.69 641 CYS A N 1
ATOM 4896 C CA . CYS A 1 641 ? 6.787 -4.266 -20.972 1.00 82.69 641 CYS A CA 1
ATOM 4897 C C . CYS A 1 641 ? 6.859 -3.293 -19.785 1.00 82.69 641 CYS A C 1
ATOM 4899 O O . CYS A 1 641 ? 7.097 -3.731 -18.661 1.00 82.69 641 CYS A O 1
ATOM 4901 N N . PRO A 1 642 ? 6.614 -1.995 -19.989 1.00 83.50 642 PRO A N 1
ATOM 4902 C CA . PRO A 1 642 ? 6.687 -1.023 -18.909 1.00 83.50 642 PRO A CA 1
ATOM 4903 C C . PRO A 1 642 ? 5.492 -1.108 -17.965 1.00 83.50 642 PRO A C 1
ATOM 4905 O O . PRO A 1 642 ? 4.360 -0.790 -18.322 1.00 83.50 642 PRO A O 1
ATOM 4908 N N . LYS A 1 643 ? 5.771 -1.524 -16.729 1.00 81.88 643 LYS A N 1
ATOM 4909 C CA . LYS A 1 643 ? 4.752 -1.835 -15.716 1.00 81.88 643 LYS A CA 1
ATOM 4910 C C . LYS A 1 643 ? 4.396 -0.657 -14.814 1.00 81.88 643 LYS A C 1
ATOM 4912 O O . LYS A 1 643 ? 3.394 -0.713 -14.111 1.00 81.88 643 LYS A O 1
ATOM 4917 N N . CYS A 1 644 ? 5.189 0.416 -14.833 1.00 84.06 644 CYS A N 1
ATOM 4918 C CA . CYS A 1 644 ? 4.868 1.607 -14.054 1.00 84.06 644 CYS A CA 1
ATOM 4919 C C . CYS A 1 644 ? 3.642 2.351 -14.629 1.00 84.06 644 CYS A C 1
ATOM 4921 O O . CYS A 1 644 ? 2.905 2.975 -13.880 1.00 84.06 644 CYS A O 1
ATOM 4923 N N . GLN A 1 645 ? 3.336 2.196 -15.921 1.00 87.88 645 GLN A N 1
ATOM 4924 C CA . GLN A 1 645 ? 2.235 2.868 -16.626 1.00 87.88 645 GLN A CA 1
ATOM 4925 C C . GLN A 1 645 ? 0.840 2.586 -16.031 1.00 87.88 645 GLN A C 1
ATOM 4927 O O . GLN A 1 645 ? 0.622 1.570 -15.362 1.00 87.88 645 GLN A O 1
ATOM 4932 N N . ARG A 1 646 ? -0.131 3.463 -16.309 1.00 87.31 646 ARG A N 1
ATOM 4933 C CA . ARG A 1 646 ? -1.521 3.347 -15.847 1.00 87.31 646 ARG A CA 1
ATOM 4934 C C . ARG A 1 646 ? -2.510 3.614 -16.977 1.00 87.31 646 ARG A C 1
ATOM 4936 O O . ARG A 1 646 ? -2.370 4.572 -17.733 1.00 87.31 646 ARG A O 1
ATOM 4943 N N . ALA A 1 647 ? -3.509 2.752 -17.065 1.00 88.44 647 ALA A N 1
ATOM 4944 C CA . ALA A 1 647 ? -4.616 2.860 -17.988 1.00 88.44 647 ALA A CA 1
ATOM 4945 C C . ALA A 1 647 ? -5.785 3.647 -17.392 1.00 88.44 647 ALA A C 1
ATOM 4947 O O . ALA A 1 647 ? -5.846 3.883 -16.184 1.00 88.44 647 ALA A O 1
ATOM 4948 N N . GLY A 1 648 ? -6.723 4.052 -18.246 1.00 88.31 648 GLY A N 1
ATOM 4949 C CA . GLY A 1 648 ? -7.887 4.830 -17.822 1.00 88.31 648 GLY A CA 1
ATOM 4950 C C . GLY A 1 648 ? -7.537 6.271 -17.454 1.00 88.31 648 GLY A C 1
ATOM 4951 O O . GLY A 1 648 ? -8.338 6.969 -16.831 1.00 88.31 648 GLY A O 1
ATOM 4952 N N . MET A 1 649 ? -6.346 6.736 -17.837 1.00 89.00 649 MET A N 1
ATOM 4953 C CA . MET A 1 649 ? -5.904 8.107 -17.630 1.00 89.00 649 MET A CA 1
ATOM 4954 C C . MET A 1 649 ? -5.269 8.657 -18.905 1.00 89.00 649 MET A C 1
ATOM 4956 O O . MET A 1 649 ? -4.669 7.914 -19.677 1.00 89.00 649 MET A O 1
ATOM 4960 N N . ALA A 1 650 ? -5.409 9.961 -19.115 1.00 91.38 650 ALA A N 1
ATOM 4961 C CA . ALA A 1 650 ? -4.789 10.679 -20.216 1.00 91.38 650 ALA A CA 1
ATOM 4962 C C . ALA A 1 650 ? -4.152 11.973 -19.711 1.00 91.38 650 ALA A C 1
ATOM 4964 O O . ALA A 1 650 ? -4.770 12.735 -18.960 1.00 91.38 650 ALA A O 1
ATOM 4965 N N . TYR A 1 651 ? -2.940 12.254 -20.184 1.00 90.94 651 TYR A N 1
ATOM 4966 C CA . TYR A 1 651 ? -2.331 13.570 -20.045 1.00 90.94 651 TYR A CA 1
ATOM 4967 C C . TYR A 1 651 ? -2.856 14.503 -21.124 1.00 90.94 651 TYR A C 1
ATOM 4969 O O . TYR A 1 651 ? -2.852 14.178 -22.312 1.00 90.94 651 TYR A O 1
ATOM 4977 N N . VAL A 1 652 ? -3.290 15.688 -20.704 1.00 84.88 652 VAL A N 1
ATOM 4978 C CA . VAL A 1 652 ? -3.757 16.742 -21.601 1.00 84.88 652 VAL A CA 1
ATOM 4979 C C . VAL A 1 652 ? -2.983 18.019 -21.305 1.00 84.88 652 VAL A C 1
ATOM 4981 O O . VAL A 1 652 ? -2.898 18.465 -20.158 1.00 84.88 652 VAL A O 1
ATOM 4984 N N . GLY A 1 653 ? -2.416 18.603 -22.356 1.00 86.25 653 GLY A N 1
ATOM 4985 C CA . GLY A 1 653 ? -1.607 19.813 -22.297 1.00 86.25 653 GLY A CA 1
ATOM 4986 C C . GLY A 1 653 ? -0.945 20.097 -23.642 1.00 86.25 653 GLY A C 1
ATOM 4987 O O . GLY A 1 653 ? -1.392 19.603 -24.682 1.00 86.25 653 GLY A O 1
ATOM 4988 N N . THR A 1 654 ? 0.130 20.882 -23.618 1.00 91.38 654 THR A N 1
ATOM 4989 C CA . THR A 1 654 ? 0.907 21.214 -24.817 1.00 91.38 654 THR A CA 1
ATOM 4990 C C . THR A 1 654 ? 1.576 19.965 -25.379 1.00 91.38 654 THR A C 1
ATOM 4992 O O . THR A 1 654 ? 2.468 19.389 -24.759 1.00 91.38 654 THR A O 1
ATOM 4995 N N . LEU A 1 655 ? 1.145 19.558 -26.567 1.00 94.44 655 LEU A N 1
ATOM 4996 C CA . LEU A 1 655 ? 1.683 18.409 -27.280 1.00 94.44 655 LEU A CA 1
ATOM 4997 C C . LEU A 1 655 ? 3.078 18.735 -27.831 1.00 94.44 655 LEU A C 1
ATOM 4999 O O . LEU A 1 655 ? 3.239 19.701 -28.574 1.00 94.44 655 LEU A O 1
ATOM 5003 N N . ILE A 1 656 ? 4.078 17.918 -27.494 1.00 96.00 656 ILE A N 1
ATOM 5004 C CA . ILE A 1 656 ? 5.420 18.004 -28.091 1.00 96.00 656 ILE A CA 1
ATOM 5005 C C . ILE A 1 656 ? 5.396 17.352 -29.469 1.00 96.00 656 ILE A C 1
ATOM 5007 O O . ILE A 1 656 ? 5.834 17.933 -30.461 1.00 96.00 656 ILE A O 1
ATOM 5011 N N . LYS A 1 657 ? 4.897 16.113 -29.515 1.00 95.62 657 LYS A N 1
ATOM 5012 C CA . LYS A 1 657 ? 4.915 15.273 -30.708 1.00 95.62 657 LYS A CA 1
ATOM 5013 C C . LYS A 1 657 ? 3.803 14.238 -30.654 1.00 95.62 657 LYS A C 1
ATOM 5015 O O . LYS A 1 657 ? 3.465 13.743 -29.580 1.00 95.62 657 LYS A O 1
ATOM 5020 N N . GLN A 1 658 ? 3.292 13.884 -31.827 1.00 96.25 658 GLN A N 1
ATOM 5021 C CA . GLN A 1 658 ? 2.368 12.775 -32.030 1.00 96.25 658 GLN A CA 1
ATOM 5022 C C . GLN A 1 658 ? 2.968 11.812 -33.049 1.00 96.25 658 GLN A C 1
ATOM 5024 O O . GLN A 1 658 ? 3.516 12.235 -34.068 1.00 96.25 658 GLN A O 1
ATOM 5029 N N . LEU A 1 659 ? 2.930 10.522 -32.734 1.00 95.88 659 LEU A N 1
ATOM 5030 C CA . LEU A 1 659 ? 3.613 9.469 -33.470 1.00 95.88 659 LEU A CA 1
ATOM 5031 C C . LEU A 1 659 ? 2.682 8.273 -33.646 1.00 95.88 659 LEU A C 1
ATOM 5033 O O . LEU A 1 659 ? 2.028 7.834 -32.700 1.00 95.88 659 LEU A O 1
ATOM 5037 N N . LYS A 1 660 ? 2.692 7.683 -34.838 1.00 94.50 660 LYS A N 1
ATOM 5038 C CA . LYS A 1 660 ? 1.985 6.432 -35.103 1.00 94.50 660 LYS A CA 1
ATOM 5039 C C . LYS A 1 660 ? 2.887 5.255 -34.731 1.00 94.50 660 LYS A C 1
ATOM 5041 O O . LYS A 1 660 ? 3.736 4.844 -35.518 1.00 94.50 660 LYS A O 1
ATOM 5046 N N . LEU A 1 661 ? 2.738 4.771 -33.502 1.00 92.06 661 LEU A N 1
ATOM 5047 C CA . LEU A 1 661 ? 3.518 3.672 -32.925 1.00 92.06 661 LEU A CA 1
ATOM 5048 C C . LEU A 1 661 ? 2.587 2.511 -32.552 1.00 92.06 661 LEU A C 1
ATOM 5050 O O . LEU A 1 661 ? 1.411 2.750 -32.291 1.00 92.06 661 LEU A O 1
ATOM 5054 N N . PRO A 1 662 ? 3.077 1.260 -32.533 1.00 88.81 662 PRO A N 1
ATOM 5055 C CA . PRO A 1 662 ? 2.195 0.098 -32.435 1.00 88.81 662 PRO A CA 1
ATOM 5056 C C . PRO A 1 662 ? 1.652 -0.170 -31.030 1.00 88.81 662 PRO A C 1
ATOM 5058 O O . PRO A 1 662 ? 0.644 -0.858 -30.903 1.00 88.81 662 PRO A O 1
ATOM 5061 N N . ASN A 1 663 ? 2.313 0.316 -29.976 1.00 88.44 663 ASN A N 1
ATOM 5062 C CA . ASN A 1 663 ? 1.866 0.118 -28.598 1.00 88.44 663 ASN A CA 1
ATOM 5063 C C . ASN A 1 663 ? 2.480 1.152 -27.633 1.00 88.44 663 ASN A C 1
ATOM 5065 O O . ASN A 1 663 ? 3.428 1.876 -27.961 1.00 88.44 663 ASN A O 1
ATOM 5069 N N . HIS A 1 664 ? 1.950 1.175 -26.411 1.00 89.62 664 HIS A N 1
ATOM 5070 C CA . HIS A 1 664 ? 2.363 2.058 -25.320 1.00 89.62 664 HIS A CA 1
ATOM 5071 C C . HIS A 1 664 ? 3.807 1.827 -24.831 1.00 89.62 664 HIS A C 1
ATOM 5073 O O . HIS A 1 664 ? 4.435 2.765 -24.338 1.00 89.62 664 HIS A O 1
ATOM 5079 N N . ALA A 1 665 ? 4.378 0.627 -24.998 1.00 89.25 665 ALA A N 1
ATOM 5080 C CA . ALA A 1 665 ? 5.777 0.371 -24.647 1.00 89.25 665 ALA A CA 1
ATOM 5081 C C . ALA A 1 665 ? 6.735 1.126 -25.574 1.00 89.25 665 ALA A C 1
ATOM 5083 O O . ALA A 1 665 ? 7.693 1.756 -25.128 1.00 89.25 665 ALA A O 1
ATOM 5084 N N . ILE A 1 666 ? 6.421 1.137 -26.869 1.00 91.62 666 ILE A N 1
ATOM 5085 C CA . ILE A 1 666 ? 7.199 1.874 -27.868 1.00 91.62 666 ILE A CA 1
ATOM 5086 C C . ILE A 1 666 ? 6.974 3.380 -27.737 1.00 91.62 666 ILE A C 1
ATOM 5088 O O . ILE A 1 666 ? 7.893 4.171 -27.944 1.00 91.62 666 ILE A O 1
ATOM 5092 N N . CYS A 1 667 ? 5.772 3.787 -27.325 1.00 94.50 667 CYS A N 1
ATOM 5093 C CA . CYS A 1 667 ? 5.500 5.184 -27.012 1.00 94.50 667 CYS A CA 1
ATOM 5094 C C . CYS A 1 667 ? 6.374 5.713 -25.866 1.00 94.50 667 CYS A C 1
ATOM 5096 O O . CYS A 1 667 ? 6.880 6.832 -25.945 1.00 94.50 667 CYS A O 1
ATOM 5098 N N . GLN A 1 668 ? 6.628 4.897 -24.841 1.00 93.75 668 GLN A N 1
ATOM 5099 C CA . GLN A 1 668 ? 7.542 5.283 -23.774 1.00 93.75 668 GLN A CA 1
ATOM 5100 C C . GLN A 1 668 ? 8.984 5.441 -24.267 1.00 93.75 668 GLN A C 1
ATOM 5102 O O . GLN A 1 668 ? 9.616 6.435 -23.926 1.00 93.75 668 GLN A O 1
ATOM 5107 N N . LEU A 1 669 ? 9.492 4.533 -25.112 1.00 93.44 669 LEU A N 1
ATOM 5108 C CA . LEU A 1 669 ? 10.817 4.700 -25.731 1.00 93.44 669 LEU A CA 1
ATOM 5109 C C . LEU A 1 669 ? 10.896 5.990 -26.558 1.00 93.44 669 LEU A C 1
ATOM 5111 O O . LEU A 1 669 ? 11.911 6.683 -26.530 1.00 93.44 669 LEU A O 1
ATOM 5115 N N . ALA A 1 670 ? 9.814 6.354 -27.249 1.00 95.31 670 ALA A N 1
ATOM 5116 C CA . ALA A 1 670 ? 9.741 7.621 -27.965 1.00 95.31 670 ALA A CA 1
ATOM 5117 C C . ALA A 1 670 ? 9.760 8.837 -27.028 1.00 95.31 670 ALA A C 1
ATOM 5119 O O . ALA A 1 670 ? 10.403 9.830 -27.359 1.00 95.31 670 ALA A O 1
ATOM 5120 N N . CYS A 1 671 ? 9.106 8.760 -25.866 1.00 95.44 671 CYS A N 1
ATOM 5121 C CA . CYS A 1 671 ? 9.221 9.791 -24.836 1.00 95.44 671 CYS A CA 1
ATOM 5122 C C . CYS A 1 671 ? 10.641 9.859 -24.274 1.00 95.44 671 CYS A C 1
ATOM 5124 O O . CYS A 1 671 ? 11.191 10.940 -24.107 1.00 95.44 671 CYS A O 1
ATOM 5126 N N . GLU A 1 672 ? 11.277 8.715 -24.023 1.00 93.88 672 GLU A N 1
ATOM 5127 C CA . GLU A 1 672 ? 12.642 8.692 -23.516 1.00 93.88 672 GLU A CA 1
ATOM 5128 C C . GLU A 1 672 ? 13.645 9.310 -24.501 1.00 93.88 672 GLU A C 1
ATOM 5130 O O . GLU A 1 672 ? 14.543 10.036 -24.077 1.00 93.88 672 GLU A O 1
ATOM 5135 N N . ALA A 1 673 ? 13.464 9.063 -25.801 1.00 94.00 673 ALA A N 1
ATOM 5136 C CA . ALA A 1 673 ? 14.283 9.629 -26.871 1.00 94.00 673 ALA A CA 1
ATOM 5137 C C . ALA A 1 673 ? 14.026 11.127 -27.134 1.00 94.00 673 ALA A C 1
ATOM 5139 O O . ALA A 1 673 ? 14.796 11.752 -27.860 1.00 94.00 673 ALA A O 1
ATOM 5140 N N . GLU A 1 674 ? 12.945 11.693 -26.594 1.00 95.12 674 GLU A N 1
ATOM 5141 C CA . GLU A 1 674 ? 12.592 13.104 -26.738 1.00 95.12 674 GLU A CA 1
ATOM 5142 C C . GLU A 1 674 ? 13.012 13.881 -25.484 1.00 95.12 674 GLU A C 1
ATOM 5144 O O . GLU A 1 674 ? 12.454 13.710 -24.396 1.00 95.12 674 GLU A O 1
ATOM 5149 N N . ASP A 1 675 ? 13.986 14.778 -25.626 1.00 92.06 675 ASP A N 1
ATOM 5150 C CA . ASP A 1 675 ? 14.595 15.493 -24.499 1.00 92.06 675 ASP A CA 1
ATOM 5151 C C . ASP A 1 675 ? 13.569 16.261 -23.659 1.00 92.06 675 ASP A C 1
ATOM 5153 O O . ASP A 1 675 ? 13.658 16.258 -22.433 1.00 92.06 675 ASP A O 1
ATOM 5157 N N . LYS A 1 676 ? 12.558 16.861 -24.303 1.00 93.69 676 LYS A N 1
ATOM 5158 C CA . LYS A 1 676 ? 11.518 17.658 -23.627 1.00 93.69 676 LYS A CA 1
ATOM 5159 C C . LYS A 1 676 ? 10.368 16.833 -23.048 1.00 93.69 676 LYS A C 1
ATOM 5161 O O . LYS A 1 676 ? 9.509 17.404 -22.376 1.00 93.69 676 LYS A O 1
ATOM 5166 N N . CYS A 1 677 ? 10.292 15.540 -23.360 1.00 94.69 677 CYS A N 1
ATOM 5167 C CA . CYS A 1 677 ? 9.198 14.691 -22.906 1.00 94.69 677 CYS A CA 1
ATOM 5168 C C . CYS A 1 677 ? 9.435 14.228 -21.470 1.00 94.69 677 CYS A C 1
ATOM 5170 O O . CYS A 1 677 ? 10.503 13.702 -21.163 1.00 94.69 677 CYS A O 1
ATOM 5172 N N . GLU A 1 678 ? 8.417 14.381 -20.628 1.00 91.94 678 GLU A N 1
ATOM 5173 C CA . GLU A 1 678 ? 8.367 13.827 -19.268 1.00 91.94 678 GLU A CA 1
ATOM 5174 C C . GLU A 1 678 ? 7.243 12.798 -19.118 1.00 91.94 678 GLU A C 1
ATOM 5176 O O . GLU A 1 678 ? 7.354 11.868 -18.321 1.00 91.94 678 GLU A O 1
ATOM 5181 N N . PHE A 1 679 ? 6.181 12.921 -19.921 1.00 93.31 679 PHE A N 1
ATOM 5182 C CA . PHE A 1 679 ? 5.019 12.040 -19.879 1.00 93.31 679 PHE A CA 1
ATOM 5183 C C . PHE A 1 679 ? 4.537 11.702 -21.283 1.00 93.31 679 PHE A C 1
ATOM 5185 O O . PHE A 1 679 ? 4.636 12.511 -22.207 1.00 93.31 679 PHE A O 1
ATOM 5192 N N . PHE A 1 680 ? 3.936 10.528 -21.437 1.00 94.81 680 PHE A N 1
ATOM 5193 C CA . PHE A 1 680 ? 3.262 10.149 -22.672 1.00 94.81 680 PHE A CA 1
ATOM 5194 C C . PHE A 1 680 ? 1.828 9.687 -22.401 1.00 94.81 680 PHE A C 1
ATOM 5196 O O . PHE A 1 680 ? 1.480 9.258 -21.300 1.00 94.81 680 PHE A O 1
ATOM 5203 N N . THR A 1 681 ? 0.996 9.765 -23.434 1.00 95.12 681 THR A N 1
ATOM 5204 C CA . THR A 1 681 ? -0.312 9.106 -23.500 1.00 95.12 681 THR A CA 1
ATOM 5205 C C . THR A 1 681 ? -0.386 8.312 -24.791 1.00 95.12 681 THR A C 1
ATOM 5207 O O . THR A 1 681 ? -0.050 8.827 -25.857 1.00 95.12 681 THR A O 1
ATOM 5210 N N . PHE A 1 682 ? -0.819 7.064 -24.691 1.00 94.38 682 PHE A N 1
ATOM 5211 C CA . PHE A 1 682 ? -1.047 6.164 -25.805 1.00 94.38 682 PHE A CA 1
ATOM 5212 C C . PHE A 1 682 ? -2.520 5.764 -25.836 1.00 94.38 682 PHE A C 1
ATOM 5214 O O . PHE A 1 682 ? -3.033 5.214 -24.867 1.00 94.38 682 PHE A O 1
ATOM 5221 N N . ASP A 1 683 ? -3.190 6.029 -26.951 1.00 91.94 683 ASP A N 1
ATOM 5222 C CA . ASP A 1 683 ? -4.540 5.537 -27.226 1.00 91.94 683 ASP A CA 1
ATOM 5223 C C . ASP A 1 683 ? -4.528 4.607 -28.453 1.00 91.94 683 ASP A C 1
ATOM 5225 O O . ASP A 1 683 ? -4.398 3.394 -28.340 1.00 91.94 683 ASP A O 1
ATOM 5229 N N . THR A 1 684 ? -4.592 5.196 -29.639 1.00 91.12 684 THR A N 1
ATOM 5230 C CA . THR A 1 684 ? -4.273 4.615 -30.946 1.00 91.12 684 THR A CA 1
ATOM 5231 C C . THR A 1 684 ? -2.979 5.205 -31.506 1.00 91.12 684 THR A C 1
ATOM 5233 O O . THR A 1 684 ? -2.353 4.622 -32.390 1.00 91.12 684 THR A O 1
ATOM 5236 N N . GLU A 1 685 ? -2.568 6.361 -30.983 1.00 95.25 685 GLU A N 1
ATOM 5237 C CA . GLU A 1 685 ? -1.340 7.050 -31.335 1.00 95.25 685 GLU A CA 1
ATOM 5238 C C . GLU A 1 685 ? -0.583 7.444 -30.067 1.00 95.25 685 GLU A C 1
ATOM 5240 O O . GLU A 1 685 ? -1.147 7.606 -28.984 1.00 95.25 685 GLU A O 1
ATOM 5245 N N . CYS A 1 686 ? 0.726 7.597 -30.209 1.00 96.69 686 CYS A N 1
ATOM 5246 C CA . CYS A 1 686 ? 1.604 8.024 -29.139 1.00 96.69 686 CYS A CA 1
ATOM 5247 C C . CYS A 1 686 ? 1.681 9.548 -29.089 1.00 96.69 686 CYS A C 1
ATOM 5249 O O . CYS A 1 686 ? 2.063 10.177 -30.076 1.00 96.69 686 CYS A O 1
ATOM 5251 N N . LYS A 1 687 ? 1.362 10.138 -27.938 1.00 96.75 687 LYS A N 1
ATOM 5252 C CA . LYS A 1 687 ? 1.381 11.584 -27.693 1.00 96.75 687 LYS A CA 1
ATOM 5253 C C . LYS A 1 687 ? 2.362 11.895 -26.572 1.00 96.75 687 LYS A C 1
ATOM 5255 O O . LYS A 1 687 ? 2.267 11.313 -25.494 1.00 96.75 687 LYS A O 1
ATOM 5260 N N . LEU A 1 688 ? 3.298 12.802 -26.836 1.00 96.69 688 LEU A N 1
ATOM 5261 C CA . LEU A 1 688 ? 4.384 13.173 -25.926 1.00 96.69 688 LEU A CA 1
ATOM 5262 C C . LEU A 1 688 ? 4.127 14.546 -25.304 1.00 96.69 688 LEU A C 1
ATOM 5264 O O . LEU A 1 688 ? 3.763 15.486 -26.018 1.00 96.69 688 LEU A O 1
ATOM 5268 N N . TYR A 1 689 ? 4.366 14.674 -24.000 1.00 95.00 689 TYR A N 1
ATOM 5269 C CA . TYR A 1 689 ? 4.058 15.870 -23.221 1.00 95.00 689 TYR A CA 1
ATOM 5270 C C . TYR A 1 689 ? 5.202 16.283 -22.273 1.00 95.00 689 TYR A C 1
ATOM 5272 O O . TYR A 1 689 ? 5.953 15.424 -21.800 1.00 95.00 689 TYR A O 1
ATOM 5280 N N . PRO A 1 690 ? 5.332 17.590 -21.964 1.00 92.38 690 PRO A N 1
ATOM 5281 C CA . PRO A 1 690 ? 6.276 18.098 -20.969 1.00 92.38 690 PRO A CA 1
ATOM 5282 C C . PRO A 1 690 ? 5.692 17.994 -19.545 1.00 92.38 690 PRO A C 1
ATOM 5284 O O . PRO A 1 690 ? 4.578 17.511 -19.357 1.00 92.38 690 PRO A O 1
ATOM 5287 N N . SER A 1 691 ? 6.400 18.514 -18.535 1.00 78.50 691 SER A N 1
ATOM 5288 C CA . SER A 1 691 ? 5.998 18.436 -17.117 1.00 78.50 691 SER A CA 1
ATOM 5289 C C . SER A 1 691 ? 4.681 19.151 -16.753 1.00 78.50 691 SER A C 1
ATOM 5291 O O . SER A 1 691 ? 4.095 18.856 -15.717 1.00 78.50 691 SER A O 1
ATOM 5293 N N . ALA A 1 692 ? 4.215 20.108 -17.566 1.00 64.56 692 ALA A N 1
ATOM 5294 C CA . ALA A 1 692 ? 3.032 20.934 -17.291 1.00 64.56 692 ALA A CA 1
ATOM 5295 C C . ALA A 1 692 ? 1.760 20.347 -17.931 1.00 64.56 692 ALA A C 1
ATOM 5297 O O . ALA A 1 692 ? 1.245 20.874 -18.922 1.00 64.56 692 ALA A O 1
ATOM 5298 N N . VAL A 1 693 ? 1.266 19.237 -17.382 1.00 71.94 693 VAL A N 1
ATOM 5299 C CA . VAL A 1 693 ? 0.084 18.525 -17.891 1.00 71.94 693 VAL A CA 1
ATOM 5300 C C . VAL A 1 693 ? -0.983 18.332 -16.826 1.00 71.94 693 VAL A C 1
ATOM 5302 O O . VAL A 1 693 ? -0.691 18.070 -15.665 1.00 71.94 693 VAL A O 1
ATOM 5305 N N . THR A 1 694 ? -2.240 18.419 -17.253 1.00 83.88 694 THR A N 1
ATOM 5306 C CA . THR A 1 694 ? -3.388 17.989 -16.445 1.00 83.88 694 THR A CA 1
ATOM 5307 C C . THR A 1 694 ? -3.684 16.516 -16.696 1.00 83.88 694 THR A C 1
ATOM 5309 O O . THR A 1 694 ? -3.667 16.071 -17.846 1.00 83.88 694 THR A O 1
ATOM 5312 N N . VAL A 1 695 ? -3.977 15.772 -15.630 1.00 85.06 695 VAL A N 1
ATOM 5313 C CA . VAL A 1 695 ? -4.472 14.391 -15.703 1.00 85.06 695 VAL A CA 1
ATOM 5314 C C . VAL A 1 695 ? -5.989 14.419 -15.846 1.00 85.06 695 VAL A C 1
ATOM 5316 O O . VAL A 1 695 ? -6.668 15.169 -15.145 1.00 85.06 695 VAL A O 1
ATOM 5319 N N . LYS A 1 696 ? -6.532 13.602 -16.748 1.00 88.69 696 LYS A N 1
ATOM 5320 C CA . LYS A 1 696 ? -7.973 13.350 -16.854 1.00 88.69 696 LYS A CA 1
ATOM 5321 C C . LYS A 1 696 ? -8.253 11.857 -16.905 1.00 88.69 696 LYS A C 1
ATOM 5323 O O . LYS A 1 696 ? -7.474 11.104 -17.489 1.00 88.69 696 LYS A O 1
ATOM 5328 N N . THR A 1 697 ? -9.392 11.451 -16.354 1.00 87.88 697 THR A N 1
ATOM 5329 C CA . THR A 1 697 ? -9.942 10.105 -16.543 1.00 87.88 697 THR A CA 1
ATOM 5330 C C . THR A 1 697 ? -10.213 9.854 -18.027 1.00 87.88 697 THR A C 1
ATOM 5332 O O . THR A 1 697 ? -10.683 10.743 -18.742 1.00 87.88 697 THR A O 1
ATOM 5335 N N . ALA A 1 698 ? -9.914 8.647 -18.493 1.00 88.44 698 ALA A N 1
ATOM 5336 C CA . ALA A 1 698 ? -10.066 8.217 -19.877 1.00 88.44 698 ALA A CA 1
ATOM 5337 C C . ALA A 1 698 ? -10.600 6.776 -19.951 1.00 88.44 698 ALA A C 1
ATOM 5339 O O . ALA A 1 698 ? -10.787 6.115 -18.933 1.00 88.44 698 ALA A O 1
ATOM 5340 N N . SER A 1 699 ? -10.837 6.284 -21.170 1.00 87.94 699 SER A N 1
ATOM 5341 C CA . SER A 1 699 ? -11.106 4.859 -21.414 1.00 87.94 699 SER A CA 1
ATOM 5342 C C . SER A 1 699 ? -9.926 3.996 -20.948 1.00 87.94 699 SER A C 1
ATOM 5344 O O . SER A 1 699 ? -8.777 4.401 -21.121 1.00 87.94 699 SER A O 1
ATOM 5346 N N . TYR A 1 700 ? -10.183 2.784 -20.445 1.00 84.81 700 TYR A N 1
ATOM 5347 C CA . TYR A 1 700 ? -9.144 1.819 -20.044 1.00 84.81 700 TYR A CA 1
ATOM 5348 C C . TYR A 1 700 ? -8.261 1.323 -21.196 1.00 84.81 700 TYR A C 1
ATOM 5350 O O . TYR A 1 700 ? -7.204 0.750 -20.969 1.00 84.81 700 TYR A O 1
ATOM 5358 N N . SER A 1 701 ? -8.631 1.607 -22.444 1.00 85.12 701 SER A N 1
ATOM 5359 C CA . SER A 1 701 ? -7.747 1.420 -23.599 1.00 85.12 701 SER A CA 1
ATOM 5360 C C . SER A 1 701 ? -6.650 2.489 -23.715 1.00 85.12 701 SER A C 1
ATOM 5362 O O . SER A 1 701 ? -5.725 2.325 -24.506 1.00 85.12 701 SER A O 1
ATOM 5364 N N . VAL A 1 702 ? -6.772 3.607 -22.992 1.00 91.56 702 VAL A N 1
ATOM 5365 C CA . VAL A 1 702 ? -5.800 4.705 -22.986 1.00 91.56 702 VAL A CA 1
ATOM 5366 C C . VAL A 1 702 ? -4.813 4.479 -21.854 1.00 91.56 702 VAL A C 1
ATOM 5368 O O . VAL A 1 702 ? -5.223 4.373 -20.700 1.00 91.56 702 VAL A O 1
ATOM 5371 N N . VAL A 1 703 ? -3.525 4.422 -22.187 1.00 91.50 703 VAL A N 1
ATOM 5372 C CA . VAL A 1 703 ? -2.425 4.158 -21.256 1.00 91.50 703 VAL A CA 1
ATOM 5373 C C . VAL A 1 703 ? -1.481 5.348 -21.227 1.00 91.50 703 VAL A C 1
ATOM 5375 O O . VAL A 1 703 ? -0.962 5.770 -22.259 1.00 91.50 703 VAL A O 1
ATOM 5378 N N . SER A 1 704 ? -1.195 5.848 -20.034 1.00 92.94 704 SER A N 1
ATOM 5379 C CA . SER A 1 704 ? -0.244 6.932 -19.820 1.00 92.94 704 SER A CA 1
ATOM 5380 C C . SER A 1 704 ? 0.837 6.529 -18.828 1.00 92.94 704 SER A C 1
ATOM 5382 O O . SER A 1 704 ? 0.670 5.627 -18.005 1.00 92.94 704 SER A O 1
ATOM 5384 N N . GLY A 1 705 ? 1.974 7.210 -18.895 1.00 91.56 705 GLY A N 1
ATOM 5385 C CA . GLY A 1 705 ? 3.067 6.960 -17.970 1.00 91.56 705 GLY A CA 1
ATOM 5386 C C . GLY A 1 705 ? 4.193 7.981 -18.074 1.00 91.56 705 GLY A C 1
ATOM 5387 O O . GLY A 1 705 ? 4.158 8.868 -18.935 1.00 91.56 705 GLY A O 1
ATOM 5388 N N . PRO A 1 706 ? 5.194 7.852 -17.194 1.00 91.62 706 PRO A N 1
ATOM 5389 C CA . PRO A 1 706 ? 6.364 8.710 -17.184 1.00 91.62 706 PRO A CA 1
ATOM 5390 C C . PRO A 1 706 ? 7.337 8.332 -18.303 1.00 91.62 706 PRO A C 1
ATOM 5392 O O . PRO A 1 706 ? 7.309 7.219 -18.842 1.00 91.62 706 PRO A O 1
ATOM 5395 N N . LYS A 1 707 ? 8.257 9.254 -18.598 1.00 91.31 707 LYS A N 1
ATOM 5396 C CA . LYS A 1 707 ? 9.363 9.080 -19.548 1.00 91.31 707 LYS A CA 1
ATOM 5397 C C . LYS A 1 707 ? 10.115 7.770 -19.338 1.00 91.31 707 LYS A C 1
ATOM 5399 O O . LYS A 1 707 ? 10.473 7.111 -20.307 1.00 91.31 707 LYS A O 1
ATOM 5404 N N . ARG A 1 708 ? 10.347 7.397 -18.077 1.00 87.44 708 ARG A N 1
ATOM 5405 C CA . ARG A 1 708 ? 11.086 6.194 -17.686 1.00 87.44 708 ARG A CA 1
ATOM 5406 C C . ARG A 1 708 ? 10.335 5.421 -16.611 1.00 87.44 708 ARG A C 1
ATOM 5408 O O . ARG A 1 708 ? 9.991 5.973 -15.568 1.00 87.44 708 ARG A O 1
ATOM 5415 N N . CYS A 1 709 ? 10.114 4.149 -16.909 1.00 82.75 709 CYS A N 1
ATOM 5416 C CA . CYS A 1 709 ? 10.155 3.081 -15.935 1.00 82.75 709 CYS A CA 1
ATOM 5417 C C . CYS A 1 709 ? 11.624 2.597 -15.941 1.00 82.75 709 CYS A C 1
ATOM 5419 O O . CYS A 1 709 ? 12.076 2.152 -14.881 1.00 82.75 709 CYS A O 1
#

Foldseek 3Di:
DDDDFDFDDDDDPDDDDGDDDDDDDDDPDDDDDPPDDDQKDAQKDWDFAWDDKDAAQDLVRLLLVLLVDPQFFKWKAQNVRRMITGGHAQGPPPMDGHHRIIMGTSFDFQDKDAQKDWDAAWPDKDAAPHVLSLLVVLLVPPQFFKWKAQRVVRMIITHGPPTDMDRHHRIIMDTNVSHGLPQSNFDADSAKDTQKDLDADFLDKDAAPGNVRLLVVLLQALQFFKWKAFQVPSMITGAQLCSLVVMDGHSGIIMFTSDDPPPQKDAQKDFPDDPFPDKDQDSAQDPRNLLSVLLQDALFFKWKAQNNRRIITTHNHGHDMDGHHRMMMGTNDDPPSNKNFQKDFDDDVPQPDKDAQADPVSLLVVLVVDPQFFKWKQDQRRIIGGGHLQRQQLIDGHPRSMIMDGNDDDRRKHAQKDFDDDPLWWQDKDADSDVRSLLSLLLLFLQFFKWKAFSNVSMITTTGADGHMDGGRRIMMGTSDNDADPPFKAAQKDFDDCQPWPDKDLPPQDPSRLLVNLRNHNQFFKWKAFNVSSIITGHHQDDDDQTDIDGGNGMIMGTNGDHDLDEAPKDAQKWLADQFSDKDWQQVVFPVVLLVVLLRGSQFFKKKAQQVGRMITGGHLSSNVSIDGHHRIMMATSSHARRSKHFQKDWDDDWPDKAQDCDPRSLLSVLLSDPQFFKWKDQRIITGDHPPTDMDGHHSSIMMDTSGD

pLDDT: mean 82.83, std 15.41, range [23.98, 97.62]